Protein AF-A0A7S2SVG3-F1 (afdb_monomer_lite)

Organism: NCBI:txid1034831

Sequence (644 aa):
MAERVRAKRVFVGGGSVAGRWAASLASHGAAEGSLILSHHLQGVYPYDEQQLATTLIDPDARLFSSILTIPWVKDSSSSVEEAAKGSGGVVMDATWYQGHGVEFLWQCEVTAWTKEPQEGDQGELHVLQVLADGRQLQVVCDEFVVGPQMDYSHGVRLHEGADAAASAPSPATDLHADVVIDPENSTVSLTDSNRYGFGSIHTLTSFQDAFKFVVAVTRAEEDGQETCLDPVVVVGDGVEAMQVIAMLVKFLPDLPVVLVLPGGSLLPSLIP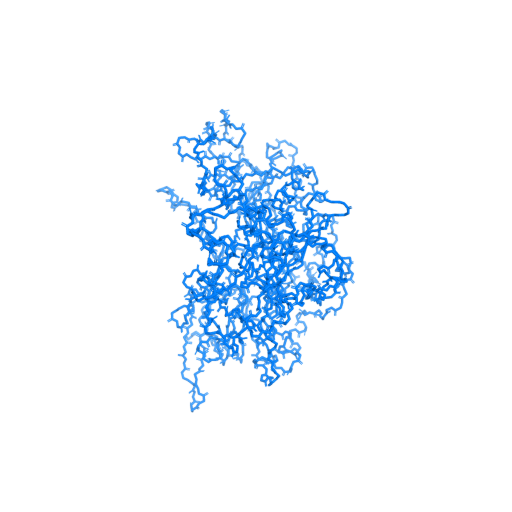RAVPSDIRDFYERQLTKNNVKIARGYEVVRPWATTETGSFSTLEGPASGLQPTRPRNFESCQPQFVQSRGLVLQRVQLDNESEMGTGADQQGLVHLPARMALLLPRPSPSTSIFSSLLPTDPATGALEVDDRFRTPVPGVYAVGGAAAFPLVDGTAATDGLSGATNSHWTPLLPTQWDMAEAVGRDMAGTQAPIAPTPIPHADMSFFDLHCRFRGVTSGEPVMVGDTTGRPKFFACVFVRQGRLVGIFLEGGDQSHDEALEVIARERPQILSVKKLRKLPLPQLMTDPFCLVPPELGVGEFVAEVDDEAIQEAFRRFDITGAGCVKTSDLAALMKELGADWDAEEQAEAQEALDPFEKGSVSYASFVDWWKN

Radius of gyration: 28.88 Å; chains: 1; bounding box: 74×81×70 Å

Secondary structure (DSSP, 8-state):
--EEEEEEEEEE--SHHHHHHHHHHHHTT--TTEEEE--SPTT-----THHHHHTTT-TT-TTTTTGGG------TT--HHHHTTT-S-----HHHHHHTTEEEE-SEEEEEEEEEEPSSSS-EEEEEEEEETTEEEEEEEEEEEE---EE-GGG------TT-TTT---TTSSTTTTEEEETTTTEEEES-GGGSSTT-EE--SSHHHHHHHHHHHHPPPPS--GGGGPPEEEE--SHHHHHHHHHHHHH-TTS-EEEEETTSSSSTTTS-TTS-HHHHHHHHHHHHHTTEEEEESEEEEEEEETT--EEEEETTEEEEEEPPPPP---TT---TT--EEEEEEEE---TT--S--TTS-TTSEEEEE-SEEEE-PPPEE--TTTTTTS-B-TTT-PEE--TTSB-SSTTEEE-GGGEE-B---TTTTTS-----B-TT-PPPHHHHHHHHHHHHHHHTT--SPPPSSPPPEEEEEETTEEEEEEE---SEEEEEEETT-SS-EEEEEEEETTEEEEEEEES--GGGHHHHHHHHHH--B-S-HHHHHHS-HHHHHH-TTTTPPPPPPTT-------HHHHHHHHHHH-TTSSSEEEGGGHHHHHHHTT----HHHHHHHHHHH-TT--SEEEHHHHHHHHT-

Foldseek 3Di:
DFAEAEAAEEEEEFAQLVVLLLVLLLVLLRNARYEYEYLADPQPHHADLVCLLAPLQFLPDPCQLVLSQGADDDDPFDDPVCVVVPPDDDRCGPCNCVVSNYYYQYSKDFPAKDWDADPPPPGIWIWTFMQGPNGTHIYIYPFYEYEFDFDLVVQAQQPPDPVCPPADPDPRDCLPVQWDADPVVSGIGGPALLQAEFQAEAESPDPSRSVSPSSHVNDDDDPDAPLVQAAAEEEEQAQSSLSNLLSCCVNVLVGAYEYEAQQQFHHCQFQPPLHPCLVRVLSVVVCVVSNYHYHGQKGFHDFAALCDAAWFFAPVGIDGGDHRRPPPPSPDYDYNHHSGQGTKIAGHDHPDDDDDDDGHDPVRIHGGGHSYYYYHYDTAGPCVSVVVPFPAQPQRRAGEAEQLQDTPDPSYGYFFNNYWYQPDDPCVPDDPDRDPTPRPHGADPVLRSLSSSSNSCVSSVNPPPSPGRRWRWDWHDRNPKIKIKTFHQDARWAKADHCVDPVRWIKTFHDDPQWTGMMMIIDDDPLQVVLRCCCNPVGAGAPDSVVRNVDHPVVCSVPVNPGHDDDADDVDWDFQLDPVQLVVLQVVQPPVPPQKHFLVCVVVSRVSRGDDDDPVVSVVVSCQQCVPPPRIGGSVSCSVVRND

InterPro domains:
  IPR002048 EF-hand domain [PS50222] (577-612)
  IPR011992 EF-hand domain pair [SSF47473] (578-643)
  IPR016156 FAD/NAD-linked reductase, dimerisation domain superfamily [G3DSA:3.30.390.30] (477-554)
  IPR036188 FAD/NAD(P)-binding domain superfamily [G3DSA:3.50.50.60] (6-160)
  IPR036188 FAD/NAD(P)-binding domain superfamily [G3DSA:3.50.50.60] (200-377)
  IPR036188 FAD/NAD(P)-binding domain superfamily [G3DSA:3.50.50.60] (378-422)
  IPR036188 FAD/NAD(P)-binding domain superfamily [SSF51905] (12-438)
  IPR036188 FAD/NAD(P)-binding domain superfamily [SSF51905] (232-423)
  IPR048618 Monodehydroascorbate reductase 3-like, C-terminal domain [PF21791] (478-550)
  IPR050446 FAD-dependent Oxidoreductases and Apoptosis Regulators [PTHR43557] (230-547)

Structure (mmCIF, N/CA/C/O backbone):
data_AF-A0A7S2SVG3-F1
#
_entry.id   AF-A0A7S2SVG3-F1
#
loop_
_atom_site.group_PDB
_atom_site.id
_atom_site.type_symbol
_atom_site.label_atom_id
_atom_site.label_alt_id
_atom_site.label_comp_id
_atom_site.label_asym_id
_atom_site.label_entity_id
_atom_site.label_seq_id
_atom_site.pdbx_PDB_ins_code
_atom_site.Cartn_x
_atom_site.Cartn_y
_atom_site.Cartn_z
_atom_site.occupancy
_atom_site.B_iso_or_equiv
_atom_site.auth_seq_id
_atom_site.auth_comp_id
_atom_site.auth_asym_id
_atom_site.auth_atom_id
_atom_site.pdbx_PDB_model_num
ATOM 1 N N . MET A 1 1 ? 12.567 9.615 -39.446 1.00 50.97 1 MET A N 1
ATOM 2 C CA . MET A 1 1 ? 12.501 8.288 -38.802 1.00 50.97 1 MET A CA 1
ATOM 3 C C . MET A 1 1 ? 12.563 8.536 -37.313 1.00 50.97 1 MET A C 1
ATOM 5 O O . MET A 1 1 ? 13.409 9.330 -36.922 1.00 50.97 1 MET A O 1
ATOM 9 N N . ALA A 1 2 ? 11.650 7.963 -36.527 1.00 61.38 2 ALA A N 1
ATOM 10 C CA . ALA A 1 2 ? 11.799 7.979 -35.074 1.00 61.38 2 ALA A CA 1
ATOM 11 C C . ALA A 1 2 ? 13.085 7.222 -34.712 1.00 61.38 2 ALA A C 1
ATOM 13 O O . ALA A 1 2 ? 13.418 6.229 -35.364 1.00 61.38 2 ALA A O 1
ATOM 14 N N . GLU A 1 3 ? 13.832 7.731 -33.742 1.00 83.56 3 GLU A N 1
ATOM 15 C CA . GLU A 1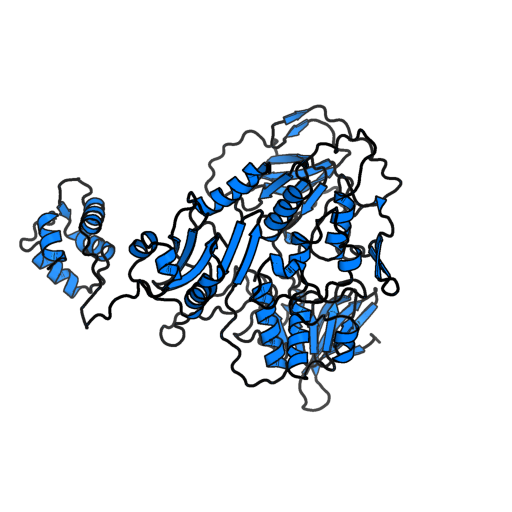 3 ? 15.030 7.068 -33.235 1.00 83.56 3 GLU A CA 1
ATOM 16 C C . GLU A 1 3 ? 14.616 5.765 -32.531 1.00 83.56 3 GLU A C 1
ATOM 18 O O . GLU A 1 3 ? 13.663 5.749 -31.748 1.00 83.56 3 GLU A O 1
ATOM 23 N N . ARG A 1 4 ? 15.276 4.656 -32.890 1.00 90.69 4 ARG A N 1
ATOM 24 C CA . ARG A 1 4 ? 14.992 3.315 -32.363 1.00 90.69 4 ARG A CA 1
ATOM 25 C C . ARG A 1 4 ? 16.071 2.910 -31.369 1.00 90.69 4 ARG A C 1
ATOM 27 O O . ARG A 1 4 ? 17.235 2.797 -31.745 1.00 90.69 4 ARG A O 1
ATOM 34 N N . VAL A 1 5 ? 15.657 2.629 -30.141 1.00 93.50 5 VAL A N 1
ATOM 35 C CA . VAL A 1 5 ? 16.480 2.052 -29.076 1.00 93.50 5 VAL A CA 1
ATOM 36 C C . VAL A 1 5 ? 16.146 0.567 -28.983 1.00 93.50 5 VAL A C 1
ATOM 38 O O . VAL A 1 5 ? 14.973 0.200 -29.004 1.00 93.50 5 VAL A O 1
ATOM 41 N N . ARG A 1 6 ? 17.158 -0.301 -28.904 1.00 94.31 6 ARG A N 1
ATOM 42 C CA . ARG A 1 6 ? 16.962 -1.747 -28.734 1.00 94.31 6 ARG A CA 1
ATOM 43 C C . ARG A 1 6 ? 17.440 -2.165 -27.352 1.00 94.31 6 ARG A C 1
ATOM 45 O O . ARG A 1 6 ? 18.579 -1.882 -27.002 1.00 94.31 6 ARG A O 1
ATOM 52 N N . ALA A 1 7 ? 16.597 -2.877 -26.621 1.00 95.69 7 ALA A N 1
ATOM 53 C CA . ALA A 1 7 ? 16.923 -3.483 -25.337 1.00 95.69 7 ALA A CA 1
ATOM 54 C C . ALA A 1 7 ? 16.490 -4.950 -25.351 1.00 95.69 7 ALA A C 1
ATOM 56 O O . ALA A 1 7 ? 15.591 -5.322 -26.096 1.00 95.69 7 ALA A O 1
ATOM 57 N N . LYS A 1 8 ? 17.112 -5.797 -24.537 1.00 94.94 8 LYS A N 1
ATOM 58 C CA . LYS A 1 8 ? 16.661 -7.183 -24.372 1.00 94.94 8 LYS A CA 1
ATOM 59 C C . LYS A 1 8 ? 15.399 -7.221 -23.517 1.00 94.94 8 LYS A C 1
ATOM 61 O O . LYS A 1 8 ? 14.392 -7.803 -23.904 1.00 94.94 8 LYS A O 1
ATOM 66 N N . ARG A 1 9 ? 15.456 -6.552 -22.364 1.00 96.81 9 ARG A N 1
ATOM 67 C CA . ARG A 1 9 ? 14.370 -6.499 -21.384 1.00 96.81 9 ARG A CA 1
ATOM 68 C C . ARG A 1 9 ? 14.104 -5.068 -20.974 1.00 96.81 9 ARG A C 1
ATOM 70 O O . ARG A 1 9 ? 15.049 -4.311 -20.767 1.00 96.81 9 ARG A O 1
ATOM 77 N N . VAL A 1 10 ? 12.837 -4.708 -20.837 1.00 98.12 10 VAL A N 1
ATOM 78 C CA . VAL A 1 10 ? 12.439 -3.353 -20.449 1.00 98.12 10 VAL A CA 1
ATOM 79 C C . VAL A 1 10 ? 11.600 -3.384 -19.180 1.00 98.12 10 VAL A C 1
ATOM 81 O O . VAL A 1 10 ? 10.702 -4.208 -19.055 1.00 98.12 10 VAL A O 1
ATOM 84 N N . PHE A 1 11 ? 11.844 -2.462 -18.254 1.00 97.06 11 PHE A N 1
ATOM 85 C CA . PHE A 1 11 ? 10.937 -2.208 -17.137 1.00 97.06 11 PHE A CA 1
ATOM 86 C C . PHE A 1 11 ? 10.305 -0.828 -17.292 1.00 97.06 11 PHE A C 1
ATOM 88 O O . PHE A 1 11 ? 11.007 0.174 -17.440 1.00 97.06 11 PHE A O 1
ATOM 95 N N . VAL A 1 12 ? 8.976 -0.772 -17.270 1.00 94.88 12 VAL A N 1
ATOM 96 C CA . VAL A 1 12 ? 8.207 0.471 -17.371 1.00 94.88 12 VAL A CA 1
ATOM 97 C C . VAL A 1 12 ? 7.910 0.986 -15.963 1.00 94.88 12 VAL A C 1
ATOM 99 O O . VAL A 1 12 ? 7.005 0.487 -15.291 1.00 94.88 12 VAL A O 1
ATOM 102 N N . GLY A 1 13 ? 8.669 1.988 -15.515 1.00 88.44 13 GLY A N 1
ATOM 103 C CA . GLY A 1 13 ? 8.608 2.567 -14.169 1.00 88.44 13 GLY A CA 1
ATOM 104 C C . GLY A 1 13 ? 9.996 2.698 -13.538 1.00 88.44 13 GLY A C 1
ATOM 105 O O . GLY A 1 13 ? 10.843 1.833 -13.721 1.00 88.44 13 GLY A O 1
ATOM 106 N N . GLY A 1 14 ? 10.229 3.782 -12.791 1.00 81.50 14 GLY A N 1
ATOM 107 C CA . GLY A 1 14 ? 11.545 4.126 -12.230 1.00 81.50 14 GLY A CA 1
ATOM 108 C C . GLY A 1 14 ? 11.707 3.942 -10.716 1.00 81.50 14 GLY A C 1
ATOM 109 O O . GLY A 1 14 ? 12.767 4.272 -10.193 1.00 81.50 14 GLY A O 1
ATOM 110 N N . GLY A 1 15 ? 10.677 3.449 -10.020 1.00 80.25 15 GLY A N 1
ATOM 111 C CA . GLY A 1 15 ? 10.663 3.303 -8.558 1.00 80.25 15 GLY A CA 1
ATOM 112 C C . GLY A 1 15 ? 11.430 2.081 -8.036 1.00 80.25 15 GLY A C 1
ATOM 113 O O . GLY A 1 15 ? 12.012 1.315 -8.810 1.00 80.25 15 GLY A O 1
ATOM 114 N N . SER A 1 16 ? 11.395 1.847 -6.721 1.00 81.31 16 SER A N 1
ATOM 115 C CA . SER A 1 16 ? 12.075 0.723 -6.055 1.00 81.31 16 SER A CA 1
ATOM 116 C C . SER A 1 16 ? 11.760 -0.619 -6.711 1.00 81.31 16 SER A C 1
ATOM 118 O O . SER A 1 16 ? 12.661 -1.424 -6.917 1.00 81.31 16 SER A O 1
ATOM 120 N N . VAL A 1 17 ? 10.516 -0.862 -7.120 1.00 86.31 17 VAL A N 1
ATOM 121 C CA . VAL A 1 17 ? 10.097 -2.116 -7.765 1.00 86.31 17 VAL A CA 1
ATOM 122 C C . VAL A 1 17 ? 10.952 -2.438 -9.005 1.00 86.31 17 VAL A C 1
ATOM 124 O O . VAL A 1 17 ? 11.350 -3.590 -9.186 1.00 86.31 17 VAL A O 1
ATOM 127 N N . ALA A 1 18 ? 11.335 -1.428 -9.796 1.00 90.19 18 ALA A N 1
ATOM 128 C CA . ALA A 1 18 ? 12.258 -1.587 -10.925 1.00 90.19 18 ALA A CA 1
ATOM 129 C C . ALA A 1 18 ? 13.678 -1.956 -10.464 1.00 90.19 18 ALA A C 1
ATOM 131 O O . ALA A 1 18 ? 14.337 -2.807 -11.063 1.00 90.19 18 ALA A O 1
ATOM 132 N N . GLY A 1 19 ? 14.134 -1.362 -9.359 1.00 88.06 19 GLY A N 1
ATOM 133 C CA . GLY A 1 19 ? 15.394 -1.722 -8.709 1.00 88.06 19 GLY A CA 1
ATOM 134 C C . GLY A 1 19 ? 15.418 -3.179 -8.229 1.00 88.06 19 GLY A C 1
ATOM 135 O O . GLY A 1 19 ? 16.381 -3.888 -8.513 1.00 88.06 19 GLY A O 1
ATOM 136 N N . ARG A 1 20 ? 14.339 -3.681 -7.601 1.00 87.12 20 ARG A N 1
ATOM 137 C CA . ARG A 1 20 ? 14.252 -5.090 -7.148 1.00 87.12 20 ARG A CA 1
ATOM 138 C C . ARG A 1 20 ? 14.322 -6.052 -8.324 1.00 87.12 20 ARG A C 1
ATOM 140 O O . ARG A 1 20 ? 15.003 -7.074 -8.250 1.00 87.12 20 ARG A O 1
ATOM 147 N N . TRP A 1 21 ? 13.633 -5.716 -9.411 1.00 92.25 21 TRP A N 1
ATOM 148 C CA . TRP A 1 21 ? 13.674 -6.478 -10.655 1.00 92.25 21 TRP A CA 1
ATOM 149 C C . TRP A 1 21 ? 15.094 -6.531 -11.239 1.00 92.25 21 TRP A C 1
ATOM 151 O O . TRP A 1 21 ? 15.599 -7.618 -11.532 1.00 92.25 21 TRP A O 1
ATOM 161 N N . ALA A 1 22 ? 15.775 -5.384 -11.329 1.00 91.38 22 ALA A N 1
ATOM 162 C CA . ALA A 1 22 ? 17.151 -5.306 -11.816 1.00 91.38 22 ALA A CA 1
ATOM 163 C C . ALA A 1 22 ? 18.128 -6.088 -10.920 1.00 91.38 22 ALA A C 1
ATOM 165 O O . ALA A 1 22 ? 18.965 -6.835 -11.428 1.00 91.38 22 ALA A O 1
ATOM 166 N N . ALA A 1 23 ? 17.996 -5.977 -9.593 1.00 87.56 23 ALA A N 1
ATOM 167 C CA . ALA A 1 23 ? 18.785 -6.739 -8.623 1.00 87.56 23 ALA A CA 1
ATOM 168 C C . ALA A 1 23 ? 18.577 -8.251 -8.778 1.00 87.56 23 ALA A C 1
ATOM 170 O O . ALA A 1 23 ? 19.540 -9.023 -8.773 1.00 87.56 23 ALA A O 1
ATOM 171 N N . SER A 1 24 ? 17.325 -8.675 -8.974 1.00 89.06 24 SER A N 1
ATOM 172 C CA . SER A 1 24 ? 16.987 -10.074 -9.225 1.00 89.06 24 SER A CA 1
ATOM 173 C C . SER A 1 24 ? 17.666 -10.584 -10.497 1.00 89.06 24 SER A C 1
ATOM 175 O O . SER A 1 24 ? 18.399 -11.572 -10.434 1.00 89.06 24 SER A O 1
ATOM 177 N N . LEU A 1 25 ? 17.558 -9.869 -11.621 1.00 90.75 25 LEU A N 1
ATOM 178 C CA . LEU A 1 25 ? 18.268 -10.225 -12.857 1.00 90.75 25 LEU A CA 1
ATOM 179 C C . LEU A 1 25 ? 19.792 -10.274 -12.666 1.00 90.75 25 LEU A C 1
ATOM 181 O O . LEU A 1 25 ? 20.444 -11.205 -13.143 1.00 90.75 25 LEU A O 1
ATOM 185 N N . ALA A 1 26 ? 20.367 -9.300 -11.959 1.00 89.44 26 ALA A N 1
ATOM 186 C CA . ALA A 1 26 ? 21.804 -9.211 -11.711 1.00 89.44 26 ALA A CA 1
ATOM 187 C C . ALA A 1 26 ? 22.320 -10.405 -10.899 1.00 89.44 26 ALA A C 1
ATOM 189 O O . ALA A 1 26 ? 23.321 -11.014 -11.278 1.00 89.44 26 ALA A O 1
ATOM 190 N N . SER A 1 27 ? 21.598 -10.803 -9.846 1.00 87.94 27 SER A N 1
ATOM 191 C CA . SER A 1 27 ? 21.951 -11.972 -9.023 1.00 87.94 27 SER A CA 1
ATOM 192 C C . SER A 1 27 ? 21.971 -13.296 -9.805 1.00 87.94 27 SER A C 1
ATOM 194 O O . SER A 1 27 ? 22.645 -14.238 -9.394 1.00 87.94 27 SER A O 1
ATOM 196 N N . HIS A 1 28 ? 21.305 -13.344 -10.965 1.00 88.38 28 HIS A N 1
ATOM 197 C CA . HIS A 1 28 ? 21.275 -14.494 -11.875 1.00 88.38 28 HIS A CA 1
ATOM 198 C C . HIS A 1 28 ? 22.127 -14.286 -13.143 1.00 88.38 28 HIS A C 1
ATOM 200 O O . HIS A 1 28 ? 22.041 -15.079 -14.080 1.00 88.38 28 HIS A O 1
ATOM 206 N N . GLY A 1 29 ? 22.945 -13.227 -13.208 1.00 91.38 29 GLY A N 1
ATOM 207 C CA . GLY A 1 29 ? 23.795 -12.929 -14.369 1.00 91.38 29 GLY A CA 1
ATOM 208 C C . GLY A 1 29 ? 23.014 -12.577 -15.640 1.00 91.38 29 GLY A C 1
ATOM 209 O O . GLY A 1 29 ? 23.519 -12.747 -16.746 1.00 91.38 29 GLY A O 1
ATOM 210 N N . ALA A 1 30 ? 21.772 -12.116 -15.491 1.00 94.00 30 ALA A N 1
ATOM 211 C CA . ALA A 1 30 ? 20.842 -11.864 -16.584 1.00 94.00 30 ALA A CA 1
ATOM 212 C C . ALA A 1 30 ? 20.519 -10.374 -16.781 1.00 94.00 30 ALA A C 1
ATOM 214 O O . ALA A 1 30 ? 19.667 -10.070 -17.605 1.00 94.00 30 ALA A O 1
ATOM 215 N N . ALA A 1 31 ? 21.155 -9.449 -16.057 1.00 93.88 31 ALA A N 1
ATOM 216 C CA . ALA A 1 31 ? 20.837 -8.018 -16.126 1.00 93.88 31 ALA A CA 1
ATOM 217 C C . ALA A 1 31 ? 21.311 -7.314 -17.411 1.00 93.88 31 ALA A C 1
ATOM 219 O O . ALA A 1 31 ? 20.696 -6.329 -17.812 1.00 93.88 31 ALA A O 1
ATOM 220 N N . GLU A 1 32 ? 22.347 -7.824 -18.082 1.00 96.88 32 GLU A N 1
ATOM 221 C CA . GLU A 1 32 ? 22.944 -7.167 -19.250 1.00 96.88 32 GLU A CA 1
ATOM 222 C C . GLU A 1 32 ? 21.934 -6.962 -20.397 1.00 96.88 32 GLU A C 1
ATOM 224 O O . GLU A 1 32 ? 21.205 -7.883 -20.788 1.00 96.88 32 GLU A O 1
ATOM 229 N N . GLY A 1 33 ? 21.907 -5.743 -20.944 1.00 96.06 33 GLY A N 1
ATOM 230 C CA . GLY A 1 33 ? 20.999 -5.340 -22.021 1.00 96.06 33 GLY A CA 1
ATOM 231 C C . GLY A 1 33 ? 19.592 -4.979 -21.540 1.00 96.06 33 GLY A C 1
ATOM 232 O O . GLY A 1 33 ? 18.663 -4.948 -22.351 1.00 96.06 33 GLY A O 1
ATOM 233 N N . SER A 1 34 ? 19.417 -4.747 -20.238 1.00 98.06 34 SER A N 1
ATOM 234 C CA . SER A 1 34 ? 18.147 -4.296 -19.662 1.00 98.06 34 SER A CA 1
ATOM 235 C C . SER A 1 34 ? 18.034 -2.774 -19.698 1.00 98.06 34 SER A C 1
ATOM 237 O O . SER A 1 34 ? 19.030 -2.073 -19.536 1.00 98.06 34 SER A O 1
ATOM 239 N N . LEU A 1 35 ? 16.818 -2.261 -19.870 1.00 97.75 35 LEU A N 1
ATOM 240 C CA . LEU A 1 35 ? 16.520 -0.831 -19.917 1.00 97.75 35 LEU A CA 1
ATOM 241 C C . LEU A 1 35 ? 15.373 -0.493 -18.958 1.00 97.75 35 LEU A C 1
ATOM 243 O O . LEU A 1 35 ? 14.308 -1.105 -19.019 1.00 97.75 35 LEU A O 1
ATOM 247 N N . ILE A 1 36 ? 15.564 0.505 -18.100 1.00 95.75 36 ILE A N 1
ATOM 248 C CA . ILE A 1 36 ? 14.512 1.049 -17.235 1.00 95.75 36 ILE A CA 1
ATOM 249 C C . ILE A 1 36 ? 13.987 2.351 -17.845 1.00 95.75 36 ILE A C 1
ATOM 251 O O . ILE A 1 36 ? 14.748 3.287 -18.093 1.00 95.75 36 ILE A O 1
ATOM 255 N N . LEU A 1 37 ? 12.675 2.417 -18.075 1.00 94.06 37 LEU A N 1
ATOM 256 C CA . LEU A 1 37 ? 11.977 3.630 -18.498 1.00 94.06 37 LEU A CA 1
ATOM 257 C C . LEU A 1 37 ? 11.495 4.370 -17.249 1.00 94.06 37 LEU A C 1
ATOM 259 O O . LEU A 1 37 ? 10.546 3.942 -16.587 1.00 94.06 37 LEU A O 1
ATOM 263 N N . SER A 1 38 ? 12.179 5.457 -16.906 1.00 86.81 38 SER A N 1
ATOM 264 C CA . SER A 1 38 ? 11.931 6.233 -15.697 1.00 86.81 38 SER A CA 1
ATOM 265 C C . SER A 1 38 ? 11.279 7.571 -16.031 1.00 86.81 38 SER A C 1
ATOM 267 O O . SER A 1 38 ? 11.738 8.292 -16.916 1.00 86.81 38 SER A O 1
ATOM 269 N N . HIS A 1 39 ? 10.241 7.930 -15.276 1.00 80.69 39 HIS A N 1
ATOM 270 C CA . HIS A 1 39 ? 9.656 9.272 -15.308 1.00 80.69 39 HIS A CA 1
ATOM 271 C C . HIS A 1 39 ? 10.458 10.271 -14.451 1.00 80.69 39 HIS A C 1
ATOM 273 O O . HIS A 1 39 ? 10.253 11.478 -14.556 1.00 80.69 39 HIS A O 1
ATOM 279 N N . HIS A 1 40 ? 11.385 9.792 -13.612 1.00 75.56 40 HIS A N 1
ATOM 280 C CA . HIS A 1 40 ? 12.191 10.642 -12.741 1.00 75.56 40 HIS A CA 1
ATOM 281 C C . HIS A 1 40 ? 13.259 11.431 -13.512 1.00 75.56 40 HIS A C 1
ATOM 283 O O . HIS A 1 40 ? 13.653 11.080 -14.630 1.00 75.56 40 HIS A O 1
ATOM 289 N N . LEU A 1 41 ? 13.761 12.488 -12.861 1.00 72.31 41 LEU A N 1
ATOM 290 C CA . LEU A 1 41 ? 14.928 13.249 -13.305 1.00 72.31 41 LEU A CA 1
ATOM 291 C C . LEU A 1 41 ? 16.153 12.351 -13.492 1.00 72.31 41 LEU A C 1
ATOM 293 O O . LEU A 1 41 ? 16.363 11.386 -12.752 1.00 72.31 41 LEU A O 1
ATOM 297 N N . GLN A 1 42 ? 17.001 12.732 -14.443 1.00 77.56 42 GLN A N 1
ATOM 298 C CA . GLN A 1 42 ? 18.280 12.074 -14.663 1.00 77.56 42 GLN A CA 1
ATOM 299 C C . GLN A 1 42 ? 19.102 12.008 -13.366 1.00 77.56 42 GLN A C 1
ATOM 301 O O . GLN A 1 42 ? 19.286 13.009 -12.675 1.00 77.56 42 GLN A O 1
ATOM 306 N N . GLY A 1 43 ? 19.608 10.812 -13.051 1.00 72.06 43 GLY A N 1
ATOM 307 C CA . GLY A 1 43 ? 20.414 10.561 -11.854 1.00 72.06 43 GLY A CA 1
ATOM 308 C C . GLY A 1 43 ? 19.614 10.172 -10.608 1.00 72.06 43 GLY A C 1
ATOM 309 O O . GLY A 1 43 ? 20.223 9.789 -9.611 1.00 72.06 43 GLY A O 1
ATOM 310 N N . VAL A 1 44 ? 18.277 10.196 -10.657 1.00 75.62 44 VAL A N 1
ATOM 311 C CA . VAL A 1 44 ? 17.420 9.648 -9.592 1.00 75.62 44 VAL A CA 1
ATOM 312 C C . VAL A 1 44 ? 17.198 8.161 -9.843 1.00 75.62 44 VAL A C 1
ATOM 314 O O . VAL A 1 44 ? 16.217 7.753 -10.461 1.00 75.62 44 VAL A O 1
ATOM 317 N N . TYR A 1 45 ? 18.143 7.345 -9.393 1.00 78.62 45 TYR A N 1
ATOM 318 C CA . TYR A 1 45 ? 18.035 5.889 -9.467 1.00 78.62 45 TYR A CA 1
ATOM 319 C C . TYR A 1 45 ? 16.938 5.350 -8.534 1.00 78.62 45 TYR A C 1
ATOM 321 O O . TYR A 1 45 ? 16.593 6.030 -7.567 1.00 78.62 45 TYR A O 1
ATOM 329 N N . PRO A 1 46 ? 16.407 4.135 -8.788 1.00 82.69 46 PRO A N 1
ATOM 330 C CA . PRO A 1 46 ? 15.420 3.495 -7.922 1.00 82.69 46 PRO A CA 1
ATOM 331 C C . PRO A 1 46 ? 15.781 3.583 -6.432 1.00 82.69 46 PRO A C 1
ATOM 333 O O . PRO A 1 46 ? 16.860 3.152 -6.022 1.00 82.69 46 PRO A O 1
ATOM 336 N N . TYR A 1 47 ? 14.856 4.101 -5.627 1.00 73.25 47 TYR A N 1
ATOM 337 C CA . TYR A 1 47 ? 15.005 4.350 -4.189 1.00 73.25 47 TYR A CA 1
ATOM 338 C C . TYR A 1 47 ? 13.800 3.788 -3.425 1.00 73.25 47 TYR A C 1
ATOM 340 O O . TYR A 1 47 ? 12.750 3.577 -4.020 1.00 73.25 47 TYR A O 1
ATOM 348 N N . ASP A 1 48 ? 13.940 3.550 -2.118 1.00 72.75 48 ASP A N 1
ATOM 349 C CA . ASP A 1 48 ? 12.853 3.051 -1.263 1.00 72.75 48 ASP A CA 1
ATOM 350 C C . ASP A 1 48 ? 11.830 4.161 -0.967 1.00 72.75 48 ASP A C 1
ATOM 352 O O . ASP A 1 48 ? 12.094 5.075 -0.179 1.00 72.75 48 ASP A O 1
ATOM 356 N N . GLU A 1 49 ? 10.655 4.093 -1.597 1.00 72.31 49 GLU A N 1
ATOM 357 C CA . GLU A 1 49 ? 9.618 5.115 -1.454 1.00 72.31 49 GLU A CA 1
ATOM 358 C C . GLU A 1 49 ? 9.039 5.185 -0.035 1.00 72.31 49 GLU A C 1
ATOM 360 O O . GLU A 1 49 ? 8.546 6.243 0.357 1.00 72.31 49 GLU A O 1
ATOM 365 N N . GLN A 1 50 ? 9.139 4.127 0.784 1.00 66.69 50 GLN A N 1
ATOM 366 C CA . GLN A 1 50 ? 8.682 4.196 2.181 1.00 66.69 50 GLN A CA 1
ATOM 367 C C . GLN A 1 50 ? 9.469 5.235 2.987 1.00 66.69 50 GLN A C 1
ATOM 369 O O . GLN A 1 50 ? 8.920 5.849 3.905 1.00 66.69 50 GLN A O 1
ATOM 374 N N . GLN A 1 51 ? 10.721 5.502 2.606 1.00 66.94 51 GLN A N 1
ATOM 375 C CA . GLN A 1 51 ? 11.549 6.509 3.269 1.00 66.94 51 GLN A CA 1
ATOM 376 C C . GLN A 1 51 ? 11.100 7.948 2.974 1.00 66.94 51 GLN A C 1
ATOM 378 O O . GLN A 1 51 ? 11.411 8.846 3.768 1.00 66.94 51 GLN A O 1
ATOM 383 N N . LEU A 1 52 ? 10.317 8.180 1.904 1.00 68.38 52 LEU A N 1
ATOM 384 C CA . LEU A 1 52 ? 9.713 9.491 1.617 1.00 68.38 52 LEU A CA 1
ATOM 385 C C . LEU A 1 52 ? 8.827 9.956 2.775 1.00 68.38 52 LEU A C 1
ATOM 387 O O . LEU A 1 52 ? 8.910 11.107 3.201 1.00 68.38 52 LEU A O 1
ATOM 391 N N . ALA A 1 53 ? 8.026 9.045 3.325 1.00 62.62 53 ALA A N 1
ATOM 392 C CA . ALA A 1 53 ? 7.085 9.361 4.389 1.00 62.62 53 ALA A CA 1
ATOM 393 C C . ALA A 1 53 ? 7.700 9.285 5.795 1.00 62.62 53 ALA A C 1
ATOM 395 O O . ALA A 1 53 ? 7.165 9.917 6.700 1.00 62.62 53 ALA A O 1
ATOM 396 N N . THR A 1 54 ? 8.792 8.533 6.008 1.00 61.81 54 THR A N 1
ATOM 397 C CA . THR A 1 54 ? 9.337 8.244 7.356 1.00 61.81 54 THR A CA 1
ATOM 398 C C . THR A 1 54 ? 10.672 8.905 7.687 1.00 61.81 54 THR A C 1
ATOM 400 O O . THR A 1 54 ? 11.049 8.945 8.857 1.00 61.81 54 THR A O 1
ATOM 403 N N . THR A 1 55 ? 11.424 9.380 6.695 1.00 59.50 55 THR A N 1
ATOM 404 C CA . THR A 1 55 ? 12.809 9.846 6.903 1.00 59.50 55 THR A CA 1
ATOM 405 C C . THR A 1 55 ? 13.036 11.235 6.324 1.00 59.50 55 THR A C 1
ATOM 407 O O . THR A 1 55 ? 13.752 12.039 6.913 1.00 59.50 55 THR A O 1
ATOM 410 N N . LEU A 1 56 ? 12.381 11.551 5.211 1.00 57.16 56 LEU A N 1
ATOM 411 C CA . LEU A 1 56 ? 12.568 12.816 4.505 1.00 57.16 56 LEU A CA 1
ATOM 412 C C . LEU A 1 56 ? 11.974 14.040 5.219 1.00 57.16 56 LEU A C 1
ATOM 414 O O . LEU A 1 56 ? 12.449 15.143 4.993 1.00 57.16 56 LEU A O 1
ATOM 418 N N . ILE A 1 57 ? 10.995 13.863 6.110 1.00 57.72 57 ILE A N 1
ATOM 419 C CA . ILE A 1 57 ? 10.301 14.972 6.797 1.00 57.72 57 ILE A CA 1
ATOM 420 C C . ILE A 1 57 ? 11.092 15.519 8.005 1.00 57.72 57 ILE A C 1
ATOM 422 O O . ILE A 1 57 ? 10.690 16.526 8.577 1.00 57.72 57 ILE A O 1
ATOM 426 N N . ASP A 1 58 ? 12.217 14.907 8.398 1.00 60.66 58 ASP A N 1
ATOM 427 C CA . ASP A 1 58 ? 13.062 15.411 9.496 1.00 60.66 58 ASP A CA 1
ATOM 428 C C . ASP A 1 58 ? 13.711 16.771 9.123 1.00 60.66 58 ASP A C 1
ATOM 430 O O . ASP A 1 58 ? 14.593 16.809 8.259 1.00 60.66 58 ASP A O 1
ATOM 434 N N . PRO A 1 59 ? 13.301 17.892 9.755 1.00 51.22 59 PRO A N 1
ATOM 435 C CA . PRO A 1 59 ? 13.746 19.237 9.399 1.00 51.22 59 PRO A CA 1
ATOM 436 C C . PRO A 1 59 ? 15.155 19.570 9.915 1.00 51.22 59 PRO A C 1
ATOM 438 O O . PRO A 1 59 ? 15.797 20.470 9.373 1.00 51.22 59 PRO A O 1
ATOM 441 N N . ASP A 1 60 ? 15.647 18.859 10.938 1.00 53.66 60 ASP A N 1
ATOM 442 C CA . ASP A 1 60 ? 16.971 19.075 11.544 1.00 53.66 60 ASP A CA 1
ATOM 443 C C . ASP A 1 60 ? 18.051 18.182 10.921 1.00 53.66 60 ASP A C 1
ATOM 445 O O . ASP A 1 60 ? 19.254 18.317 11.201 1.00 53.66 60 ASP A O 1
ATOM 449 N N . ALA A 1 61 ? 17.657 17.235 10.076 1.00 46.22 61 ALA A N 1
ATOM 450 C CA . ALA A 1 61 ? 18.592 16.241 9.628 1.00 46.22 61 ALA A CA 1
ATOM 451 C C . ALA A 1 61 ? 19.553 16.763 8.558 1.00 46.22 61 ALA A C 1
ATOM 453 O O . ALA A 1 61 ? 19.210 17.177 7.452 1.00 46.22 61 ALA A O 1
ATOM 454 N N . ARG A 1 62 ? 20.822 16.501 8.864 1.00 41.38 62 ARG A N 1
ATOM 455 C CA . ARG A 1 62 ? 21.986 16.305 7.988 1.00 41.38 62 ARG A CA 1
ATOM 456 C C . ARG A 1 62 ? 21.761 15.282 6.842 1.00 41.38 62 ARG A C 1
ATOM 458 O O . ARG A 1 62 ? 22.734 14.788 6.287 1.00 41.38 62 ARG A O 1
ATOM 465 N N . LEU A 1 63 ? 20.506 14.967 6.508 1.00 45.09 63 LEU A N 1
ATOM 466 C CA . LEU A 1 63 ? 20.027 14.025 5.499 1.00 45.09 63 LEU A CA 1
ATOM 467 C C . LEU A 1 63 ? 19.979 14.632 4.091 1.00 45.09 63 LEU A C 1
ATOM 469 O O . LEU A 1 63 ? 19.894 13.873 3.139 1.00 45.09 63 LEU A O 1
ATOM 473 N N . PHE A 1 64 ? 20.105 15.952 3.912 1.00 44.19 64 PHE A N 1
ATOM 474 C CA . PHE A 1 64 ? 20.143 16.555 2.568 1.00 44.19 64 PHE A CA 1
ATOM 475 C C . PHE A 1 64 ? 21.261 15.992 1.676 1.00 44.19 64 PHE A C 1
ATOM 477 O O . PHE A 1 64 ? 21.043 15.775 0.488 1.00 44.19 64 PHE A O 1
ATOM 484 N N . SER A 1 65 ? 22.431 15.684 2.250 1.00 41.06 65 SER A N 1
ATOM 485 C CA . SER A 1 65 ? 23.505 14.964 1.551 1.00 41.06 65 SER A CA 1
ATOM 486 C C . SER A 1 65 ? 23.283 13.450 1.505 1.00 41.06 65 SER A C 1
ATOM 488 O O . SER A 1 65 ? 23.819 12.787 0.626 1.00 41.06 65 SER A O 1
ATOM 490 N N . SER A 1 66 ? 22.494 12.899 2.431 1.00 42.50 66 SER A N 1
ATOM 491 C CA . SER A 1 66 ? 22.191 11.466 2.512 1.00 42.50 66 SER A CA 1
ATOM 492 C C . SER A 1 66 ? 21.089 11.027 1.548 1.00 42.50 66 SER A C 1
ATOM 494 O O . SER A 1 66 ? 21.086 9.882 1.126 1.00 42.50 66 SER A O 1
ATOM 496 N N . ILE A 1 67 ? 20.194 11.941 1.171 1.00 45.12 67 ILE A N 1
ATOM 497 C CA . ILE A 1 67 ? 19.115 11.780 0.190 1.00 45.12 67 ILE A CA 1
ATOM 498 C C . ILE A 1 67 ? 19.658 11.377 -1.189 1.00 45.12 67 ILE A C 1
ATOM 500 O O . ILE A 1 67 ? 19.089 10.527 -1.865 1.00 45.12 67 ILE A O 1
ATOM 504 N N . LEU A 1 68 ? 20.796 11.954 -1.583 1.00 40.53 68 LEU A N 1
ATOM 505 C CA . LEU A 1 68 ? 21.510 11.600 -2.813 1.00 40.53 68 LEU A CA 1
ATOM 506 C C . LEU A 1 68 ? 22.367 10.336 -2.673 1.00 40.53 68 LEU A C 1
ATOM 508 O O . LEU A 1 68 ? 22.871 9.819 -3.666 1.00 40.53 68 LEU A O 1
ATOM 512 N N . THR A 1 69 ? 22.511 9.826 -1.448 1.00 41.97 69 THR A N 1
ATOM 513 C CA . THR A 1 69 ? 23.177 8.561 -1.131 1.00 41.97 69 THR A CA 1
ATOM 514 C C . THR A 1 69 ? 22.194 7.503 -0.628 1.00 41.97 69 THR A C 1
ATOM 516 O O . THR A 1 69 ? 22.624 6.587 0.072 1.00 41.97 69 THR A O 1
ATOM 519 N N . ILE A 1 70 ? 20.907 7.563 -0.998 1.00 46.34 70 ILE A N 1
ATOM 520 C CA . ILE A 1 70 ? 19.960 6.462 -0.740 1.00 46.34 70 ILE A CA 1
ATOM 521 C C . ILE A 1 70 ? 19.910 5.490 -1.935 1.00 46.34 70 ILE A C 1
ATOM 523 O O . ILE A 1 70 ? 18.959 5.529 -2.715 1.00 46.34 70 ILE A O 1
ATOM 527 N N . PRO A 1 71 ? 20.895 4.583 -2.094 1.00 42.97 71 PRO A N 1
ATOM 528 C CA . PRO A 1 71 ? 20.646 3.346 -2.831 1.00 42.97 71 PRO A CA 1
ATOM 529 C C . PRO A 1 71 ? 20.285 2.148 -1.935 1.00 42.97 71 PRO A C 1
ATOM 531 O O . PRO A 1 71 ? 21.091 1.684 -1.136 1.00 42.97 71 PRO A O 1
ATOM 534 N N . TRP A 1 72 ? 19.071 1.651 -2.189 1.00 48.38 72 TRP A N 1
ATOM 535 C CA . TRP A 1 72 ? 18.455 0.323 -1.990 1.00 48.38 72 TRP A CA 1
ATOM 536 C C . TRP A 1 72 ? 18.294 -0.386 -0.611 1.00 48.38 72 TRP A C 1
ATOM 538 O O . TRP A 1 72 ? 19.242 -0.727 0.085 1.00 48.38 72 TRP A O 1
ATOM 548 N N . VAL A 1 73 ? 16.997 -0.641 -0.338 1.00 41.66 73 VAL A N 1
ATOM 549 C CA . VAL A 1 73 ? 16.183 -1.758 0.217 1.00 41.66 73 VAL A CA 1
ATOM 550 C C . VAL A 1 73 ? 16.669 -2.699 1.321 1.00 41.66 73 VAL A C 1
ATOM 552 O O . VAL A 1 73 ? 17.677 -3.398 1.246 1.00 41.66 73 VAL A O 1
ATOM 555 N N . LYS A 1 74 ? 15.769 -2.775 2.305 1.00 33.41 74 LYS A N 1
ATOM 556 C CA . LYS A 1 74 ? 15.717 -3.639 3.478 1.00 33.41 74 LYS A CA 1
ATOM 557 C C . LYS A 1 74 ? 15.691 -5.126 3.093 1.00 33.41 74 LYS A C 1
ATOM 559 O O . LYS A 1 74 ? 14.854 -5.555 2.302 1.00 33.41 74 LYS A O 1
ATOM 564 N N . ASP A 1 75 ? 16.569 -5.915 3.704 1.00 30.88 75 ASP A N 1
ATOM 565 C CA . ASP A 1 75 ? 16.356 -7.357 3.843 1.00 30.88 75 ASP A CA 1
ATOM 566 C C . ASP A 1 75 ? 15.245 -7.567 4.887 1.00 30.88 75 ASP A C 1
ATOM 568 O O . ASP A 1 75 ? 15.167 -6.816 5.864 1.00 30.88 75 ASP A O 1
ATOM 572 N N . SER A 1 76 ? 14.347 -8.528 4.689 1.00 33.25 76 SER A N 1
ATOM 573 C CA . SER A 1 76 ? 13.069 -8.650 5.418 1.00 33.25 76 SER A CA 1
ATOM 574 C C . SER A 1 76 ? 13.186 -9.043 6.906 1.00 33.25 76 SER A C 1
ATOM 576 O O . SER A 1 76 ? 12.242 -9.588 7.470 1.00 33.25 76 SER A O 1
ATOM 578 N N . SER A 1 77 ? 14.326 -8.804 7.564 1.00 31.23 77 SER A N 1
ATOM 579 C CA . SER A 1 77 ? 14.640 -9.336 8.898 1.00 31.23 77 SER A CA 1
ATOM 580 C C . SER A 1 77 ? 15.190 -8.333 9.925 1.00 31.23 77 SER A C 1
ATOM 582 O O . SER A 1 77 ? 15.590 -8.774 11.003 1.00 31.23 77 SER A O 1
ATOM 584 N N . SER A 1 78 ? 15.249 -7.023 9.647 1.00 28.80 78 SER A N 1
ATOM 585 C CA . SER A 1 78 ? 15.867 -6.040 10.564 1.00 28.80 78 SER A CA 1
ATOM 586 C C . SER A 1 78 ? 14.925 -4.945 11.087 1.00 28.80 78 SER A C 1
ATOM 588 O O . SER A 1 78 ? 13.957 -4.516 10.446 1.00 28.80 78 SER A O 1
ATOM 590 N N . SER A 1 79 ? 15.208 -4.504 12.315 1.00 31.33 79 SER A N 1
ATOM 591 C CA . SER A 1 79 ? 14.379 -3.590 13.112 1.00 31.33 79 SER A CA 1
ATOM 592 C C . SER A 1 79 ? 14.543 -2.109 12.717 1.00 31.33 79 SER A C 1
ATOM 594 O O . SER A 1 79 ? 15.492 -1.717 12.042 1.00 31.33 79 SER A O 1
ATOM 596 N N . VAL A 1 80 ? 13.612 -1.253 13.155 1.00 32.41 80 VAL A N 1
ATOM 597 C CA . VAL A 1 80 ? 13.553 0.191 12.828 1.00 32.41 80 VAL A CA 1
ATOM 598 C C . VAL A 1 80 ? 14.810 0.973 13.270 1.00 32.41 80 VAL A C 1
ATOM 600 O O . VAL A 1 80 ? 15.181 1.950 12.623 1.00 32.41 80 VAL A O 1
ATOM 603 N N . GLU A 1 81 ? 15.523 0.539 14.317 1.00 26.91 81 GLU A N 1
ATOM 604 C CA . GLU A 1 81 ? 16.767 1.188 14.781 1.00 26.91 81 GLU A CA 1
ATOM 605 C C . GLU A 1 81 ? 18.006 0.838 13.932 1.00 26.91 81 GLU A C 1
ATOM 607 O O . GLU A 1 81 ? 18.990 1.583 13.919 1.00 26.91 81 GLU A O 1
ATOM 612 N N . GLU A 1 82 ? 17.966 -0.265 13.185 1.00 28.02 82 GLU A N 1
ATOM 613 C CA . GLU A 1 82 ? 19.039 -0.707 12.286 1.00 28.02 82 GLU A CA 1
ATOM 614 C C . GLU A 1 82 ? 18.987 -0.019 10.911 1.00 28.02 82 GLU A C 1
ATOM 616 O O . GLU A 1 82 ? 20.025 0.127 10.255 1.00 28.02 82 GLU A O 1
ATOM 621 N N . ALA A 1 83 ? 17.813 0.494 10.521 1.00 31.44 83 ALA A N 1
ATOM 622 C CA . ALA A 1 83 ? 17.605 1.313 9.323 1.00 31.44 83 ALA A CA 1
ATOM 623 C C . ALA A 1 83 ? 18.358 2.656 9.393 1.00 31.44 83 ALA A C 1
ATOM 625 O O . ALA A 1 83 ? 18.904 3.120 8.396 1.00 31.44 83 ALA A O 1
ATOM 626 N N . ALA A 1 84 ? 18.497 3.233 10.592 1.00 28.52 84 ALA A N 1
ATOM 627 C CA . ALA A 1 84 ? 19.306 4.434 10.820 1.00 28.52 84 ALA A CA 1
ATOM 628 C C . ALA A 1 84 ? 20.828 4.173 10.754 1.00 28.52 84 ALA A C 1
ATOM 630 O O . ALA A 1 84 ? 21.620 5.113 10.827 1.00 28.52 84 ALA A O 1
ATOM 631 N N . LYS A 1 85 ? 21.254 2.905 10.639 1.00 27.58 85 LYS A N 1
ATOM 632 C CA . LYS A 1 85 ? 22.664 2.480 10.652 1.00 27.58 85 LYS A CA 1
ATOM 633 C C . LYS A 1 85 ? 23.133 1.782 9.368 1.00 27.58 85 LYS A C 1
ATOM 635 O O . LYS A 1 85 ? 24.249 1.272 9.365 1.00 27.58 85 LYS A O 1
ATOM 640 N N . GLY A 1 86 ? 22.349 1.784 8.285 1.00 32.44 86 GLY A N 1
ATOM 641 C CA . GLY A 1 86 ? 22.806 1.283 6.978 1.00 32.44 86 GLY A CA 1
ATOM 642 C C . GLY A 1 86 ? 23.210 -0.197 6.992 1.00 32.44 86 GLY A C 1
ATOM 643 O O . GLY A 1 86 ? 24.284 -0.562 6.518 1.00 32.44 86 GLY A O 1
ATOM 644 N N . SER A 1 87 ? 22.385 -1.055 7.587 1.00 27.62 87 SER A N 1
ATOM 645 C CA . SER A 1 87 ? 22.690 -2.480 7.726 1.00 27.62 87 SER A CA 1
ATOM 646 C C . SER A 1 87 ? 22.152 -3.312 6.547 1.00 27.62 87 SER A C 1
ATOM 648 O O . SER A 1 87 ? 20.970 -3.624 6.472 1.00 27.62 87 SER A O 1
ATOM 650 N N . GLY A 1 88 ? 23.057 -3.714 5.644 1.00 35.22 88 GLY A N 1
ATOM 651 C CA . GLY A 1 88 ? 22.995 -5.022 4.965 1.00 35.22 88 GLY A CA 1
ATOM 652 C C . GLY A 1 88 ? 22.700 -5.080 3.459 1.00 35.22 88 GLY A C 1
ATOM 653 O O . GLY A 1 88 ? 23.067 -6.076 2.840 1.00 35.22 88 GLY A O 1
ATOM 654 N N . GLY A 1 89 ? 22.097 -4.057 2.848 1.00 48.75 89 GLY A N 1
ATOM 655 C CA . GLY A 1 89 ? 21.784 -4.043 1.408 1.00 48.75 89 GLY A CA 1
ATOM 656 C C . GLY A 1 89 ? 22.966 -3.637 0.512 1.00 48.75 89 GLY A C 1
ATOM 657 O O . GLY A 1 89 ? 23.855 -2.895 0.936 1.00 48.75 89 GLY A O 1
ATOM 658 N N . VAL A 1 90 ? 22.986 -4.106 -0.744 1.00 56.88 90 VAL A N 1
ATOM 659 C CA . VAL A 1 90 ? 23.916 -3.589 -1.764 1.00 56.88 90 VAL A CA 1
ATOM 660 C C . VAL A 1 90 ? 23.389 -2.252 -2.271 1.00 56.88 90 VAL A C 1
ATOM 662 O O . VAL A 1 90 ? 22.284 -2.165 -2.799 1.00 56.88 90 VAL A O 1
ATOM 665 N N . VAL A 1 91 ? 24.222 -1.226 -2.149 1.00 65.69 91 VAL A N 1
ATOM 666 C CA . VAL A 1 91 ? 23.976 0.111 -2.685 1.00 65.69 91 VAL A CA 1
ATOM 667 C C . VAL A 1 91 ? 23.930 0.034 -4.219 1.00 65.69 91 VAL A C 1
ATOM 669 O O . VAL A 1 91 ? 24.958 -0.144 -4.871 1.00 65.69 91 VAL A O 1
ATOM 672 N N . MET A 1 92 ? 22.731 0.141 -4.795 1.00 73.44 92 MET A N 1
ATOM 673 C CA . MET A 1 92 ? 22.503 0.170 -6.246 1.00 73.44 92 MET A CA 1
ATOM 674 C C . MET A 1 92 ? 22.618 1.598 -6.796 1.00 73.44 92 MET A C 1
ATOM 676 O O . MET A 1 92 ? 21.618 2.239 -7.110 1.00 73.44 92 MET A O 1
ATOM 680 N N . ASP A 1 93 ? 23.835 2.131 -6.845 1.00 72.81 93 ASP A N 1
ATOM 681 C CA . ASP A 1 93 ? 24.116 3.448 -7.425 1.00 72.81 93 ASP A CA 1
ATOM 682 C C . ASP A 1 93 ? 24.328 3.387 -8.952 1.00 72.81 93 ASP A C 1
ATOM 684 O O . ASP A 1 93 ? 24.223 2.333 -9.585 1.00 72.81 93 ASP A O 1
ATOM 688 N N . ALA A 1 94 ? 24.664 4.528 -9.560 1.00 78.94 94 ALA A N 1
ATOM 689 C CA . ALA A 1 94 ? 24.999 4.616 -10.983 1.00 78.94 94 ALA A CA 1
ATOM 690 C C . ALA A 1 94 ? 26.052 3.581 -11.423 1.00 78.94 94 ALA A C 1
ATOM 692 O O . ALA A 1 94 ? 25.912 2.952 -12.474 1.00 78.94 94 ALA A O 1
ATOM 693 N N . THR A 1 95 ? 27.092 3.391 -10.605 1.00 82.25 95 THR A N 1
ATOM 694 C CA . THR A 1 95 ? 28.194 2.461 -10.880 1.00 82.25 95 THR A CA 1
ATOM 695 C C . THR A 1 95 ? 27.695 1.024 -10.862 1.00 82.25 95 THR A C 1
ATOM 697 O O . THR A 1 95 ? 28.098 0.222 -11.706 1.00 82.25 95 THR A O 1
ATOM 700 N N . TRP A 1 96 ? 26.797 0.696 -9.933 1.00 85.69 96 TRP A N 1
ATOM 701 C CA . TRP A 1 96 ? 26.175 -0.617 -9.851 1.00 85.69 96 TRP A CA 1
ATOM 702 C C . TRP A 1 96 ? 25.365 -0.930 -11.111 1.00 85.69 96 TRP A C 1
ATOM 704 O O . TRP A 1 96 ? 25.595 -1.975 -11.722 1.00 85.69 96 TRP A O 1
ATOM 714 N N . TYR A 1 97 ? 24.468 -0.035 -11.543 1.00 86.94 97 TYR A N 1
ATOM 715 C CA . TYR A 1 97 ? 23.634 -0.279 -12.730 1.00 86.94 97 TYR A CA 1
ATOM 716 C C . TYR A 1 97 ? 24.481 -0.396 -13.999 1.00 86.94 97 TYR A C 1
ATOM 718 O O . TYR A 1 97 ? 24.321 -1.351 -14.764 1.00 86.94 97 TYR A O 1
ATOM 726 N N . GLN A 1 98 ? 25.448 0.510 -14.172 1.00 89.06 98 GLN A N 1
ATOM 727 C CA . GLN A 1 98 ? 26.383 0.461 -15.293 1.00 89.06 98 GLN A CA 1
ATOM 728 C C . GLN A 1 98 ? 27.212 -0.833 -15.284 1.00 89.06 98 GLN A C 1
ATOM 730 O O . GLN A 1 98 ? 27.379 -1.466 -16.325 1.00 89.06 98 GLN A O 1
ATOM 735 N N . GLY A 1 99 ? 27.700 -1.256 -14.114 1.00 91.38 99 GLY A N 1
ATOM 736 C CA . GLY A 1 99 ? 28.490 -2.478 -13.949 1.00 91.38 99 GLY A CA 1
ATOM 737 C C . GLY A 1 99 ? 27.730 -3.768 -14.275 1.00 91.38 99 GLY A C 1
ATOM 738 O O . GLY A 1 99 ? 28.361 -4.764 -14.621 1.00 91.38 99 GLY A O 1
ATOM 739 N N . HIS A 1 100 ? 26.395 -3.743 -14.213 1.00 92.31 100 HIS A N 1
ATOM 740 C CA . HIS A 1 100 ? 25.523 -4.875 -14.551 1.00 92.31 100 HIS A CA 1
ATOM 741 C C . HIS A 1 100 ? 24.862 -4.751 -15.934 1.00 92.31 100 HIS A C 1
ATOM 743 O O . HIS A 1 100 ? 24.059 -5.609 -16.301 1.00 92.31 100 HIS A O 1
ATOM 749 N N . GLY A 1 101 ? 25.191 -3.710 -16.708 1.00 95.50 101 GLY A N 1
ATOM 750 C CA . GLY A 1 101 ? 24.639 -3.497 -18.048 1.00 95.50 101 GLY A CA 1
ATOM 751 C C . GLY A 1 101 ? 23.146 -3.157 -18.051 1.00 95.50 101 GLY A C 1
ATOM 752 O O . GLY A 1 101 ? 22.434 -3.577 -18.965 1.00 95.50 101 GLY A O 1
ATOM 753 N N . VAL A 1 102 ? 22.680 -2.440 -17.022 1.00 95.69 102 VAL A N 1
ATOM 754 C CA . VAL A 1 102 ? 21.319 -1.896 -16.937 1.00 95.69 102 VAL A CA 1
ATOM 755 C C . VAL A 1 102 ? 21.360 -0.415 -17.292 1.00 95.69 102 VAL A C 1
ATOM 757 O O . VAL A 1 102 ? 22.013 0.383 -16.617 1.00 95.69 102 VAL A O 1
ATOM 760 N N . GLU A 1 103 ? 20.653 -0.047 -18.352 1.00 95.75 103 GLU A N 1
ATOM 761 C CA . GLU A 1 103 ? 20.560 1.322 -18.849 1.00 95.75 103 GLU A CA 1
ATOM 762 C C . GLU A 1 103 ? 19.249 1.989 -18.417 1.00 95.75 103 GLU A C 1
ATOM 764 O O . GLU A 1 103 ? 18.298 1.333 -17.989 1.00 95.75 103 GLU A O 1
ATOM 769 N N . PHE A 1 104 ? 19.190 3.314 -18.553 1.00 92.56 104 PHE A N 1
ATOM 770 C CA . PHE A 1 104 ? 18.018 4.114 -18.214 1.00 92.56 104 PHE A CA 1
ATOM 771 C C . PHE A 1 104 ? 17.654 5.058 -19.353 1.00 92.56 104 PHE A C 1
ATOM 773 O O . PHE A 1 104 ? 18.524 5.716 -19.927 1.00 92.56 104 PHE A O 1
ATOM 780 N N . LEU A 1 105 ? 16.354 5.183 -19.606 1.00 92.69 105 LEU A N 1
ATOM 781 C CA . LEU A 1 105 ? 15.775 6.325 -20.299 1.00 92.69 105 LEU A CA 1
ATOM 782 C C . LEU A 1 105 ? 15.042 7.174 -19.255 1.00 92.69 105 LEU A C 1
ATOM 784 O O . LEU A 1 105 ? 14.139 6.685 -18.578 1.00 92.69 105 LEU A O 1
ATOM 788 N N . TRP A 1 106 ? 15.475 8.419 -19.088 1.00 86.88 106 TRP A N 1
ATOM 789 C CA . TRP A 1 106 ? 14.977 9.331 -18.055 1.00 86.88 106 TRP A CA 1
ATOM 790 C C . TRP A 1 106 ? 13.860 10.223 -18.582 1.00 86.88 106 TRP A C 1
ATOM 792 O O . TRP A 1 106 ? 13.750 10.415 -19.793 1.00 86.88 106 TRP A O 1
ATOM 802 N N . GLN A 1 107 ? 13.065 10.780 -17.661 1.00 83.31 107 GLN A N 1
ATOM 803 C CA . GLN A 1 107 ? 11.984 11.728 -17.952 1.00 83.31 107 GLN A CA 1
ATOM 804 C C . GLN A 1 107 ? 11.122 11.299 -19.145 1.00 83.31 107 GLN A C 1
ATOM 806 O O . GLN A 1 107 ? 10.842 12.082 -20.058 1.00 83.31 107 GLN A O 1
ATOM 811 N N . CYS A 1 108 ? 10.749 10.021 -19.148 1.00 87.38 108 CYS A N 1
ATOM 812 C CA . CYS A 1 108 ? 10.057 9.411 -20.263 1.00 87.38 108 CYS A CA 1
ATOM 813 C C . CYS A 1 108 ? 8.714 8.805 -19.863 1.00 87.38 108 CYS A C 1
ATOM 815 O O . CYS A 1 108 ? 8.515 8.358 -18.733 1.00 87.38 108 CYS A O 1
ATOM 817 N N . GLU A 1 109 ? 7.799 8.778 -20.827 1.00 87.56 109 GLU A N 1
ATOM 818 C CA . GLU A 1 109 ? 6.463 8.211 -20.687 1.00 87.56 109 GLU A CA 1
ATOM 819 C C . GLU A 1 109 ? 6.168 7.289 -21.872 1.00 87.56 109 GLU A C 1
ATOM 821 O O . GLU A 1 109 ? 6.386 7.645 -23.036 1.00 87.56 109 GLU A O 1
ATOM 826 N N . VAL A 1 110 ? 5.655 6.091 -21.586 1.00 90.56 110 VAL A N 1
ATOM 827 C CA . VAL A 1 110 ? 5.158 5.186 -22.626 1.00 90.56 110 VAL A CA 1
ATOM 828 C C . VAL A 1 110 ? 3.779 5.671 -23.057 1.00 90.56 110 VAL A C 1
ATOM 830 O O . VAL A 1 110 ? 2.856 5.737 -22.257 1.00 90.56 110 VAL A O 1
ATOM 833 N N . THR A 1 111 ? 3.630 5.983 -24.340 1.00 90.75 111 THR A N 1
ATOM 834 C CA . THR A 1 111 ? 2.397 6.568 -24.895 1.00 90.75 111 THR A CA 1
ATOM 835 C C . THR A 1 111 ? 1.579 5.571 -25.708 1.00 90.75 111 THR A C 1
ATOM 837 O O . THR A 1 111 ? 0.372 5.738 -25.869 1.00 90.75 111 THR A O 1
ATOM 840 N N . ALA A 1 112 ? 2.221 4.524 -26.226 1.00 91.00 112 ALA A N 1
ATOM 841 C CA . ALA A 1 112 ? 1.565 3.427 -26.923 1.00 91.00 112 ALA A CA 1
ATOM 842 C C . ALA A 1 112 ? 2.467 2.191 -26.958 1.00 91.00 112 ALA A C 1
ATOM 844 O O . ALA A 1 112 ? 3.686 2.281 -26.800 1.00 91.00 112 ALA A O 1
ATOM 845 N N . TRP A 1 113 ? 1.873 1.037 -27.239 1.00 92.69 113 TRP A N 1
ATOM 846 C CA . TRP A 1 113 ? 2.587 -0.222 -27.405 1.00 92.69 113 TRP A CA 1
ATOM 847 C C . TRP A 1 113 ? 2.004 -1.029 -28.565 1.00 92.69 113 TRP A C 1
ATOM 849 O O . TRP A 1 113 ? 0.795 -1.046 -28.790 1.00 92.69 113 TRP A O 1
ATOM 859 N N . THR A 1 114 ? 2.884 -1.685 -29.318 1.00 92.88 114 THR A N 1
ATOM 860 C CA . THR A 1 114 ? 2.548 -2.548 -30.456 1.00 92.88 114 THR A CA 1
ATOM 861 C C . THR A 1 114 ? 3.493 -3.748 -30.520 1.00 92.88 114 THR A C 1
ATOM 863 O O . THR A 1 114 ? 4.501 -3.801 -29.812 1.00 92.88 114 THR A O 1
ATOM 866 N N . LYS A 1 115 ? 3.174 -4.714 -31.385 1.00 91.94 115 LYS A N 1
ATOM 867 C CA . LYS A 1 115 ? 4.018 -5.878 -31.671 1.00 91.94 115 LYS A CA 1
ATOM 868 C C . LYS A 1 115 ? 4.453 -5.856 -33.133 1.00 91.94 115 LYS A C 1
ATOM 870 O O . LYS A 1 115 ? 3.650 -5.522 -34.005 1.00 91.94 115 LYS A O 1
ATOM 875 N N . GLU A 1 116 ? 5.705 -6.207 -33.392 1.00 90.19 116 GLU A N 1
ATOM 876 C CA . GLU A 1 116 ? 6.282 -6.311 -34.735 1.00 90.19 116 GLU A CA 1
ATOM 877 C C . GLU A 1 116 ? 6.874 -7.710 -34.945 1.00 90.19 116 GLU A C 1
ATOM 879 O O . GLU A 1 116 ? 7.453 -8.267 -34.016 1.00 90.19 116 GLU A O 1
ATOM 884 N N . PRO A 1 117 ? 6.771 -8.306 -36.143 1.00 84.12 117 PRO A N 1
ATOM 885 C CA . PRO A 1 117 ? 7.442 -9.569 -36.425 1.00 84.12 117 PRO A CA 1
ATOM 886 C C . PRO A 1 117 ? 8.965 -9.382 -36.413 1.00 84.12 117 PRO A C 1
ATOM 888 O O . PRO A 1 117 ? 9.487 -8.411 -36.968 1.00 84.12 117 PRO A O 1
ATOM 891 N N . GLN A 1 118 ? 9.684 -10.329 -35.817 1.00 78.38 118 GLN A N 1
ATOM 892 C CA . GLN A 1 118 ? 11.138 -10.393 -35.914 1.00 78.38 118 GLN A CA 1
ATOM 893 C C . GLN A 1 118 ? 11.556 -10.900 -37.304 1.00 78.38 118 GLN A C 1
ATOM 895 O O . GLN A 1 118 ? 10.843 -11.678 -37.938 1.00 78.38 118 GLN A O 1
ATOM 900 N N . GLU A 1 119 ? 12.715 -10.468 -37.812 1.00 70.81 119 GLU A N 1
ATOM 901 C CA . GLU A 1 119 ? 13.257 -11.030 -39.054 1.00 70.81 119 GLU A CA 1
ATOM 902 C C . GLU A 1 119 ? 13.624 -12.514 -38.863 1.00 70.81 119 GLU A C 1
ATOM 904 O O . GLU A 1 119 ? 14.436 -12.868 -38.006 1.00 70.81 119 GLU A O 1
ATOM 909 N N . GLY A 1 120 ? 13.042 -13.385 -39.695 1.00 61.38 120 GLY A N 1
ATOM 910 C CA . GLY A 1 120 ? 13.157 -14.843 -39.569 1.00 61.38 120 GLY A CA 1
ATOM 911 C C . GLY A 1 120 ? 12.083 -15.449 -38.657 1.00 61.38 120 GLY A C 1
ATOM 912 O O . GLY A 1 120 ? 11.237 -14.748 -38.123 1.00 61.38 120 GLY A O 1
ATOM 913 N N . ASP A 1 121 ? 12.097 -16.770 -38.469 1.00 57.25 121 ASP A N 1
ATOM 914 C CA . ASP A 1 121 ? 11.109 -17.507 -37.651 1.00 57.25 121 ASP A CA 1
ATOM 915 C C . ASP A 1 121 ? 11.370 -17.342 -36.128 1.00 57.25 121 ASP A C 1
ATOM 917 O O . ASP A 1 121 ? 11.260 -18.286 -35.351 1.00 57.25 121 ASP A O 1
ATOM 921 N N . GLN A 1 122 ? 11.830 -16.153 -35.709 1.00 64.25 122 GLN A N 1
ATOM 922 C CA . GLN A 1 122 ? 12.372 -15.862 -34.372 1.00 64.25 122 GLN A CA 1
ATOM 923 C C . GLN A 1 122 ? 11.361 -15.233 -33.394 1.00 64.25 122 GLN A C 1
ATOM 925 O O . GLN A 1 122 ? 11.729 -14.979 -32.253 1.00 64.25 122 GLN A O 1
ATOM 930 N N . GLY A 1 123 ? 10.102 -15.032 -33.799 1.00 76.12 123 GLY A N 1
ATOM 931 C CA . GLY A 1 123 ? 9.020 -14.564 -32.920 1.00 76.12 123 GLY A CA 1
ATOM 932 C C . GLY A 1 123 ? 8.543 -13.128 -33.180 1.00 76.12 123 GLY A C 1
ATOM 933 O O . GLY A 1 123 ? 8.717 -12.590 -34.275 1.00 76.12 123 GLY A O 1
ATOM 934 N N . GLU A 1 124 ? 7.888 -12.531 -32.180 1.00 84.44 124 GLU A N 1
ATOM 935 C CA . GLU A 1 124 ? 7.414 -11.137 -32.182 1.00 84.44 124 GLU A CA 1
ATOM 936 C C . GLU A 1 124 ? 8.287 -10.291 -31.239 1.00 84.44 124 GLU A C 1
ATOM 938 O O . GLU A 1 124 ? 8.616 -10.732 -30.143 1.00 84.44 124 GLU A O 1
ATOM 943 N N . LEU A 1 125 ? 8.625 -9.070 -31.652 1.00 91.31 125 LEU A N 1
ATOM 944 C CA . LEU A 1 125 ? 9.242 -8.039 -30.820 1.00 91.31 125 LEU A CA 1
ATOM 945 C C . LEU A 1 125 ? 8.174 -7.078 -30.296 1.00 91.31 125 LEU A C 1
ATOM 947 O O . LEU A 1 125 ? 7.197 -6.760 -30.984 1.00 91.31 125 LEU A O 1
ATOM 951 N N . HIS A 1 126 ? 8.396 -6.544 -29.102 1.00 94.69 126 HIS A N 1
ATOM 952 C CA . HIS A 1 126 ? 7.557 -5.506 -28.518 1.00 94.69 126 HIS A CA 1
ATOM 953 C C . HIS A 1 126 ? 8.116 -4.125 -28.849 1.00 94.69 126 HIS A C 1
ATOM 955 O O . HIS A 1 126 ? 9.305 -3.869 -28.663 1.00 94.69 126 HIS A O 1
ATOM 961 N N . VAL A 1 127 ? 7.255 -3.219 -29.313 1.00 95.44 127 VAL A N 1
ATOM 962 C CA . VAL A 1 127 ? 7.627 -1.844 -29.669 1.00 95.44 127 VAL A CA 1
ATOM 963 C C . VAL A 1 127 ? 6.817 -0.861 -28.836 1.00 95.44 127 VAL A C 1
ATOM 965 O O . VAL A 1 127 ? 5.616 -0.680 -29.058 1.00 95.44 127 VAL A O 1
ATOM 968 N N . LEU A 1 128 ? 7.489 -0.223 -27.881 1.00 95.25 128 LEU A N 1
ATOM 969 C CA . LEU A 1 128 ? 6.950 0.832 -27.027 1.00 95.25 128 LEU A CA 1
ATOM 970 C C . LEU A 1 128 ? 7.212 2.191 -27.694 1.00 95.25 128 LEU A C 1
ATOM 972 O O . LEU A 1 128 ? 8.355 2.511 -28.027 1.00 95.25 128 LEU A O 1
ATOM 976 N N . GLN A 1 129 ? 6.163 2.989 -27.899 1.00 94.88 129 GLN A N 1
ATOM 977 C CA . GLN A 1 129 ? 6.291 4.397 -28.286 1.00 94.88 129 GLN A CA 1
ATOM 978 C C . GLN A 1 129 ? 6.518 5.216 -27.020 1.00 94.88 129 GLN A C 1
ATOM 980 O O . GLN A 1 129 ? 5.681 5.200 -26.113 1.00 94.88 129 GLN A O 1
ATOM 985 N N . VAL A 1 130 ? 7.638 5.924 -26.956 1.00 93.00 130 VAL A N 1
ATOM 986 C CA . VAL A 1 130 ? 8.076 6.622 -25.748 1.00 93.00 130 VAL A CA 1
ATOM 987 C C . VAL A 1 130 ? 8.281 8.098 -26.048 1.00 93.00 130 VAL A C 1
ATOM 989 O O . VAL A 1 130 ? 9.028 8.454 -26.959 1.00 93.00 130 VAL A O 1
ATOM 992 N N . LEU A 1 131 ? 7.631 8.957 -25.268 1.00 90.12 131 LEU A N 1
ATOM 993 C CA . LEU A 1 131 ? 7.908 10.386 -25.251 1.00 90.12 131 LEU A CA 1
ATOM 994 C C . LEU A 1 131 ? 8.999 10.645 -24.209 1.00 90.12 131 LEU A C 1
ATOM 996 O O . LEU A 1 131 ? 8.779 10.380 -23.034 1.00 90.12 131 LEU A O 1
ATOM 1000 N N . ALA A 1 132 ? 10.155 11.153 -24.625 1.00 86.31 132 ALA A N 1
ATOM 1001 C CA . ALA A 1 132 ? 11.252 11.540 -23.736 1.00 86.31 132 ALA A CA 1
ATOM 1002 C C . ALA A 1 132 ? 11.809 12.894 -24.187 1.00 86.31 132 ALA A C 1
ATOM 1004 O O . ALA A 1 132 ? 12.081 13.078 -25.375 1.00 86.31 132 ALA A O 1
ATOM 1005 N N . ASP A 1 133 ? 11.928 13.862 -23.277 1.00 77.38 133 ASP A N 1
ATOM 1006 C CA . ASP A 1 133 ? 12.423 15.221 -23.568 1.00 77.38 133 ASP A CA 1
ATOM 1007 C C . ASP A 1 133 ? 11.739 15.899 -24.776 1.00 77.38 133 ASP A C 1
ATOM 1009 O O . ASP A 1 133 ? 12.370 16.545 -25.620 1.00 77.38 133 ASP A O 1
ATOM 1013 N N . GLY A 1 134 ? 10.422 15.703 -24.913 1.00 77.19 134 GLY A N 1
ATOM 1014 C CA . GLY A 1 134 ? 9.634 16.231 -26.033 1.00 77.19 134 GLY A CA 1
ATOM 1015 C C . GLY A 1 134 ? 9.900 15.548 -27.383 1.00 77.19 134 GLY A C 1
ATOM 1016 O O . GLY A 1 134 ? 9.409 16.013 -28.416 1.00 77.19 134 GLY A O 1
ATOM 1017 N N . ARG A 1 135 ? 10.661 14.450 -27.404 1.00 85.19 135 ARG A N 1
ATOM 1018 C CA . ARG A 1 135 ? 10.960 13.641 -28.592 1.00 85.19 135 ARG A CA 1
ATOM 1019 C C . ARG A 1 135 ? 10.231 12.308 -28.529 1.00 85.19 135 ARG A C 1
ATOM 1021 O O . ARG A 1 135 ? 10.150 11.678 -27.484 1.00 85.19 135 ARG A O 1
ATOM 1028 N N . GLN A 1 136 ? 9.730 11.873 -29.680 1.00 91.31 136 GLN A N 1
ATOM 1029 C CA . GLN A 1 136 ? 9.134 10.551 -29.846 1.00 91.31 136 GLN A CA 1
ATOM 1030 C C . GLN A 1 136 ? 10.207 9.537 -30.250 1.00 91.31 136 GLN A C 1
ATOM 1032 O O . GLN A 1 136 ? 10.895 9.717 -31.262 1.00 91.31 136 GLN A O 1
ATOM 1037 N N . LEU A 1 137 ? 10.323 8.477 -29.459 1.00 94.44 137 LEU A N 1
ATOM 1038 C CA . LEU A 1 137 ? 11.277 7.382 -29.593 1.00 94.44 137 LEU A CA 1
ATOM 1039 C C . LEU A 1 137 ? 10.531 6.050 -29.709 1.00 94.44 137 LEU A C 1
ATOM 1041 O O . LEU A 1 137 ? 9.393 5.910 -29.258 1.00 94.44 137 LEU A O 1
ATOM 1045 N N . GLN A 1 138 ? 11.194 5.052 -30.288 1.00 95.44 138 GLN A N 1
ATOM 1046 C CA . GLN A 1 138 ? 10.718 3.671 -30.287 1.00 95.44 138 GLN A CA 1
ATOM 1047 C C . GLN A 1 138 ? 11.684 2.793 -29.506 1.00 95.44 138 GLN A C 1
ATOM 1049 O O . GLN A 1 138 ? 12.837 2.645 -29.906 1.00 95.44 138 GLN A O 1
ATOM 1054 N N . VAL A 1 139 ? 11.206 2.179 -28.427 1.00 96.75 139 VAL A N 1
ATOM 1055 C CA . VAL A 1 139 ? 11.959 1.169 -27.680 1.00 96.75 139 VAL A CA 1
ATOM 1056 C C . VAL A 1 139 ? 11.500 -0.207 -28.143 1.00 96.75 139 VAL A C 1
ATOM 1058 O O . VAL A 1 139 ? 10.332 -0.561 -27.992 1.00 96.75 139 VAL A O 1
ATOM 1061 N N . VAL A 1 140 ? 12.418 -0.967 -28.735 1.00 96.25 140 VAL A N 1
ATOM 1062 C CA . VAL A 1 140 ? 12.188 -2.325 -29.238 1.00 96.25 140 VAL A CA 1
ATOM 1063 C C . VAL A 1 140 ? 12.808 -3.325 -28.269 1.00 96.25 140 VAL A C 1
ATOM 1065 O O . VAL A 1 140 ? 13.997 -3.208 -27.962 1.00 96.25 140 VAL A O 1
ATOM 1068 N N . CYS A 1 141 ? 12.029 -4.299 -27.803 1.00 95.88 141 CYS A N 1
ATOM 1069 C CA . CYS A 1 141 ? 12.488 -5.283 -26.826 1.00 95.88 141 CYS A CA 1
ATOM 1070 C C . CYS A 1 141 ? 11.908 -6.684 -27.012 1.00 95.88 141 CYS A C 1
ATOM 1072 O O . CYS A 1 141 ? 10.870 -6.852 -27.655 1.00 95.88 141 CYS A O 1
ATOM 1074 N N . ASP A 1 142 ? 12.609 -7.671 -26.449 1.00 94.25 142 ASP A N 1
ATOM 1075 C CA . ASP A 1 142 ? 12.201 -9.078 -26.474 1.00 94.25 142 ASP A CA 1
ATOM 1076 C C . ASP A 1 142 ? 11.152 -9.350 -25.384 1.00 94.25 142 ASP A C 1
ATOM 1078 O O . ASP A 1 142 ? 10.205 -10.096 -25.601 1.00 94.25 142 ASP A O 1
ATOM 1082 N N . GLU A 1 143 ? 11.300 -8.712 -24.218 1.00 95.38 143 GLU A N 1
ATOM 1083 C CA . GLU A 1 143 ? 10.382 -8.836 -23.083 1.00 95.38 143 GLU A CA 1
ATOM 1084 C C . GLU A 1 143 ? 10.240 -7.495 -22.341 1.00 95.38 143 GLU A C 1
ATOM 1086 O O . GLU A 1 143 ? 11.193 -6.709 -22.278 1.00 95.38 143 GLU A O 1
ATOM 1091 N N . PHE A 1 144 ? 9.089 -7.236 -21.714 1.00 97.00 144 PHE A N 1
ATOM 1092 C CA . PHE A 1 144 ? 8.935 -6.083 -20.823 1.00 97.00 144 PHE A CA 1
ATOM 1093 C C . PHE A 1 144 ? 8.025 -6.329 -19.618 1.00 97.00 144 PHE A C 1
ATOM 1095 O O . PHE A 1 144 ? 7.139 -7.183 -19.630 1.00 97.00 144 PHE A O 1
ATOM 1102 N N . VAL A 1 145 ? 8.247 -5.534 -18.572 1.00 96.56 145 VAL A N 1
ATOM 1103 C CA . VAL A 1 145 ? 7.486 -5.548 -17.323 1.00 96.56 145 VAL A CA 1
ATOM 1104 C C . VAL A 1 145 ? 6.775 -4.211 -17.143 1.00 96.56 145 VAL A C 1
ATOM 1106 O O . VAL A 1 145 ? 7.409 -3.155 -17.185 1.00 96.56 145 VAL A O 1
ATOM 1109 N N . VAL A 1 146 ? 5.466 -4.251 -16.907 1.00 94.31 146 VAL A N 1
ATOM 1110 C CA . VAL A 1 146 ? 4.683 -3.087 -16.481 1.00 94.31 146 VAL A CA 1
ATOM 1111 C C . VAL A 1 146 ? 4.760 -2.982 -14.959 1.00 94.31 146 VAL A C 1
ATOM 1113 O O . VAL A 1 146 ? 4.175 -3.794 -14.240 1.00 94.31 146 VAL A O 1
ATOM 1116 N N . GLY A 1 147 ? 5.527 -2.012 -14.463 1.00 89.62 147 GLY A N 1
ATOM 1117 C CA . GLY A 1 147 ? 5.611 -1.709 -13.037 1.00 89.62 147 GLY A CA 1
ATOM 1118 C C . GLY A 1 147 ? 4.419 -0.891 -12.530 1.00 89.62 147 GLY A C 1
ATOM 1119 O O . GLY A 1 147 ? 3.556 -0.505 -13.319 1.00 89.62 147 GLY A O 1
ATOM 1120 N N . PRO A 1 148 ? 4.371 -0.578 -11.222 1.00 78.25 148 PRO A N 1
ATOM 1121 C CA . PRO A 1 148 ? 3.354 0.304 -10.662 1.00 78.25 148 PRO A CA 1
ATOM 1122 C C . PRO A 1 148 ? 3.434 1.687 -11.322 1.00 78.25 148 PRO A C 1
ATOM 1124 O O . PRO A 1 148 ? 4.370 2.452 -11.099 1.00 78.25 148 PRO A O 1
ATOM 1127 N N . GLN A 1 149 ? 2.440 1.992 -12.150 1.00 69.12 149 GLN A N 1
ATOM 1128 C CA . GLN A 1 149 ? 2.203 3.320 -12.702 1.00 69.12 149 GLN A CA 1
ATOM 1129 C C . GLN A 1 149 ? 1.001 3.884 -11.955 1.00 69.12 149 GLN A C 1
ATOM 1131 O O . GLN A 1 149 ? -0.085 3.306 -12.012 1.00 69.12 149 GLN A O 1
ATOM 1136 N N . MET A 1 150 ? 1.209 4.955 -11.201 1.00 61.00 150 MET A N 1
ATOM 1137 C CA . MET A 1 150 ? 0.190 5.491 -10.308 1.00 61.00 150 MET A CA 1
ATOM 1138 C C . MET A 1 150 ? -0.487 6.685 -10.969 1.00 61.00 150 MET A C 1
ATOM 1140 O O . MET A 1 150 ? 0.165 7.686 -11.261 1.00 61.00 150 MET A O 1
ATOM 1144 N N . ASP A 1 151 ? -1.796 6.591 -11.184 1.00 55.34 151 ASP A N 1
ATOM 1145 C CA . ASP A 1 151 ? -2.606 7.754 -11.523 1.00 55.34 151 ASP A CA 1
ATOM 1146 C C . ASP A 1 151 ? -3.209 8.348 -10.242 1.00 55.34 151 ASP A C 1
ATOM 1148 O O . ASP A 1 151 ? -4.048 7.732 -9.578 1.00 55.34 151 ASP A O 1
ATOM 1152 N N . TYR A 1 152 ? -2.765 9.555 -9.892 1.00 49.88 152 TYR A N 1
ATOM 1153 C CA . TYR A 1 152 ? -3.261 10.314 -8.741 1.00 49.88 152 TYR A CA 1
ATOM 1154 C C . TYR A 1 152 ? -4.375 11.306 -9.123 1.00 49.88 152 TYR A C 1
ATOM 1156 O O . TYR A 1 152 ? -4.977 11.923 -8.241 1.00 49.88 152 TYR A O 1
ATOM 1164 N N . SER A 1 153 ? -4.697 11.447 -10.417 1.00 42.66 153 SER A N 1
ATOM 1165 C CA . SER A 1 153 ? -5.726 12.374 -10.915 1.00 42.66 153 SER A CA 1
ATOM 1166 C C . SER A 1 153 ? -7.139 11.995 -10.460 1.00 42.66 153 SER A C 1
ATOM 1168 O O . SER A 1 153 ? -7.986 12.861 -10.250 1.00 42.66 153 SER A O 1
ATOM 1170 N N . HIS A 1 154 ? -7.390 10.702 -10.236 1.00 36.41 154 HIS A N 1
ATOM 1171 C CA . HIS A 1 154 ? -8.715 10.182 -9.892 1.00 36.41 154 HIS A CA 1
ATOM 1172 C C . HIS A 1 154 ? -9.143 10.490 -8.446 1.00 36.41 154 HIS A C 1
ATOM 1174 O O . HIS A 1 154 ? -10.332 10.419 -8.134 1.00 36.41 154 HIS A O 1
ATOM 1180 N N . GLY A 1 155 ? -8.201 10.850 -7.564 1.00 35.91 155 GLY A N 1
ATOM 1181 C CA . GLY A 1 155 ? -8.473 11.163 -6.157 1.00 35.91 155 GLY A CA 1
ATOM 1182 C C . GLY A 1 155 ? -8.846 12.620 -5.873 1.00 35.91 155 GLY A C 1
ATOM 1183 O O . GLY A 1 155 ? -9.336 12.923 -4.787 1.00 35.91 155 GLY A O 1
ATOM 1184 N N . VAL A 1 156 ? -8.636 13.521 -6.836 1.00 40.94 156 VAL A N 1
ATOM 1185 C CA . VAL A 1 156 ? -8.965 14.946 -6.724 1.00 40.94 156 VAL A CA 1
ATOM 1186 C C . VAL A 1 156 ? -9.858 15.295 -7.907 1.00 40.94 156 VAL A C 1
ATOM 1188 O O . VAL A 1 156 ? -9.388 15.772 -8.937 1.00 40.94 156 VAL A O 1
ATOM 1191 N N . ARG A 1 157 ? -11.167 15.038 -7.789 1.00 37.91 157 ARG A N 1
ATOM 1192 C CA . ARG A 1 157 ? -12.137 15.528 -8.777 1.00 37.91 157 ARG A CA 1
ATOM 1193 C C . ARG A 1 157 ? -12.235 17.045 -8.650 1.00 37.91 157 ARG A C 1
ATOM 1195 O O . ARG A 1 157 ? -13.126 17.564 -7.984 1.00 37.91 157 ARG A O 1
ATOM 1202 N N . LEU A 1 158 ? -11.321 17.755 -9.304 1.00 41.31 158 LEU A N 1
ATOM 1203 C CA . LEU A 1 158 ? -11.482 19.175 -9.574 1.00 41.31 158 LEU A CA 1
ATOM 1204 C C . LEU A 1 158 ? -12.705 19.312 -10.480 1.00 41.31 158 LEU A C 1
ATOM 1206 O O . LEU A 1 158 ? -12.636 19.023 -11.671 1.00 41.31 158 LEU A O 1
ATOM 1210 N N . HIS A 1 159 ? -13.854 19.667 -9.906 1.00 33.31 159 HIS A N 1
ATOM 1211 C CA . HIS A 1 159 ? -15.057 19.910 -10.694 1.00 33.31 159 HIS A CA 1
ATOM 1212 C C . HIS A 1 159 ? -14.756 21.004 -11.728 1.00 33.31 159 HIS A C 1
ATOM 1214 O O . HIS A 1 159 ? -14.513 22.157 -11.363 1.00 33.31 159 HIS A O 1
ATOM 1220 N N . GLU A 1 160 ? -14.794 20.653 -13.016 1.00 34.53 160 GLU A N 1
ATOM 1221 C CA . GLU A 1 160 ? -14.778 21.615 -14.118 1.00 34.53 160 GLU A CA 1
ATOM 1222 C C . GLU A 1 160 ? -16.084 22.426 -14.086 1.00 34.53 160 GLU A C 1
ATOM 1224 O O . GLU A 1 160 ? -17.085 22.101 -14.723 1.00 34.53 160 GLU A O 1
ATOM 1229 N N . GLY A 1 161 ? -16.107 23.479 -13.270 1.00 32.75 161 GLY A N 1
ATOM 1230 C CA . GLY A 1 161 ? -17.128 24.516 -13.341 1.00 32.75 161 GLY A CA 1
ATOM 1231 C C . GLY A 1 161 ? -16.918 25.366 -14.593 1.00 32.75 161 GLY A C 1
ATOM 1232 O O . GLY A 1 161 ? -15.783 25.651 -14.966 1.00 32.75 161 GLY A O 1
ATOM 1233 N N . ALA A 1 162 ? -18.011 25.801 -15.220 1.00 29.80 162 ALA A N 1
ATOM 1234 C CA . ALA A 1 162 ? -18.076 26.450 -16.536 1.00 29.80 162 ALA A CA 1
ATOM 1235 C C . ALA A 1 162 ? -17.287 27.775 -16.728 1.00 29.80 162 ALA A C 1
ATOM 1237 O O . ALA A 1 162 ? -17.379 28.365 -17.797 1.00 29.80 162 ALA A O 1
ATOM 1238 N N . ASP A 1 163 ? -16.477 28.207 -15.756 1.00 32.03 163 ASP A N 1
ATOM 1239 C CA . ASP A 1 163 ? -15.546 29.346 -15.857 1.00 32.03 163 ASP A CA 1
ATOM 1240 C C . ASP A 1 163 ? -14.069 28.959 -15.577 1.00 32.03 163 ASP A C 1
ATOM 1242 O O . ASP A 1 163 ? -13.186 29.815 -15.550 1.00 32.03 163 ASP A O 1
ATOM 1246 N N . ALA A 1 164 ? -13.757 27.666 -15.407 1.00 32.91 164 ALA A N 1
ATOM 1247 C CA . ALA A 1 164 ? -12.412 27.156 -15.094 1.00 32.91 164 ALA A CA 1
ATOM 1248 C C . ALA A 1 164 ? -11.521 26.882 -16.326 1.00 32.91 164 ALA A C 1
ATOM 1250 O O . ALA A 1 164 ? -10.425 26.339 -16.194 1.00 32.91 164 ALA A O 1
ATOM 1251 N N . ALA A 1 165 ? -11.938 27.301 -17.525 1.00 27.97 165 ALA A N 1
ATOM 1252 C CA . ALA A 1 165 ? -11.183 27.107 -18.769 1.00 27.97 165 ALA A CA 1
ATOM 1253 C C . ALA A 1 165 ? -9.884 27.945 -18.871 1.00 27.97 165 ALA A C 1
ATOM 1255 O O . ALA A 1 165 ? -9.246 27.961 -19.921 1.00 27.97 165 ALA A O 1
ATOM 1256 N N . ALA A 1 166 ? -9.475 28.644 -17.805 1.00 31.45 166 ALA A N 1
ATOM 1257 C CA . ALA A 1 166 ? -8.281 29.491 -17.792 1.00 31.45 166 ALA A CA 1
ATOM 1258 C C . ALA A 1 166 ? -7.200 29.091 -16.769 1.00 31.45 166 ALA A C 1
ATOM 1260 O O . ALA A 1 166 ? -6.179 29.773 -16.704 1.00 31.45 166 ALA A O 1
ATOM 1261 N N . SER A 1 167 ? -7.364 28.026 -15.970 1.00 29.97 167 SER A N 1
ATOM 1262 C CA . SER A 1 167 ? -6.342 27.701 -14.955 1.00 29.97 167 SER A CA 1
ATOM 1263 C C . SER A 1 167 ? -6.244 26.238 -14.515 1.00 29.97 167 SER A C 1
ATOM 1265 O O . SER A 1 167 ? -5.721 25.983 -13.431 1.00 29.97 167 SER A O 1
ATOM 1267 N N . ALA A 1 168 ? -6.721 25.276 -15.305 1.00 29.41 168 ALA A N 1
ATOM 1268 C CA . ALA A 1 168 ? -6.316 23.886 -15.111 1.00 29.41 168 ALA A CA 1
ATOM 1269 C C . ALA A 1 168 ? -4.958 23.686 -15.814 1.00 29.41 168 ALA A C 1
ATOM 1271 O O . ALA A 1 168 ? -4.912 23.721 -17.047 1.00 29.41 168 ALA A O 1
ATOM 1272 N N . PRO A 1 169 ? -3.831 23.558 -15.089 1.00 31.28 169 PRO A N 1
ATOM 1273 C CA . PRO A 1 169 ? -2.574 23.182 -15.720 1.00 31.28 169 PRO A CA 1
ATOM 1274 C C . PRO A 1 169 ? -2.697 21.770 -16.305 1.00 31.28 169 PRO A C 1
ATOM 1276 O O . PRO A 1 169 ? -3.256 20.870 -15.679 1.00 31.28 169 PRO A O 1
ATOM 1279 N N . SER A 1 170 ? -2.160 21.587 -17.511 1.00 27.19 170 SER A N 1
ATOM 1280 C CA . SER A 1 170 ? -1.953 20.264 -18.101 1.00 27.19 170 SER A CA 1
ATOM 1281 C C . SER A 1 170 ? -1.145 19.398 -17.114 1.00 27.19 170 SER A C 1
ATOM 1283 O O . SER A 1 170 ? -0.069 19.843 -16.705 1.00 27.19 170 SER A O 1
ATOM 1285 N N . PRO A 1 171 ? -1.609 18.198 -16.718 1.00 33.69 171 PRO A N 1
ATOM 1286 C CA . PRO A 1 171 ? -0.992 17.433 -15.634 1.00 33.69 171 PRO A CA 1
ATOM 1287 C C . PRO A 1 171 ? 0.399 16.841 -15.925 1.00 33.69 171 PRO A C 1
ATOM 1289 O O . PRO A 1 171 ? 0.904 16.117 -15.080 1.00 33.69 171 PRO A O 1
ATOM 1292 N N . ALA A 1 172 ? 1.040 17.107 -17.069 1.00 35.38 172 ALA A N 1
ATOM 1293 C CA . ALA A 1 172 ? 2.186 16.294 -17.503 1.00 35.38 172 ALA A CA 1
ATOM 1294 C C . ALA A 1 172 ? 3.491 17.039 -17.849 1.00 35.38 172 ALA A C 1
ATOM 1296 O O . ALA A 1 172 ? 4.526 16.393 -17.946 1.00 35.38 172 ALA A O 1
ATOM 1297 N N . THR A 1 173 ? 3.515 18.367 -18.028 1.00 36.09 173 THR A N 1
ATOM 1298 C CA . THR A 1 173 ? 4.684 19.013 -18.681 1.00 36.09 173 THR A CA 1
ATOM 1299 C C . THR A 1 173 ? 5.631 19.840 -17.807 1.00 36.09 173 THR A C 1
ATOM 1301 O O . THR A 1 173 ? 6.649 20.270 -18.330 1.00 36.09 173 THR A O 1
ATOM 1304 N N . ASP A 1 174 ? 5.382 20.032 -16.504 1.00 49.28 174 ASP A N 1
ATOM 1305 C CA . ASP A 1 174 ? 6.252 20.893 -15.664 1.00 49.28 174 ASP A CA 1
ATOM 1306 C C . ASP A 1 174 ? 6.560 20.350 -14.250 1.00 49.28 174 ASP A C 1
ATOM 1308 O O . ASP A 1 174 ? 7.211 21.025 -13.451 1.00 49.28 174 ASP A O 1
ATOM 1312 N N . LEU A 1 175 ? 6.131 19.128 -13.897 1.00 50.25 175 LEU A N 1
ATOM 1313 C CA . LEU A 1 175 ? 6.262 18.556 -12.537 1.00 50.25 175 LEU A CA 1
ATOM 1314 C C . LEU A 1 175 ? 7.697 18.533 -11.988 1.00 50.25 175 LEU A C 1
ATOM 1316 O O . LEU A 1 175 ? 7.885 18.606 -10.775 1.00 50.25 175 LEU A O 1
ATOM 1320 N N . HIS A 1 176 ? 8.712 18.501 -12.848 1.00 54.31 176 HIS A N 1
ATOM 1321 C CA . HIS A 1 176 ? 10.111 18.387 -12.427 1.00 54.31 176 HIS A CA 1
ATOM 1322 C C . HIS A 1 176 ? 10.999 19.576 -12.812 1.00 54.31 176 HIS A C 1
ATOM 1324 O O . HIS A 1 176 ? 12.159 19.591 -12.417 1.00 54.31 176 HIS A O 1
ATOM 1330 N N . ALA A 1 177 ? 10.476 20.585 -13.521 1.00 57.81 177 ALA A N 1
ATOM 1331 C CA . ALA A 1 177 ? 11.278 21.698 -14.046 1.00 57.81 177 ALA A CA 1
ATOM 1332 C C . ALA A 1 177 ? 11.963 22.542 -12.954 1.00 57.81 177 ALA A C 1
ATOM 1334 O O . ALA A 1 177 ? 12.968 23.204 -13.211 1.00 57.81 177 ALA A O 1
ATOM 1335 N N . ASP A 1 178 ? 11.432 22.496 -11.730 1.00 67.69 178 ASP A N 1
ATOM 1336 C CA . ASP A 1 178 ? 11.923 23.306 -10.622 1.00 67.69 178 ASP A CA 1
ATOM 1337 C C . ASP A 1 178 ? 12.973 22.622 -9.751 1.00 67.69 178 ASP A C 1
ATOM 1339 O O . ASP A 1 178 ? 13.628 23.317 -8.984 1.00 67.69 178 ASP A O 1
ATOM 1343 N N . VAL A 1 179 ? 13.153 21.301 -9.835 1.00 72.50 179 VAL A N 1
ATOM 1344 C CA . VAL A 1 179 ? 14.162 20.581 -9.041 1.00 72.50 179 VAL A CA 1
ATOM 1345 C C . VAL A 1 179 ? 15.386 20.338 -9.913 1.00 72.50 179 VAL A C 1
ATOM 1347 O O . VAL A 1 179 ? 15.304 19.656 -10.930 1.00 72.50 179 VAL A O 1
ATOM 1350 N N . VAL A 1 180 ? 16.532 20.874 -9.503 1.00 71.25 180 VAL A N 1
ATOM 1351 C CA . VAL A 1 180 ? 17.812 20.681 -10.191 1.00 71.25 180 VAL A CA 1
ATOM 1352 C C . VAL A 1 180 ? 18.674 19.744 -9.370 1.00 71.25 180 VAL A C 1
ATOM 1354 O O . VAL A 1 180 ? 18.945 20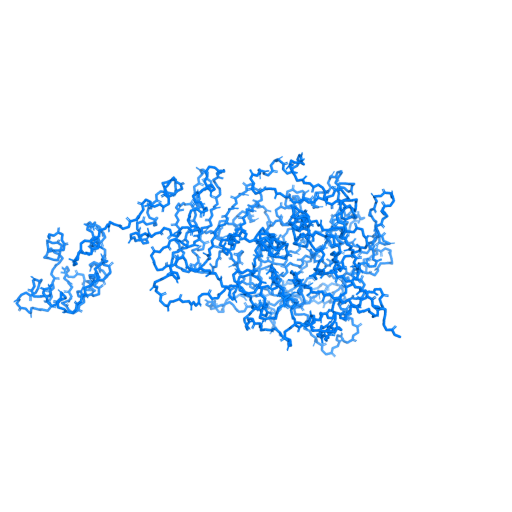.004 -8.196 1.00 71.25 180 VAL A O 1
ATOM 1357 N N . ILE A 1 181 ? 19.122 18.672 -10.013 1.00 68.12 181 ILE A N 1
ATOM 1358 C CA . ILE A 1 181 ? 20.090 17.738 -9.452 1.00 68.12 181 ILE A CA 1
ATOM 1359 C C . ILE A 1 181 ? 21.429 18.035 -10.107 1.00 68.12 181 ILE A C 1
ATOM 1361 O O . ILE A 1 181 ? 21.555 17.974 -11.328 1.00 68.12 181 ILE A O 1
ATOM 1365 N N . ASP A 1 182 ? 22.415 18.362 -9.283 1.00 64.50 182 ASP A N 1
ATOM 1366 C CA . ASP A 1 182 ? 23.811 18.437 -9.683 1.00 64.50 182 ASP A CA 1
ATOM 1367 C C . ASP A 1 182 ? 24.488 17.116 -9.287 1.00 64.50 182 ASP A C 1
ATOM 1369 O O . ASP A 1 182 ? 24.849 16.936 -8.115 1.00 64.50 182 ASP A O 1
ATOM 1373 N N . PRO A 1 183 ? 24.625 16.164 -10.228 1.00 58.19 183 PRO A N 1
ATOM 1374 C CA . PRO A 1 183 ? 25.218 14.866 -9.941 1.00 58.19 183 PRO A CA 1
ATOM 1375 C C . PRO A 1 183 ? 26.719 14.960 -9.641 1.00 58.19 183 PRO A C 1
ATOM 1377 O O . PRO A 1 183 ? 27.236 14.113 -8.917 1.00 58.19 183 PRO A O 1
ATOM 1380 N N . GLU A 1 184 ? 27.426 15.977 -10.149 1.00 57.03 184 GLU A N 1
ATOM 1381 C CA . GLU A 1 184 ? 28.870 16.132 -9.925 1.00 57.03 184 GLU A CA 1
ATOM 1382 C C . GLU A 1 184 ? 29.159 16.559 -8.486 1.00 57.03 184 GLU A C 1
ATOM 1384 O O . GLU A 1 184 ? 30.084 16.049 -7.851 1.00 57.03 184 GLU A O 1
ATOM 1389 N N . ASN A 1 185 ? 28.335 17.462 -7.955 1.00 56.78 185 ASN A N 1
ATOM 1390 C CA . ASN A 1 185 ? 28.482 17.972 -6.594 1.00 56.78 185 ASN A CA 1
ATOM 1391 C C . ASN A 1 185 ? 27.601 17.249 -5.574 1.00 56.78 185 ASN A C 1
ATOM 1393 O O . ASN A 1 185 ? 27.674 17.566 -4.388 1.00 56.78 185 ASN A O 1
ATOM 1397 N N . SER A 1 186 ? 26.781 16.289 -6.018 1.00 57.06 186 SER A N 1
ATOM 1398 C CA . SER A 1 186 ? 25.773 15.634 -5.184 1.00 57.06 186 SER A CA 1
ATOM 1399 C C . SER A 1 186 ? 24.956 16.673 -4.410 1.00 57.06 186 SER A C 1
ATOM 1401 O O . SER A 1 186 ? 24.891 16.649 -3.178 1.00 57.06 186 SER A O 1
ATOM 1403 N N . THR A 1 187 ? 24.329 17.600 -5.138 1.00 61.75 187 THR A N 1
ATOM 1404 C CA . THR A 1 187 ? 23.404 18.573 -4.541 1.00 61.75 187 THR A CA 1
ATOM 1405 C C . THR A 1 187 ? 22.055 18.570 -5.248 1.00 61.75 187 THR A C 1
ATOM 1407 O O . THR A 1 187 ? 21.967 18.339 -6.453 1.00 61.75 187 THR A O 1
ATOM 1410 N N . VAL A 1 188 ? 20.994 18.818 -4.479 1.00 67.38 188 VAL A N 1
ATOM 1411 C CA . VAL A 1 188 ? 19.645 19.070 -4.996 1.00 67.38 188 VAL A CA 1
ATOM 1412 C C . VAL A 1 188 ? 19.265 20.488 -4.616 1.00 67.38 188 VAL A C 1
ATOM 1414 O O . VAL A 1 188 ? 19.453 20.907 -3.472 1.00 67.38 188 VAL A O 1
ATOM 1417 N N . SER A 1 189 ? 18.739 21.237 -5.572 1.00 69.75 189 SER A N 1
ATOM 1418 C CA . SER A 1 189 ? 18.289 22.608 -5.362 1.00 69.75 189 SER A CA 1
ATOM 1419 C C . SER A 1 189 ? 16.977 22.862 -6.089 1.00 69.75 189 SER A C 1
ATOM 1421 O O . SER A 1 189 ? 16.558 22.071 -6.934 1.00 69.75 189 SER A O 1
ATOM 1423 N N . LEU A 1 190 ? 16.316 23.961 -5.736 1.00 72.75 190 LEU A N 1
ATOM 1424 C CA . LEU A 1 190 ? 15.184 24.467 -6.498 1.00 72.75 190 LEU A CA 1
ATOM 1425 C C . LEU A 1 190 ? 15.656 25.603 -7.405 1.00 72.75 190 LEU A C 1
ATOM 1427 O O . LEU A 1 190 ? 16.404 26.467 -6.946 1.00 72.75 190 LEU A O 1
ATOM 1431 N N . THR A 1 191 ? 15.189 25.639 -8.654 1.00 74.12 191 THR A N 1
ATOM 1432 C CA . THR A 1 191 ? 15.392 26.791 -9.556 1.00 74.12 191 THR A CA 1
ATOM 1433 C C . THR A 1 191 ? 14.822 28.073 -8.951 1.00 74.12 191 THR A C 1
ATOM 1435 O O . THR A 1 191 ? 15.349 29.159 -9.185 1.00 74.12 191 THR A O 1
ATOM 1438 N N . ASP A 1 192 ? 13.764 27.933 -8.151 1.00 69.62 192 ASP A N 1
ATOM 1439 C CA . ASP A 1 192 ? 13.083 29.011 -7.456 1.00 69.62 192 ASP A CA 1
ATOM 1440 C C . ASP A 1 192 ? 12.475 28.493 -6.139 1.00 69.62 192 ASP A C 1
ATOM 1442 O O . ASP A 1 192 ? 11.345 28.000 -6.078 1.00 69.62 192 ASP A O 1
ATOM 1446 N N . SER A 1 193 ? 13.253 28.572 -5.056 1.00 63.53 193 SER A N 1
ATOM 1447 C CA . SER A 1 193 ? 12.840 28.101 -3.725 1.00 63.53 193 SER A CA 1
ATOM 1448 C C . SER A 1 193 ? 11.669 28.890 -3.142 1.00 63.53 193 SER A C 1
ATOM 1450 O O . SER A 1 193 ? 10.962 28.397 -2.260 1.00 63.53 193 SER A O 1
ATOM 1452 N N . ASN A 1 194 ? 11.412 30.094 -3.655 1.00 62.81 194 ASN A N 1
ATOM 1453 C CA . ASN A 1 194 ? 10.333 30.936 -3.173 1.00 62.81 194 ASN A CA 1
ATOM 1454 C C . ASN A 1 194 ? 8.944 30.425 -3.627 1.00 62.81 194 ASN A C 1
ATOM 1456 O O . ASN A 1 194 ? 7.941 30.873 -3.061 1.00 62.81 194 ASN A O 1
ATOM 1460 N N . ARG A 1 195 ? 8.873 29.451 -4.553 1.00 62.78 195 ARG A N 1
ATOM 1461 C CA . ARG A 1 195 ? 7.627 28.824 -5.048 1.00 62.78 195 ARG A CA 1
ATOM 1462 C C . ARG A 1 195 ? 6.917 27.912 -4.063 1.00 62.78 195 ARG A C 1
ATOM 1464 O O . ARG A 1 195 ? 5.714 27.710 -4.206 1.00 62.78 195 ARG A O 1
ATOM 1471 N N . TYR A 1 196 ? 7.620 27.394 -3.064 1.00 70.75 196 TYR A N 1
ATOM 1472 C CA . TYR A 1 196 ? 7.089 26.383 -2.151 1.00 70.75 196 TYR A CA 1
ATOM 1473 C C . TYR A 1 196 ? 6.995 26.959 -0.733 1.00 70.75 196 TYR A C 1
ATOM 1475 O O . TYR A 1 196 ? 7.902 27.655 -0.270 1.00 70.75 196 TYR A O 1
ATOM 1483 N N . GLY A 1 197 ? 5.867 26.744 -0.050 1.00 67.69 197 GLY A N 1
ATOM 1484 C CA . GLY A 1 197 ? 5.618 27.352 1.263 1.00 67.69 197 GLY A CA 1
ATOM 1485 C C . GLY A 1 197 ? 4.142 27.429 1.648 1.00 67.69 197 GLY A C 1
ATOM 1486 O O . GLY A 1 197 ? 3.333 26.586 1.272 1.00 67.69 197 GLY A O 1
ATOM 1487 N N . PHE A 1 198 ? 3.756 28.444 2.410 1.00 71.81 198 PHE A N 1
ATOM 1488 C CA . PHE A 1 198 ? 2.391 28.564 2.920 1.00 71.81 198 PHE A CA 1
ATOM 1489 C C . PHE A 1 198 ? 1.365 28.773 1.791 1.00 71.81 198 PHE A C 1
ATOM 1491 O O . PHE A 1 198 ? 1.523 29.643 0.935 1.00 71.81 198 PHE A O 1
ATOM 1498 N N . GLY A 1 199 ? 0.274 28.011 1.817 1.00 71.50 199 GLY A N 1
ATOM 1499 C CA . GLY A 1 199 ? -0.810 28.003 0.835 1.00 71.50 199 GLY A CA 1
ATOM 1500 C C . GLY A 1 199 ? -0.542 27.125 -0.379 1.00 71.50 199 GLY A C 1
ATOM 1501 O O . GLY A 1 199 ? -1.338 27.165 -1.312 1.00 71.50 199 GLY A O 1
ATOM 1502 N N . SER A 1 200 ? 0.565 26.375 -0.377 1.00 74.75 200 SER A N 1
ATOM 1503 C CA . SER A 1 200 ? 0.864 25.394 -1.418 1.00 74.75 200 SER A CA 1
ATOM 1504 C C . SER A 1 200 ? 0.156 24.063 -1.160 1.00 74.75 200 SER A C 1
ATOM 1506 O O . SER A 1 200 ? -0.180 23.709 -0.024 1.00 74.75 200 SER A O 1
ATOM 1508 N N . ILE A 1 201 ? -0.084 23.343 -2.251 1.00 77.19 201 ILE A N 1
ATOM 1509 C CA . ILE A 1 201 ? -0.692 22.017 -2.272 1.00 77.19 201 ILE A CA 1
ATOM 1510 C C . ILE A 1 201 ? 0.345 21.059 -2.850 1.00 77.19 201 ILE A C 1
ATOM 1512 O O . ILE A 1 201 ? 0.893 21.322 -3.919 1.00 77.19 201 ILE A O 1
ATOM 1516 N N . HIS A 1 202 ? 0.602 19.971 -2.136 1.00 78.75 202 HIS A N 1
ATOM 1517 C CA . HIS A 1 202 ? 1.620 18.976 -2.456 1.00 78.75 202 HIS A CA 1
ATOM 1518 C C . HIS A 1 202 ? 0.990 17.604 -2.651 1.00 78.75 202 HIS A C 1
ATOM 1520 O O . HIS A 1 202 ? -0.076 17.305 -2.112 1.00 78.75 202 HIS A O 1
ATOM 1526 N N . THR A 1 203 ? 1.704 16.755 -3.370 1.00 79.00 203 THR A N 1
ATOM 1527 C CA . THR A 1 203 ? 1.552 15.298 -3.377 1.00 79.00 203 THR A CA 1
ATOM 1528 C C . THR A 1 203 ? 2.825 14.681 -2.787 1.00 79.00 203 THR A C 1
ATOM 1530 O O . THR A 1 203 ? 3.738 15.421 -2.424 1.00 79.00 203 THR A O 1
ATOM 1533 N N . LEU A 1 204 ? 2.908 13.356 -2.653 1.00 76.00 204 LEU A N 1
ATOM 1534 C CA . LEU A 1 204 ? 4.134 12.676 -2.205 1.00 76.00 204 LEU A CA 1
ATOM 1535 C C . LEU A 1 204 ? 4.426 11.435 -3.058 1.00 76.00 204 LEU A C 1
ATOM 1537 O O . LEU A 1 204 ? 4.566 10.322 -2.578 1.00 76.00 204 LEU A O 1
ATOM 1541 N N . THR A 1 205 ? 4.488 11.625 -4.372 1.00 73.19 205 THR A N 1
ATOM 1542 C CA . THR A 1 205 ? 4.568 10.507 -5.333 1.00 73.19 205 THR A CA 1
ATOM 1543 C C . THR A 1 205 ? 5.993 10.204 -5.772 1.00 73.19 205 THR A C 1
ATOM 1545 O O . THR A 1 205 ? 6.288 9.144 -6.318 1.00 73.19 205 THR A O 1
ATOM 1548 N N . SER A 1 206 ? 6.889 11.161 -5.545 1.00 73.56 206 SER A N 1
ATOM 1549 C CA . SER A 1 206 ? 8.246 11.145 -6.055 1.00 73.56 206 SER A CA 1
ATOM 1550 C C . SER A 1 206 ? 9.211 11.796 -5.074 1.00 73.56 206 SER A C 1
ATOM 1552 O O . SER A 1 206 ? 8.829 12.549 -4.173 1.00 73.56 206 SER A O 1
ATOM 1554 N N . PHE A 1 207 ? 10.497 11.551 -5.296 1.00 73.69 207 PHE A N 1
ATOM 1555 C CA . PHE A 1 207 ? 11.565 12.242 -4.594 1.00 73.69 207 PHE A CA 1
ATOM 1556 C C . PHE A 1 207 ? 11.440 13.774 -4.713 1.00 73.69 207 PHE A C 1
ATOM 1558 O O . PHE A 1 207 ? 11.630 14.504 -3.740 1.00 73.69 207 PHE A O 1
ATOM 1565 N N . GLN A 1 208 ? 11.078 14.267 -5.898 1.00 74.75 208 GLN A N 1
ATOM 1566 C CA . GLN A 1 208 ? 10.927 15.693 -6.174 1.00 74.75 208 GLN A CA 1
ATOM 1567 C C . GLN A 1 208 ? 9.790 16.304 -5.349 1.00 74.75 208 GLN A C 1
ATOM 1569 O O . GLN A 1 208 ? 9.949 17.398 -4.807 1.00 74.75 208 GLN A O 1
ATOM 1574 N N . ASP A 1 209 ? 8.670 15.595 -5.225 1.00 77.00 209 ASP A N 1
ATOM 1575 C CA . ASP A 1 209 ? 7.535 16.008 -4.398 1.00 77.00 209 ASP A CA 1
ATOM 1576 C C . ASP A 1 209 ? 7.933 16.107 -2.922 1.00 77.00 209 ASP A C 1
ATOM 1578 O O . ASP A 1 209 ? 7.694 17.130 -2.278 1.00 77.00 209 ASP A O 1
ATOM 1582 N N . ALA A 1 210 ? 8.620 15.081 -2.409 1.00 75.88 210 ALA A N 1
ATOM 1583 C CA . ALA A 1 210 ? 9.121 15.075 -1.038 1.00 75.88 210 ALA A CA 1
ATOM 1584 C C . ALA A 1 210 ? 10.075 16.248 -0.784 1.00 75.88 210 ALA A C 1
ATOM 1586 O O . ALA A 1 210 ? 9.950 16.945 0.222 1.00 75.88 210 ALA A O 1
ATOM 1587 N N . PHE A 1 211 ? 10.987 16.524 -1.719 1.00 75.38 211 PHE A N 1
ATOM 1588 C CA . PHE A 1 211 ? 11.920 17.643 -1.605 1.00 75.38 211 PHE A CA 1
ATOM 1589 C C . PHE A 1 211 ? 11.195 18.996 -1.549 1.00 75.38 211 PHE A C 1
ATOM 1591 O O . PHE A 1 211 ? 11.477 19.815 -0.671 1.00 75.38 211 PHE A O 1
ATOM 1598 N N . LYS A 1 212 ? 10.209 19.221 -2.426 1.00 77.50 212 LYS A N 1
ATOM 1599 C CA . LYS A 1 212 ? 9.371 20.433 -2.414 1.00 77.50 212 LYS A CA 1
ATOM 1600 C C . LYS A 1 212 ? 8.593 20.579 -1.107 1.00 77.50 212 LYS A C 1
ATOM 1602 O O . LYS A 1 212 ? 8.512 21.684 -0.568 1.00 77.50 212 LYS A O 1
ATOM 1607 N N . PHE A 1 213 ? 8.049 19.480 -0.588 1.00 78.75 213 PHE A N 1
ATOM 1608 C CA . PHE A 1 213 ? 7.321 19.461 0.677 1.00 78.75 213 PHE A CA 1
ATOM 1609 C C . PHE A 1 213 ? 8.223 19.829 1.860 1.00 78.75 213 PHE A C 1
ATOM 1611 O O . PHE A 1 213 ? 7.856 20.678 2.673 1.00 78.75 213 PHE A O 1
ATOM 1618 N N . VAL A 1 214 ? 9.434 19.272 1.924 1.00 75.56 214 VAL A N 1
ATOM 1619 C CA . VAL A 1 214 ? 10.417 19.585 2.974 1.00 75.56 214 VAL A CA 1
ATOM 1620 C C . VAL A 1 214 ? 10.822 21.058 2.933 1.00 75.56 214 VAL A C 1
ATOM 1622 O O . VAL A 1 214 ? 10.828 21.731 3.965 1.00 75.56 214 VAL A O 1
ATOM 1625 N N . VAL A 1 215 ? 11.101 21.603 1.746 1.00 75.31 215 VAL A N 1
ATOM 1626 C CA . VAL A 1 215 ? 11.382 23.041 1.584 1.00 75.31 215 VAL A CA 1
ATOM 1627 C C . VAL A 1 215 ? 10.179 23.877 2.039 1.00 75.31 215 VAL A C 1
ATOM 1629 O O . VAL A 1 215 ? 10.351 24.868 2.749 1.00 75.31 215 VAL A O 1
ATOM 1632 N N . ALA A 1 216 ? 8.952 23.469 1.703 1.00 77.12 216 ALA A N 1
ATOM 1633 C CA . ALA A 1 216 ? 7.748 24.185 2.116 1.00 77.12 216 ALA A CA 1
ATOM 1634 C C . ALA A 1 216 ? 7.531 24.166 3.638 1.00 77.12 216 ALA A C 1
ATOM 1636 O O . ALA A 1 216 ? 7.146 25.188 4.210 1.00 77.12 216 ALA A O 1
ATOM 1637 N N . VAL A 1 217 ? 7.760 23.024 4.294 1.00 75.19 217 VAL A N 1
ATOM 1638 C CA . VAL A 1 217 ? 7.490 22.848 5.729 1.00 75.19 217 VAL A CA 1
ATOM 1639 C C . VAL A 1 217 ? 8.555 23.500 6.615 1.00 75.19 217 VAL A C 1
ATOM 1641 O O . VAL A 1 217 ? 8.219 24.028 7.674 1.00 75.19 217 VAL A O 1
ATOM 1644 N N . THR A 1 218 ? 9.811 23.540 6.160 1.00 72.19 218 THR A N 1
ATOM 1645 C CA . THR A 1 218 ? 10.948 24.146 6.885 1.00 72.19 218 THR A CA 1
ATOM 1646 C C . THR A 1 218 ? 11.042 25.665 6.728 1.00 72.19 218 THR A C 1
ATOM 1648 O O . THR A 1 218 ? 11.826 26.319 7.417 1.00 72.19 218 THR A O 1
ATOM 1651 N N . ARG A 1 219 ? 10.243 26.258 5.836 1.00 72.56 219 ARG A N 1
ATOM 1652 C CA . ARG A 1 219 ? 10.275 27.695 5.566 1.00 72.56 219 ARG A CA 1
ATOM 1653 C C . ARG A 1 219 ? 9.784 28.510 6.770 1.00 72.56 219 ARG A C 1
ATOM 1655 O O . ARG A 1 219 ? 8.651 28.344 7.221 1.00 72.56 219 ARG A O 1
ATOM 1662 N N . ALA A 1 220 ? 10.624 29.434 7.238 1.00 64.44 220 ALA A N 1
ATOM 1663 C CA . ALA A 1 220 ? 10.263 30.433 8.244 1.00 64.44 220 ALA A CA 1
ATOM 1664 C C . ALA A 1 220 ? 9.515 31.617 7.601 1.00 64.44 220 ALA A C 1
ATOM 1666 O O . ALA A 1 220 ? 9.825 32.007 6.473 1.00 64.44 220 ALA A O 1
ATOM 1667 N N . GLU A 1 221 ? 8.538 32.190 8.307 1.00 60.56 221 GLU A N 1
ATOM 1668 C CA . GLU A 1 221 ? 7.852 33.415 7.872 1.00 60.56 221 GLU A CA 1
ATOM 1669 C C . GLU A 1 221 ? 8.581 34.691 8.318 1.00 60.56 221 GLU A C 1
ATOM 1671 O O . GLU A 1 221 ? 9.353 34.691 9.276 1.00 60.56 221 GLU A O 1
ATOM 1676 N N . GLU A 1 222 ? 8.268 35.802 7.646 1.00 56.03 222 GLU A N 1
ATOM 1677 C CA . GLU A 1 222 ? 8.353 37.133 8.248 1.00 56.03 222 GLU A CA 1
ATOM 1678 C C . GLU A 1 222 ? 7.107 37.337 9.126 1.00 56.03 222 GLU A C 1
ATOM 1680 O O . GLU A 1 222 ? 5.986 37.200 8.633 1.00 56.03 222 GLU A O 1
ATOM 1685 N N . ASP A 1 223 ? 7.296 37.632 10.416 1.00 49.22 223 ASP A N 1
ATOM 1686 C CA . ASP A 1 223 ? 6.228 37.725 11.421 1.00 49.22 223 ASP A CA 1
ATOM 1687 C C . ASP A 1 223 ? 4.970 38.475 10.920 1.00 49.22 223 ASP A C 1
ATOM 1689 O O . ASP A 1 223 ? 5.023 39.668 10.602 1.00 49.22 223 ASP A O 1
ATOM 1693 N N . GLY A 1 224 ? 3.809 37.797 10.918 1.00 53.22 224 GLY A N 1
ATOM 1694 C CA . GLY A 1 224 ? 2.492 38.440 10.794 1.00 53.22 224 GLY A CA 1
ATOM 1695 C C . GLY A 1 224 ? 1.567 37.994 9.652 1.00 53.22 224 GLY A C 1
ATOM 1696 O O . GLY A 1 224 ? 0.588 38.704 9.399 1.00 53.22 224 GLY A O 1
ATOM 1697 N N . GLN A 1 225 ? 1.810 36.872 8.959 1.00 57.94 225 GLN A N 1
ATOM 1698 C CA . GLN A 1 225 ? 0.817 36.333 8.014 1.00 57.94 225 GLN A CA 1
ATOM 1699 C C . GLN A 1 225 ? -0.260 35.509 8.741 1.00 57.94 225 GLN A C 1
ATOM 1701 O O . GLN A 1 225 ? 0.023 34.759 9.671 1.00 57.94 225 GLN A O 1
ATOM 1706 N N . GLU A 1 226 ? -1.519 35.632 8.304 1.00 57.03 226 GLU A N 1
ATOM 1707 C CA . GLU A 1 226 ? -2.664 34.926 8.911 1.00 57.03 226 GLU A CA 1
ATOM 1708 C C . GLU A 1 226 ? -2.541 33.390 8.802 1.00 57.03 226 GLU A C 1
ATOM 1710 O O . GLU A 1 226 ? -2.989 32.679 9.698 1.00 57.03 226 GLU A O 1
ATOM 1715 N N . THR A 1 227 ? -1.868 32.874 7.762 1.00 59.34 227 THR A N 1
ATOM 1716 C CA . THR A 1 227 ? -1.721 31.427 7.513 1.00 59.34 227 THR A CA 1
ATOM 1717 C C . THR A 1 227 ? -0.664 30.735 8.380 1.00 59.34 227 THR A C 1
ATOM 1719 O O . THR A 1 227 ? -0.758 29.525 8.568 1.00 59.34 227 THR A O 1
ATOM 1722 N N . CYS A 1 228 ? 0.282 31.492 8.953 1.00 58.78 228 CYS A N 1
ATOM 1723 C CA . CYS A 1 228 ? 0.637 31.463 10.377 1.00 58.78 228 CYS A CA 1
ATOM 1724 C C . CYS A 1 228 ? 0.172 30.262 11.213 1.00 58.78 228 CYS A C 1
ATOM 1726 O O . CYS A 1 228 ? 0.908 29.372 11.645 1.00 58.78 228 CYS A O 1
ATOM 1728 N N . LEU A 1 229 ? -1.119 30.363 11.512 1.00 68.62 229 LEU A N 1
ATOM 1729 C CA . LEU A 1 229 ? -1.812 29.641 12.566 1.00 68.62 229 LEU A CA 1
ATOM 1730 C C . LEU A 1 229 ? -2.740 28.560 11.999 1.00 68.62 229 LEU A C 1
ATOM 1732 O O . LEU A 1 229 ? -3.346 27.812 12.766 1.00 68.62 229 LEU A O 1
ATOM 1736 N N . ASP A 1 230 ? -2.864 28.493 10.671 1.00 81.75 230 ASP A N 1
ATOM 1737 C CA . ASP A 1 230 ? -3.710 27.523 9.991 1.00 81.75 230 ASP A CA 1
ATOM 1738 C C . ASP A 1 230 ? -3.074 26.124 10.034 1.00 81.75 230 ASP A C 1
ATOM 1740 O O . ASP A 1 230 ? -1.847 25.979 10.082 1.00 81.75 230 ASP A O 1
ATOM 1744 N N . PRO A 1 231 ? -3.887 25.058 9.991 1.00 87.88 231 PRO A N 1
ATOM 1745 C CA . PRO A 1 231 ? -3.372 23.702 10.053 1.00 87.88 231 PRO A CA 1
ATOM 1746 C C . PRO A 1 231 ? -2.707 23.265 8.746 1.00 87.88 231 PRO A C 1
ATOM 1748 O O . PRO A 1 231 ? -3.065 23.719 7.656 1.00 87.88 231 PRO A O 1
ATOM 1751 N N . VAL A 1 232 ? -1.799 22.294 8.837 1.00 89.19 232 VAL A N 1
ATOM 1752 C CA . VAL A 1 232 ? -1.470 21.434 7.696 1.00 89.19 232 VAL A CA 1
ATOM 1753 C C . VAL A 1 232 ? -2.614 20.456 7.486 1.00 89.19 232 VAL A C 1
ATOM 1755 O O . VAL A 1 232 ? -3.014 19.744 8.409 1.00 89.19 232 VAL A O 1
ATOM 1758 N N . VAL A 1 233 ? -3.145 20.423 6.269 1.00 91.62 233 VAL A N 1
ATOM 1759 C CA . VAL A 1 233 ? -4.237 19.523 5.904 1.00 91.62 233 VAL A CA 1
ATOM 1760 C C . VAL A 1 233 ? -3.670 18.322 5.162 1.00 91.62 233 VAL A C 1
ATOM 1762 O O . VAL A 1 233 ? -3.119 18.472 4.078 1.00 91.62 233 VAL A O 1
ATOM 1765 N N . VAL A 1 234 ? -3.821 17.127 5.723 1.00 92.44 234 VAL A N 1
ATOM 1766 C CA . VAL A 1 234 ? -3.458 15.866 5.063 1.00 92.44 234 VAL A CA 1
ATOM 1767 C C . VAL A 1 234 ? -4.737 15.196 4.585 1.00 92.44 234 VAL A C 1
ATOM 1769 O O . VAL A 1 234 ? -5.636 14.932 5.380 1.00 92.44 234 VAL A O 1
ATOM 1772 N N . VAL A 1 235 ? -4.839 14.933 3.287 1.00 90.12 235 VAL A N 1
ATOM 1773 C CA . VAL A 1 235 ? -5.996 14.282 2.667 1.00 90.12 235 VAL A CA 1
ATOM 1774 C C . VAL A 1 235 ? -5.591 12.876 2.256 1.00 90.12 235 VAL A C 1
ATOM 1776 O O . VAL A 1 235 ? -4.780 12.718 1.350 1.00 90.12 235 VAL A O 1
ATOM 1779 N N . GLY A 1 236 ? -6.156 11.861 2.901 1.00 87.62 236 GLY A N 1
ATOM 1780 C CA . GLY A 1 236 ? -5.840 10.464 2.611 1.00 87.62 236 GLY A CA 1
ATOM 1781 C C . GLY A 1 236 ? -6.152 9.552 3.789 1.00 87.62 236 GLY A C 1
ATOM 1782 O O . GLY A 1 236 ? -6.136 9.979 4.938 1.00 87.62 236 GLY A O 1
ATOM 1783 N N . ASP A 1 237 ? -6.450 8.288 3.507 1.00 86.19 237 ASP A N 1
ATOM 1784 C CA . ASP A 1 237 ? -6.856 7.293 4.506 1.00 86.19 237 ASP A CA 1
ATOM 1785 C C . ASP A 1 237 ? -5.894 6.095 4.613 1.00 86.19 237 ASP A C 1
ATOM 1787 O O . ASP A 1 237 ? -6.120 5.190 5.415 1.00 86.19 237 ASP A O 1
ATOM 1791 N N . GLY A 1 238 ? -4.815 6.084 3.827 1.00 84.94 238 GLY A N 1
ATOM 1792 C CA . GLY A 1 238 ? -3.850 4.987 3.748 1.00 84.94 238 GLY A CA 1
ATOM 1793 C C . GLY A 1 238 ? -2.685 5.055 4.744 1.00 84.94 238 GLY A C 1
ATOM 1794 O O . GLY A 1 238 ? -2.598 5.931 5.604 1.00 84.94 238 GLY A O 1
ATOM 1795 N N . VAL A 1 239 ? -1.759 4.102 4.590 1.00 85.06 239 VAL A N 1
ATOM 1796 C CA . VAL A 1 239 ? -0.531 3.970 5.400 1.00 85.06 239 VAL A CA 1
ATOM 1797 C C . VAL A 1 239 ? 0.341 5.221 5.296 1.00 85.06 239 VAL A C 1
ATOM 1799 O O . VAL A 1 239 ? 0.813 5.731 6.308 1.00 85.06 239 VAL A O 1
ATOM 1802 N N . GLU A 1 240 ? 0.494 5.750 4.085 1.00 83.12 240 GLU A N 1
ATOM 1803 C CA . GLU A 1 240 ? 1.318 6.924 3.805 1.00 83.12 240 GLU A CA 1
ATOM 1804 C C . GLU A 1 240 ? 0.831 8.168 4.563 1.00 83.12 240 GLU A C 1
ATOM 1806 O O . GLU A 1 240 ? 1.620 8.847 5.216 1.00 83.12 240 GLU A O 1
ATOM 1811 N N . ALA A 1 241 ? -0.486 8.414 4.583 1.00 88.38 241 ALA A N 1
ATOM 1812 C CA . ALA A 1 241 ? -1.074 9.523 5.334 1.00 88.38 241 ALA A CA 1
ATOM 1813 C C . ALA A 1 241 ? -0.790 9.413 6.837 1.00 88.38 241 ALA A C 1
ATOM 1815 O O . ALA A 1 241 ? -0.413 10.395 7.478 1.00 88.38 241 ALA A O 1
ATOM 1816 N N . MET A 1 242 ? -0.905 8.206 7.395 1.00 89.88 242 MET A N 1
ATOM 1817 C CA . MET A 1 242 ? -0.585 7.945 8.798 1.00 89.88 242 MET A CA 1
ATOM 1818 C C . MET A 1 242 ? 0.908 8.152 9.108 1.00 89.88 242 MET A C 1
ATOM 1820 O O . MET A 1 242 ? 1.235 8.726 10.148 1.00 89.88 242 MET A O 1
ATOM 1824 N N . GLN A 1 243 ? 1.812 7.725 8.220 1.00 87.00 243 GLN A N 1
ATOM 1825 C CA . GLN A 1 243 ? 3.262 7.909 8.380 1.00 87.00 243 GLN A CA 1
ATOM 1826 C C . GLN A 1 243 ? 3.659 9.385 8.321 1.00 87.00 243 GLN A C 1
ATOM 1828 O O . GLN A 1 243 ? 4.361 9.862 9.214 1.00 87.00 243 GLN A O 1
ATOM 1833 N N . VAL A 1 244 ? 3.147 10.127 7.336 1.00 86.75 244 VAL A N 1
ATOM 1834 C CA . VAL A 1 244 ? 3.408 11.566 7.210 1.00 86.75 244 VAL A CA 1
ATOM 1835 C C . VAL A 1 244 ? 2.932 12.318 8.449 1.00 86.75 244 VAL A C 1
ATOM 1837 O O . VAL A 1 244 ? 3.674 13.130 9.000 1.00 86.75 244 VAL A O 1
ATOM 1840 N N . ILE A 1 245 ? 1.721 12.034 8.937 1.00 91.38 245 ILE A N 1
ATOM 1841 C CA . ILE A 1 245 ? 1.199 12.683 10.147 1.00 91.38 245 ILE A CA 1
ATOM 1842 C C . ILE A 1 245 ? 2.064 12.353 11.363 1.00 91.38 245 ILE A C 1
ATOM 1844 O O . ILE A 1 245 ? 2.374 13.251 12.146 1.00 91.38 245 ILE A O 1
ATOM 1848 N N . ALA A 1 246 ? 2.478 11.094 11.523 1.00 89.50 246 ALA A N 1
ATOM 1849 C CA . ALA A 1 246 ? 3.357 10.706 12.620 1.00 89.50 246 ALA A CA 1
ATOM 1850 C C . ALA A 1 246 ? 4.682 11.484 12.597 1.00 89.50 246 ALA A C 1
ATOM 1852 O O . ALA A 1 246 ? 5.161 11.907 13.650 1.00 89.50 246 ALA A O 1
ATOM 1853 N N . MET A 1 247 ? 5.239 11.725 11.411 1.00 84.50 247 MET A N 1
ATOM 1854 C CA . MET A 1 247 ? 6.445 12.534 11.241 1.00 84.50 247 MET A CA 1
ATOM 1855 C C . MET A 1 247 ? 6.213 14.013 11.537 1.00 84.50 247 MET A C 1
ATOM 1857 O O . MET A 1 247 ? 6.995 14.604 12.281 1.00 84.50 247 MET A O 1
ATOM 1861 N N . LEU A 1 248 ? 5.130 14.600 11.022 1.00 86.00 248 LEU A N 1
ATOM 1862 C CA . LEU A 1 248 ? 4.772 15.990 11.311 1.00 86.00 248 LEU A CA 1
ATOM 1863 C C . LEU A 1 248 ? 4.618 16.216 12.815 1.00 86.00 248 LEU A C 1
ATOM 1865 O O . LEU A 1 248 ? 5.225 17.128 13.356 1.00 86.00 248 LEU A O 1
ATOM 1869 N N . VAL A 1 249 ? 3.896 15.341 13.513 1.00 88.44 249 VAL A N 1
ATOM 1870 C CA . VAL A 1 249 ? 3.748 15.416 14.975 1.00 88.44 249 VAL A CA 1
ATOM 1871 C C . VAL A 1 249 ? 5.093 15.268 15.689 1.00 88.44 249 VAL A C 1
ATOM 1873 O O . VAL A 1 249 ? 5.352 15.965 16.668 1.00 88.44 249 VAL A O 1
ATOM 1876 N N . LYS A 1 250 ? 5.949 14.346 15.235 1.00 85.25 250 LYS A N 1
ATOM 1877 C CA . LYS A 1 250 ? 7.236 14.061 15.883 1.00 85.25 250 LYS A CA 1
ATOM 1878 C C . LYS A 1 250 ? 8.213 15.231 15.774 1.00 85.25 250 LYS A C 1
ATOM 1880 O O . LYS A 1 250 ? 8.882 15.547 16.754 1.00 85.25 250 LYS A O 1
ATOM 1885 N N . PHE A 1 251 ? 8.324 15.824 14.590 1.00 80.94 251 PHE A N 1
ATOM 1886 C CA . PHE A 1 251 ? 9.346 16.827 14.287 1.00 80.94 251 PHE A CA 1
ATOM 1887 C C . PHE A 1 251 ? 8.833 18.265 14.347 1.00 80.94 251 PHE A C 1
ATOM 1889 O O . PHE A 1 251 ? 9.616 19.186 14.560 1.00 80.94 251 PHE A O 1
ATOM 1896 N N . LEU A 1 252 ? 7.525 18.463 14.193 1.00 81.31 252 LEU A N 1
ATOM 1897 C CA . LEU A 1 252 ? 6.853 19.759 14.224 1.00 81.31 252 LEU A CA 1
ATOM 1898 C C . LEU A 1 252 ? 5.648 19.698 15.188 1.00 81.31 252 LEU A C 1
ATOM 1900 O O . LEU A 1 252 ? 4.510 19.899 14.767 1.00 81.31 252 LEU A O 1
ATOM 1904 N N . PRO A 1 253 ? 5.864 19.421 16.490 1.00 83.88 253 PRO A N 1
ATOM 1905 C CA . PRO A 1 253 ? 4.789 19.136 17.451 1.00 83.88 253 PRO A CA 1
ATOM 1906 C C . PRO A 1 253 ? 3.819 20.303 17.689 1.00 83.88 253 PRO A C 1
ATOM 1908 O O . PRO A 1 253 ? 2.683 20.082 18.106 1.00 83.88 253 PRO A O 1
ATOM 1911 N N . ASP A 1 254 ? 4.254 21.536 17.420 1.00 82.81 254 ASP A N 1
ATOM 1912 C CA . ASP A 1 254 ? 3.430 22.741 17.552 1.00 82.81 254 ASP A CA 1
ATOM 1913 C C . ASP A 1 254 ? 2.578 23.024 16.303 1.00 82.81 254 ASP A C 1
ATOM 1915 O O . ASP A 1 254 ? 1.745 23.931 16.309 1.00 82.81 254 ASP A O 1
ATOM 1919 N N . LEU A 1 255 ? 2.778 22.265 15.220 1.00 81.75 255 LEU A N 1
ATOM 1920 C CA . LEU A 1 255 ? 2.065 22.440 13.962 1.00 81.75 255 LEU A CA 1
ATOM 1921 C C . LEU A 1 255 ? 0.668 21.809 14.054 1.00 81.75 255 LEU A C 1
ATOM 1923 O O . LEU A 1 255 ? 0.560 20.590 14.206 1.00 81.75 255 LEU A O 1
ATOM 1927 N N . PRO A 1 256 ? -0.425 22.582 13.923 1.00 87.75 256 PRO A N 1
ATOM 1928 C CA . PRO A 1 256 ? -1.761 22.004 13.917 1.00 87.75 256 PRO A CA 1
ATOM 1929 C C . PRO A 1 256 ? -1.951 21.136 12.668 1.00 87.75 256 PRO A C 1
ATOM 1931 O O . PRO A 1 256 ? -1.627 21.563 11.560 1.00 87.75 256 PRO A O 1
ATOM 1934 N N . VAL A 1 257 ? -2.512 19.937 12.825 1.00 92.75 257 VAL A N 1
ATOM 1935 C CA . VAL A 1 257 ? -2.768 19.017 11.706 1.00 92.75 257 VAL A CA 1
ATOM 1936 C C . VAL A 1 257 ? -4.253 18.676 11.631 1.00 92.75 257 VAL A C 1
ATOM 1938 O O . VAL A 1 257 ? -4.883 18.346 12.641 1.00 92.75 257 VAL A O 1
ATOM 1941 N N . VAL A 1 258 ? -4.814 18.730 10.423 1.00 94.75 258 VAL A N 1
ATOM 1942 C CA . VAL A 1 258 ? -6.159 18.235 10.109 1.00 94.75 258 VAL A CA 1
ATOM 1943 C C . VAL A 1 258 ? -6.040 17.095 9.103 1.00 94.75 258 VAL A C 1
ATOM 1945 O O . VAL A 1 258 ? -5.532 17.283 8.003 1.00 94.75 258 VAL A O 1
ATOM 1948 N N . LEU A 1 259 ? -6.545 15.922 9.465 1.00 95.00 259 LEU A N 1
ATOM 1949 C CA . LEU A 1 259 ? -6.672 14.768 8.586 1.00 95.00 259 LEU A CA 1
ATOM 1950 C C . LEU A 1 259 ? -8.067 14.734 7.960 1.00 95.00 259 LEU A C 1
ATOM 1952 O O . LEU A 1 259 ? -9.064 14.650 8.675 1.00 95.00 259 LEU A O 1
ATOM 1956 N N . VAL A 1 260 ? -8.142 14.758 6.634 1.00 92.06 260 VAL A N 1
ATOM 1957 C CA . VAL A 1 260 ? -9.376 14.577 5.864 1.00 92.06 260 VAL A CA 1
ATOM 1958 C C . VAL A 1 260 ? -9.445 13.133 5.371 1.00 92.06 260 VAL A C 1
ATOM 1960 O O . VAL A 1 260 ? -8.530 12.662 4.697 1.00 92.06 260 VAL A O 1
ATOM 1963 N N . LEU A 1 261 ? -10.538 12.439 5.700 1.00 88.94 261 LEU A N 1
ATOM 1964 C CA . LEU A 1 261 ? -10.781 11.031 5.373 1.00 88.94 261 LEU A CA 1
ATOM 1965 C C . LEU A 1 261 ? -11.954 10.898 4.386 1.00 88.94 261 LEU A C 1
ATOM 1967 O O . LEU A 1 261 ? -13.101 10.812 4.844 1.00 88.94 261 LEU A O 1
ATOM 1971 N N . PRO A 1 262 ? -11.702 10.826 3.063 1.00 80.12 262 PRO A N 1
ATOM 1972 C CA . PRO A 1 262 ? -12.750 10.684 2.047 1.00 80.12 262 PRO A CA 1
ATOM 1973 C C . PRO A 1 262 ? -13.684 9.495 2.292 1.00 80.12 262 PRO A C 1
ATOM 1975 O O . PRO A 1 262 ? -14.899 9.660 2.359 1.00 80.12 262 PRO A O 1
ATOM 1978 N N . GLY A 1 263 ? -13.123 8.307 2.548 1.00 75.50 263 GLY A N 1
ATOM 1979 C CA . GLY A 1 263 ? -13.892 7.081 2.803 1.00 75.50 263 GLY A CA 1
ATOM 1980 C C . GLY A 1 263 ? -14.449 6.936 4.225 1.00 75.50 263 GLY A C 1
ATOM 1981 O O . GLY A 1 263 ? -15.089 5.923 4.527 1.00 75.50 263 GLY A O 1
ATOM 1982 N N . GLY A 1 264 ? -14.177 7.907 5.106 1.00 80.88 264 GLY A N 1
ATOM 1983 C CA . GLY A 1 264 ? -14.616 7.926 6.506 1.00 80.88 264 GLY A CA 1
ATOM 1984 C C . GLY A 1 264 ? -13.917 6.927 7.440 1.00 80.88 264 GLY A C 1
ATOM 1985 O O . GLY A 1 264 ? -14.294 6.840 8.604 1.00 80.88 264 GLY A O 1
ATOM 1986 N N . SER A 1 265 ? -12.914 6.181 6.966 1.00 84.88 265 SER A N 1
ATOM 1987 C CA . SER A 1 265 ? -12.222 5.131 7.727 1.00 84.88 265 SER A CA 1
ATOM 1988 C C . SER A 1 265 ? -10.724 5.158 7.462 1.00 84.88 265 SER A C 1
ATOM 1990 O O . SER A 1 265 ? -10.329 5.212 6.307 1.00 84.88 265 SER A O 1
ATOM 1992 N N . LEU A 1 266 ? -9.910 5.010 8.510 1.00 89.44 266 LEU A N 1
ATOM 1993 C CA . LEU A 1 266 ? -8.468 4.778 8.388 1.00 89.44 266 LEU A CA 1
ATOM 1994 C C . LEU A 1 266 ? -8.143 3.372 7.875 1.00 89.44 266 LEU A C 1
ATOM 1996 O O . LEU A 1 266 ? -8.849 2.412 8.192 1.00 89.44 266 LEU A O 1
ATOM 2000 N N . LEU A 1 267 ? -7.037 3.277 7.137 1.00 86.06 267 LEU A N 1
ATOM 2001 C CA . LEU A 1 267 ? -6.391 2.059 6.648 1.00 86.06 267 LEU A CA 1
ATOM 2002 C C . LEU A 1 267 ? -7.367 1.054 6.011 1.00 86.06 267 LEU A C 1
ATOM 2004 O O . LEU A 1 267 ? -7.313 -0.131 6.340 1.00 86.06 267 LEU A O 1
ATOM 2008 N N . PRO A 1 268 ? -8.256 1.473 5.089 1.00 82.31 268 PRO A N 1
ATOM 2009 C CA . PRO A 1 268 ? -9.361 0.635 4.618 1.00 82.31 268 PRO A CA 1
ATOM 2010 C C . PRO A 1 268 ? -8.918 -0.673 3.942 1.00 82.31 268 PRO A C 1
ATOM 2012 O O . PRO A 1 268 ? -9.675 -1.640 3.953 1.00 82.31 268 PRO A O 1
ATOM 2015 N N . SER A 1 269 ? -7.701 -0.730 3.387 1.00 78.44 269 SER A N 1
ATOM 2016 C CA . SER A 1 269 ? -7.138 -1.941 2.766 1.00 78.44 269 SER A CA 1
ATOM 2017 C C . SER A 1 269 ? -6.662 -2.993 3.777 1.00 78.44 269 SER A C 1
ATOM 2019 O O . SER A 1 269 ? -6.537 -4.162 3.422 1.00 78.44 269 SER A O 1
ATOM 2021 N N . LEU A 1 270 ? -6.384 -2.586 5.020 1.00 83.12 270 LEU A N 1
ATOM 2022 C CA . LEU A 1 270 ? -5.873 -3.441 6.102 1.00 83.12 270 LEU A CA 1
ATOM 2023 C C . LEU A 1 270 ? -6.922 -3.684 7.190 1.00 83.12 270 LEU A C 1
ATOM 2025 O O . LEU A 1 270 ? -6.976 -4.754 7.788 1.00 83.12 270 LEU A O 1
ATOM 2029 N N . ILE A 1 271 ? -7.768 -2.683 7.425 1.00 86.44 271 ILE A N 1
ATOM 2030 C CA . ILE A 1 271 ? -8.837 -2.664 8.418 1.00 86.44 271 ILE A CA 1
ATOM 2031 C C . ILE A 1 271 ? -10.145 -2.355 7.668 1.00 86.44 271 ILE A C 1
ATOM 2033 O O . ILE A 1 271 ? -10.681 -1.241 7.768 1.00 86.44 271 ILE A O 1
ATOM 2037 N N . PRO A 1 272 ? -10.651 -3.300 6.848 1.00 83.75 272 PRO A N 1
ATOM 2038 C CA . PRO A 1 272 ? -11.871 -3.078 6.083 1.00 83.75 272 PRO A CA 1
ATOM 2039 C C . PRO A 1 272 ? -13.057 -2.815 7.014 1.00 83.75 272 PRO A C 1
ATOM 2041 O O . PRO A 1 272 ? -13.033 -3.143 8.198 1.00 83.75 272 PRO A O 1
ATOM 2044 N N . ARG A 1 273 ? -14.139 -2.241 6.476 1.00 81.00 273 ARG A N 1
ATOM 2045 C CA . ARG A 1 273 ? -15.327 -1.856 7.266 1.00 81.00 273 ARG A CA 1
ATOM 2046 C C . ARG A 1 273 ? -15.931 -2.999 8.095 1.00 81.00 273 ARG A C 1
ATOM 2048 O O . ARG A 1 273 ? -16.535 -2.716 9.120 1.00 81.00 273 ARG A O 1
ATOM 2055 N N . ALA A 1 274 ? -15.762 -4.251 7.664 1.00 82.81 274 ALA A N 1
ATOM 2056 C CA . ALA A 1 274 ? -16.218 -5.430 8.398 1.00 82.81 274 ALA A CA 1
ATOM 2057 C C . ALA A 1 274 ? -15.466 -5.655 9.724 1.00 82.81 274 ALA A C 1
ATOM 2059 O O . ALA A 1 274 ? -16.003 -6.303 10.619 1.00 82.81 274 ALA A O 1
ATOM 2060 N N . VAL A 1 275 ? -14.235 -5.147 9.858 1.00 86.50 275 VAL A N 1
ATOM 2061 C CA . VAL A 1 275 ? -13.458 -5.234 11.100 1.00 86.50 275 VAL A CA 1
ATOM 2062 C C . VAL A 1 275 ? -14.138 -4.387 12.183 1.00 86.50 275 VAL A C 1
ATOM 2064 O O . VAL A 1 275 ? -14.533 -3.251 11.890 1.00 86.50 275 VAL A O 1
ATOM 2067 N N . PRO A 1 276 ? -14.253 -4.893 13.429 1.00 84.00 276 PRO A N 1
ATOM 2068 C CA . PRO A 1 276 ? -14.773 -4.118 14.553 1.00 84.00 276 PRO A CA 1
ATOM 2069 C C . PRO A 1 276 ? -14.105 -2.746 14.686 1.00 84.00 276 PRO A C 1
ATOM 2071 O O . PRO A 1 276 ? -12.897 -2.604 14.467 1.00 84.00 276 PRO A O 1
ATOM 2074 N N . SER A 1 277 ? -14.890 -1.722 15.041 1.00 86.81 277 SER A N 1
ATOM 2075 C CA . SER A 1 277 ? -14.392 -0.341 15.084 1.00 86.81 277 SER A CA 1
ATOM 2076 C C . SER A 1 277 ? -13.269 -0.153 16.099 1.00 86.81 277 SER A C 1
ATOM 2078 O O . SER A 1 277 ? -12.463 0.749 15.915 1.00 86.81 277 SER A O 1
ATOM 2080 N N . ASP A 1 278 ? -13.141 -1.032 17.096 1.00 88.56 278 ASP A N 1
ATOM 2081 C CA . ASP A 1 278 ? -12.152 -0.983 18.173 1.00 88.56 278 ASP A CA 1
ATOM 2082 C C . ASP A 1 278 ? -10.723 -0.685 17.697 1.00 88.56 278 ASP A C 1
ATOM 2084 O O . ASP A 1 278 ? -10.039 0.145 18.303 1.00 88.56 278 ASP A O 1
ATOM 2088 N N . ILE A 1 279 ? -10.272 -1.317 16.602 1.00 90.00 279 ILE A N 1
ATOM 2089 C CA . ILE A 1 279 ? -8.932 -1.074 16.039 1.00 90.00 279 ILE A CA 1
ATOM 2090 C C . ILE A 1 279 ? -8.854 0.315 15.403 1.00 90.00 279 ILE A C 1
ATOM 2092 O O . ILE A 1 279 ? -7.891 1.051 15.621 1.00 90.00 279 ILE A O 1
ATOM 2096 N N . ARG A 1 280 ? -9.865 0.699 14.619 1.00 89.00 280 ARG A N 1
ATOM 2097 C CA . ARG A 1 280 ? -9.915 2.025 13.991 1.00 89.00 280 ARG A CA 1
ATOM 2098 C C . ARG A 1 280 ? -9.928 3.113 15.058 1.00 89.00 280 ARG A C 1
ATOM 2100 O O . ARG A 1 280 ? -9.083 4.005 15.042 1.00 89.00 280 ARG A O 1
ATOM 2107 N N . ASP A 1 281 ? -10.814 2.971 16.034 1.00 90.31 281 ASP A N 1
ATOM 2108 C CA . ASP A 1 281 ? -10.960 3.873 17.166 1.00 90.31 281 ASP A CA 1
ATOM 2109 C C . ASP A 1 281 ? -9.655 3.941 17.973 1.00 90.31 281 ASP A C 1
ATOM 2111 O O . ASP A 1 281 ? -9.296 4.996 18.497 1.00 90.31 281 ASP A O 1
ATOM 2115 N N . PHE A 1 282 ? -8.902 2.840 18.066 1.00 92.44 282 PHE A N 1
ATOM 2116 C CA . PHE A 1 282 ? -7.583 2.828 18.691 1.00 92.44 282 PHE A CA 1
ATOM 2117 C C . PHE A 1 282 ? -6.589 3.761 17.986 1.00 92.44 282 PHE A C 1
ATOM 2119 O O . PHE A 1 282 ? -5.987 4.589 18.680 1.00 92.44 282 PHE A O 1
ATOM 2126 N N . TYR A 1 283 ? -6.438 3.683 16.659 1.00 92.56 283 TYR A N 1
ATOM 2127 C CA . TYR A 1 283 ? -5.534 4.569 15.907 1.00 92.56 283 TYR A CA 1
ATOM 2128 C C . TYR A 1 283 ? -6.031 6.015 15.874 1.00 92.56 283 TYR A C 1
ATOM 2130 O O . TYR A 1 283 ? -5.244 6.938 16.091 1.00 92.56 283 TYR A O 1
ATOM 2138 N N . GLU A 1 284 ? -7.337 6.237 15.710 1.00 92.56 284 GLU A N 1
ATOM 2139 C CA . GLU A 1 284 ? -7.929 7.579 15.765 1.00 92.56 284 GLU A CA 1
ATOM 2140 C C . GLU A 1 284 ? -7.719 8.246 17.135 1.00 92.56 284 GLU A C 1
ATOM 2142 O O . GLU A 1 284 ? -7.444 9.449 17.218 1.00 92.56 284 GLU A O 1
ATOM 2147 N N . ARG A 1 285 ? -7.762 7.469 18.227 1.00 92.12 285 ARG A N 1
ATOM 2148 C CA . ARG A 1 285 ? -7.383 7.957 19.562 1.00 92.12 285 ARG A CA 1
ATOM 2149 C C . ARG A 1 285 ? -5.906 8.336 19.638 1.00 92.12 285 ARG A C 1
ATOM 2151 O O . ARG A 1 285 ? -5.599 9.295 20.341 1.00 92.12 285 ARG A O 1
ATOM 2158 N N . GLN A 1 286 ? -4.993 7.624 18.970 1.00 91.44 286 GLN A N 1
ATOM 2159 C CA . GLN A 1 286 ? -3.576 8.025 18.950 1.00 91.44 286 GLN A CA 1
ATOM 2160 C C . GLN A 1 286 ? -3.378 9.333 18.178 1.00 91.44 286 GLN A C 1
ATOM 2162 O O . GLN A 1 286 ? -2.675 10.211 18.668 1.00 91.44 286 GLN A O 1
ATOM 2167 N N . LEU A 1 287 ? -4.053 9.508 17.039 1.00 93.56 287 LEU A N 1
ATOM 2168 C CA . LEU A 1 287 ? -4.049 10.769 16.287 1.00 93.56 287 LEU A CA 1
ATOM 2169 C C . LEU A 1 287 ? -4.565 11.932 17.148 1.00 93.56 287 LEU A C 1
ATOM 2171 O O . LEU A 1 287 ? -3.886 12.942 17.316 1.00 93.56 287 LEU A O 1
ATOM 2175 N N . THR A 1 288 ? -5.730 11.755 17.775 1.00 93.19 288 THR A N 1
ATOM 2176 C CA . THR A 1 288 ? -6.364 12.802 18.595 1.00 93.19 288 THR A CA 1
ATOM 2177 C C . THR A 1 288 ? -5.517 13.164 19.821 1.00 93.19 288 THR A C 1
ATOM 2179 O O . THR A 1 288 ? -5.413 14.335 20.175 1.00 93.19 288 THR A O 1
ATOM 2182 N N . LYS A 1 289 ? -4.865 12.180 20.464 1.00 92.69 289 LYS A N 1
ATOM 2183 C CA . LYS A 1 289 ? -3.921 12.423 21.575 1.00 92.69 289 LYS A CA 1
ATOM 2184 C C . LYS A 1 289 ? -2.717 13.268 21.164 1.00 92.69 289 LYS A C 1
ATOM 2186 O O . LYS A 1 289 ? -2.142 13.935 22.016 1.00 92.69 289 LYS A O 1
ATOM 2191 N N . ASN A 1 290 ? -2.360 13.231 19.886 1.00 91.75 290 ASN A N 1
ATOM 2192 C CA . ASN A 1 290 ? -1.297 14.025 19.287 1.00 91.75 290 ASN A CA 1
ATOM 2193 C C . ASN A 1 290 ? -1.841 15.291 18.594 1.00 91.75 290 ASN A C 1
ATOM 2195 O O . ASN A 1 290 ? -1.240 15.788 17.650 1.00 91.75 290 ASN A O 1
ATOM 2199 N N . ASN A 1 291 ? -2.989 15.810 19.050 1.00 90.75 291 ASN A N 1
ATOM 2200 C CA . ASN A 1 291 ? -3.617 17.047 18.568 1.00 90.75 291 ASN A CA 1
ATOM 2201 C C . ASN A 1 291 ? -3.989 17.063 17.073 1.00 90.75 291 ASN A C 1
ATOM 2203 O O . ASN A 1 291 ? -4.200 18.133 16.499 1.00 90.75 291 ASN A O 1
ATOM 2207 N N . VAL A 1 292 ? -4.140 15.896 16.444 1.00 94.62 292 VAL A N 1
ATOM 2208 C CA . VAL A 1 292 ? -4.623 15.796 15.062 1.00 94.62 292 VAL A CA 1
ATOM 2209 C C . VAL A 1 292 ? -6.151 15.856 15.054 1.00 94.62 292 VAL A C 1
ATOM 2211 O O . VAL A 1 292 ? -6.822 15.016 15.660 1.00 94.62 292 VAL A O 1
ATOM 2214 N N . LYS A 1 293 ? -6.722 16.835 14.347 1.00 94.00 293 LYS A N 1
ATOM 2215 C CA . LYS A 1 293 ? -8.172 16.922 14.097 1.00 94.00 293 LYS A CA 1
ATOM 2216 C C . LYS A 1 293 ? -8.545 16.021 12.917 1.00 94.00 293 LYS A C 1
ATOM 2218 O O . LYS A 1 293 ? -7.815 15.975 11.937 1.00 94.00 293 LYS A O 1
ATOM 2223 N N . ILE A 1 294 ? -9.688 15.336 12.976 1.00 92.75 294 ILE A N 1
ATOM 2224 C CA . ILE A 1 294 ? -10.119 14.395 11.925 1.00 92.75 294 ILE A CA 1
ATOM 2225 C C . ILE A 1 294 ? -11.450 14.853 11.312 1.00 92.75 294 ILE A C 1
ATOM 2227 O O . ILE A 1 294 ? -12.455 14.961 12.016 1.00 92.75 294 ILE A O 1
ATOM 2231 N N . ALA A 1 295 ? -11.469 15.057 9.995 1.00 90.25 295 ALA A N 1
ATOM 2232 C CA . ALA A 1 295 ? -12.641 15.372 9.182 1.00 90.25 295 ALA A CA 1
ATOM 2233 C C . ALA A 1 295 ? -13.043 14.146 8.340 1.00 90.25 295 ALA A C 1
ATOM 2235 O O . ALA A 1 295 ? -12.407 13.832 7.336 1.00 90.25 295 ALA A O 1
ATOM 2236 N N . ARG A 1 296 ? -14.097 13.429 8.754 1.00 87.56 296 ARG A N 1
ATOM 2237 C CA . ARG A 1 296 ? -14.557 12.181 8.110 1.00 87.56 296 ARG A CA 1
ATOM 2238 C C . ARG A 1 296 ? -15.616 12.431 7.044 1.00 87.56 296 ARG A C 1
ATOM 2240 O O . ARG A 1 296 ? -16.487 13.271 7.249 1.00 87.56 296 ARG A O 1
ATOM 2247 N N . GLY A 1 297 ? -15.571 11.645 5.970 1.00 83.94 297 GLY A N 1
ATOM 2248 C CA . GLY A 1 297 ? -16.583 11.659 4.914 1.00 83.94 297 GLY A CA 1
ATOM 2249 C C . GLY A 1 297 ? -16.558 12.952 4.110 1.00 83.94 297 GLY A C 1
ATOM 2250 O O . GLY A 1 297 ? -17.612 13.497 3.802 1.00 83.94 297 GLY A O 1
ATOM 2251 N N . TYR A 1 298 ? -15.366 13.477 3.827 1.00 84.62 298 TYR A N 1
ATOM 2252 C CA . TYR A 1 298 ? -15.190 14.679 3.019 1.00 84.62 298 TYR A CA 1
ATOM 2253 C C . TYR A 1 298 ? -14.237 14.412 1.862 1.00 84.62 298 TYR A C 1
ATOM 2255 O O . TYR A 1 298 ? -13.131 13.915 2.068 1.00 84.62 298 TYR A O 1
ATOM 2263 N N . GLU A 1 299 ? -14.647 14.805 0.664 1.00 83.44 299 GLU A N 1
ATOM 2264 C CA . GLU A 1 299 ? -13.812 14.806 -0.535 1.00 83.44 299 GLU A CA 1
ATOM 2265 C C . GLU A 1 299 ? -13.382 16.227 -0.891 1.00 83.44 299 GLU A C 1
ATOM 2267 O O . GLU A 1 299 ? -14.093 17.198 -0.620 1.00 83.44 299 GLU A O 1
ATOM 2272 N N . VAL A 1 300 ? -12.200 16.349 -1.497 1.00 82.56 300 VAL A N 1
ATOM 2273 C CA . VAL A 1 300 ? -11.683 17.631 -1.982 1.00 82.56 300 VAL A CA 1
ATOM 2274 C C . VAL A 1 300 ? -12.323 17.945 -3.325 1.00 82.56 300 VAL A C 1
ATOM 2276 O O . VAL A 1 300 ? -12.147 17.203 -4.286 1.00 82.56 300 VAL A O 1
ATOM 2279 N N . VAL A 1 301 ? -13.019 19.079 -3.395 1.00 80.88 301 VAL A N 1
ATOM 2280 C CA . VAL A 1 301 ? -13.635 19.577 -4.631 1.00 80.88 301 VAL A CA 1
ATOM 2281 C C . VAL A 1 301 ? -12.670 20.465 -5.399 1.00 80.88 301 VAL A C 1
ATOM 2283 O O . VAL A 1 301 ? -12.560 20.366 -6.615 1.00 80.88 301 VAL A O 1
ATOM 2286 N N . ARG A 1 302 ? -12.015 21.397 -4.701 1.00 79.94 302 ARG A N 1
ATOM 2287 C CA . ARG A 1 302 ? -11.098 22.373 -5.303 1.00 79.94 302 ARG A CA 1
ATOM 2288 C C . ARG A 1 302 ? -10.245 23.076 -4.247 1.00 79.94 302 ARG A C 1
ATOM 2290 O O . ARG A 1 302 ? -10.641 23.126 -3.080 1.00 79.94 302 ARG A O 1
ATOM 2297 N N . PRO A 1 303 ? -9.133 23.709 -4.647 1.00 79.81 303 PRO A N 1
ATOM 2298 C CA . PRO A 1 303 ? -8.469 24.712 -3.825 1.00 79.81 303 PRO A CA 1
ATOM 2299 C C . PRO A 1 303 ? -9.417 25.875 -3.492 1.00 79.81 303 PRO A C 1
ATOM 2301 O O . PRO A 1 303 ? -10.219 26.308 -4.328 1.00 79.81 303 PRO A O 1
ATOM 2304 N N . TRP A 1 304 ? -9.309 26.412 -2.279 1.00 81.00 304 TRP A N 1
ATOM 2305 C CA . TRP A 1 304 ? -10.015 27.626 -1.867 1.00 81.00 304 TRP A CA 1
ATOM 2306 C C . TRP A 1 304 ? -9.226 28.854 -2.330 1.00 81.00 304 TRP A C 1
ATOM 2308 O O . TRP A 1 304 ? -8.085 29.056 -1.900 1.00 81.00 304 TRP A O 1
ATOM 2318 N N . ALA A 1 305 ? -9.777 29.671 -3.228 1.00 77.44 305 ALA A N 1
ATOM 2319 C CA . ALA A 1 305 ? -9.031 30.784 -3.803 1.00 77.44 305 ALA A CA 1
ATOM 2320 C C . ALA A 1 305 ? -8.838 31.929 -2.793 1.00 77.44 305 ALA A C 1
ATOM 2322 O O . ALA A 1 305 ? -9.716 32.244 -1.991 1.00 77.44 305 ALA A O 1
ATOM 2323 N N . THR A 1 306 ? -7.687 32.600 -2.856 1.00 73.88 306 THR A N 1
ATOM 2324 C CA . THR A 1 306 ? -7.353 33.752 -1.992 1.00 73.88 306 THR A CA 1
ATOM 2325 C C . THR A 1 306 ? -8.215 34.990 -2.254 1.00 73.88 306 THR A C 1
ATOM 2327 O O . THR A 1 306 ? -8.329 35.863 -1.392 1.00 73.88 306 THR A O 1
ATOM 2330 N N . THR A 1 307 ? -8.836 35.065 -3.433 1.00 74.31 307 THR A N 1
ATOM 2331 C CA . THR A 1 307 ? -9.715 36.160 -3.864 1.00 74.31 307 THR A CA 1
ATOM 2332 C C . THR A 1 307 ? -11.161 36.003 -3.395 1.00 74.31 307 THR A C 1
ATOM 2334 O O . THR A 1 307 ? -11.924 36.966 -3.471 1.00 74.31 307 THR A O 1
ATOM 2337 N N . GLU A 1 308 ? -11.557 34.824 -2.907 1.00 74.19 308 GLU A N 1
ATOM 2338 C CA . GLU A 1 308 ? -12.915 34.577 -2.422 1.00 74.19 308 GLU A CA 1
ATOM 2339 C C . GLU A 1 308 ? -13.186 35.358 -1.123 1.00 74.19 308 GLU A C 1
ATOM 2341 O O . GLU A 1 308 ? -12.413 35.321 -0.159 1.00 74.19 308 GLU A O 1
ATOM 2346 N N . THR A 1 309 ? -14.316 36.071 -1.092 1.00 75.88 309 THR A N 1
ATOM 2347 C CA . THR A 1 309 ? -14.756 36.905 0.039 1.00 75.88 309 THR A CA 1
ATOM 2348 C C . THR A 1 309 ? -16.191 36.591 0.424 1.00 75.88 309 THR A C 1
ATOM 2350 O O . THR A 1 309 ? -16.965 36.106 -0.400 1.00 75.88 309 THR A O 1
ATOM 2353 N N . GLY A 1 310 ? -16.563 36.894 1.669 1.00 77.19 310 GLY A N 1
ATOM 2354 C CA . GLY A 1 310 ? -17.938 36.737 2.140 1.00 77.19 310 GLY A CA 1
ATOM 2355 C C . GLY A 1 310 ? -18.055 35.856 3.375 1.00 77.19 310 GLY A C 1
ATOM 2356 O O . GLY A 1 310 ? -17.254 35.972 4.306 1.00 77.19 310 GLY A O 1
ATOM 2357 N N . SER A 1 311 ? -19.113 35.043 3.409 1.00 78.00 311 SER A N 1
ATOM 2358 C CA . SER A 1 311 ? -19.369 34.098 4.497 1.00 78.00 311 SER A CA 1
ATOM 2359 C C . SER A 1 311 ? -19.296 32.672 3.977 1.00 78.00 311 SER A C 1
ATOM 2361 O O . SER A 1 311 ? -19.904 32.364 2.956 1.00 78.00 311 SER A O 1
ATOM 2363 N N . PHE A 1 312 ? -18.569 31.824 4.691 1.00 81.81 312 PHE A N 1
ATOM 2364 C CA . PHE A 1 312 ? -18.264 30.460 4.288 1.00 81.81 312 PHE A CA 1
ATOM 2365 C C . PHE A 1 312 ? -18.590 29.498 5.424 1.00 81.81 312 PHE A C 1
ATOM 2367 O O . PHE A 1 312 ? -18.304 29.770 6.590 1.00 81.81 312 PHE A O 1
ATOM 2374 N N . SER A 1 313 ? -19.171 28.356 5.080 1.00 83.00 313 SER A N 1
ATOM 2375 C CA . SER A 1 313 ? -19.320 27.233 6.001 1.00 83.00 313 SER A CA 1
ATOM 2376 C C . SER A 1 313 ? -17.956 26.598 6.257 1.00 83.00 313 SER A C 1
ATOM 2378 O O . SER A 1 313 ? -17.251 26.310 5.296 1.00 83.00 313 SER A O 1
ATOM 2380 N N . THR A 1 314 ? -17.574 26.374 7.516 1.00 83.38 314 THR A N 1
ATOM 2381 C CA . THR A 1 314 ? -16.315 25.700 7.894 1.00 83.38 314 THR A CA 1
ATOM 2382 C C . THR A 1 314 ? -16.598 24.509 8.811 1.00 83.38 314 THR A C 1
ATOM 2384 O O . THR A 1 314 ? -17.709 24.373 9.327 1.00 83.38 314 THR A O 1
ATOM 2387 N N . LEU A 1 315 ? -15.591 23.662 9.060 1.00 77.56 315 LEU A N 1
ATOM 2388 C CA . LEU A 1 315 ? -15.720 22.529 9.989 1.00 77.56 315 LEU A CA 1
ATOM 2389 C C . LEU A 1 315 ? -16.077 22.952 11.426 1.00 77.56 315 LEU A C 1
ATOM 2391 O O . LEU A 1 315 ? -16.638 22.151 12.169 1.00 77.56 315 LEU A O 1
ATOM 2395 N N . GLU A 1 316 ? -15.772 24.192 11.818 1.00 74.50 316 GLU A N 1
ATOM 2396 C CA . GLU A 1 316 ? -16.013 24.720 13.170 1.00 74.50 316 GLU A CA 1
ATOM 2397 C C . GLU A 1 316 ? -17.261 25.622 13.252 1.00 74.50 316 GLU A C 1
ATOM 2399 O O . GLU A 1 316 ? -17.588 26.139 14.320 1.00 74.50 316 GLU A O 1
ATOM 2404 N N . GLY A 1 317 ? -17.988 25.794 12.141 1.00 68.25 317 GLY A N 1
ATOM 2405 C CA . GLY A 1 317 ? -19.150 26.680 12.025 1.00 68.25 317 GLY A CA 1
ATOM 2406 C C . GLY A 1 317 ? -18.986 27.759 10.943 1.00 68.25 317 GLY A C 1
ATOM 2407 O O . GLY A 1 317 ? -17.970 27.802 10.248 1.00 68.25 317 GLY A O 1
ATOM 2408 N N . PRO A 1 318 ? -19.989 28.626 10.730 1.00 68.31 318 PRO A N 1
ATOM 2409 C CA . PRO A 1 318 ? -19.918 29.652 9.695 1.00 68.31 318 PRO A CA 1
ATOM 2410 C C . PRO A 1 318 ? -18.878 30.730 10.042 1.00 68.31 318 PRO A C 1
ATOM 2412 O O . PRO A 1 318 ? -18.929 31.330 11.115 1.00 68.31 318 PRO A O 1
ATOM 2415 N N . ALA A 1 319 ? -17.976 31.021 9.105 1.00 63.47 319 ALA A N 1
ATOM 2416 C CA . ALA A 1 319 ? -17.053 32.150 9.162 1.00 63.47 319 ALA A CA 1
ATOM 2417 C C . ALA A 1 319 ? -17.598 33.296 8.299 1.00 63.47 319 ALA A C 1
ATOM 2419 O O . ALA A 1 319 ? -17.884 33.096 7.121 1.00 63.47 319 ALA A O 1
ATOM 2420 N N . SER A 1 320 ? -17.749 34.499 8.859 1.00 65.31 320 SER A N 1
ATOM 2421 C CA . SER A 1 320 ? -18.336 35.660 8.168 1.00 65.31 320 SER A CA 1
ATOM 2422 C C . SER A 1 320 ? -17.390 36.855 8.109 1.00 65.31 320 SER A C 1
ATOM 2424 O O . SER A 1 320 ? -16.626 37.083 9.043 1.00 65.31 320 SER A O 1
ATOM 2426 N N . GLY A 1 321 ? -17.509 37.676 7.062 1.00 54.97 321 GLY A N 1
ATOM 2427 C CA . GLY A 1 321 ? -16.767 38.938 6.947 1.00 54.97 321 GLY A CA 1
ATOM 2428 C C . GLY A 1 321 ? -15.311 38.775 6.505 1.00 54.97 321 GLY A C 1
ATOM 2429 O O . GLY A 1 321 ? -14.529 39.717 6.644 1.00 54.97 321 GLY A O 1
ATOM 2430 N N . LEU A 1 322 ? -14.956 37.609 5.952 1.00 59.97 322 LEU A N 1
ATOM 2431 C CA . LEU A 1 322 ? -13.619 37.327 5.434 1.00 59.97 322 LEU A CA 1
ATOM 2432 C C . LEU A 1 322 ? -13.323 38.225 4.223 1.00 59.97 322 LEU A C 1
ATOM 2434 O O . LEU A 1 322 ? -14.014 38.173 3.202 1.00 59.97 322 LEU A O 1
ATOM 2438 N N . GLN A 1 323 ? -12.295 39.062 4.366 1.00 57.53 323 GLN A N 1
ATOM 2439 C CA . GLN A 1 323 ? -11.736 39.903 3.301 1.00 57.53 323 GLN A CA 1
ATOM 2440 C C . GLN A 1 323 ? -10.839 39.065 2.378 1.00 57.53 323 GLN A C 1
ATOM 2442 O O . GLN A 1 323 ? -10.490 37.946 2.759 1.00 57.53 323 GLN A O 1
ATOM 2447 N N . PRO A 1 324 ? -10.436 39.550 1.187 1.00 52.25 324 PRO A N 1
ATOM 2448 C CA . PRO A 1 324 ? -9.416 38.861 0.402 1.00 52.25 324 PRO A CA 1
ATOM 2449 C C . PRO A 1 324 ? -8.160 38.700 1.258 1.00 52.25 324 PRO A C 1
ATOM 2451 O O . PRO A 1 324 ? -7.734 39.660 1.909 1.00 52.25 324 PRO A O 1
ATOM 2454 N N . THR A 1 325 ? -7.564 37.509 1.285 1.00 54.91 325 THR A N 1
ATOM 2455 C CA . THR A 1 325 ? -6.252 37.354 1.924 1.00 54.91 325 THR A CA 1
ATOM 2456 C C . THR A 1 325 ? -5.273 38.197 1.114 1.00 54.91 325 THR A C 1
ATOM 2458 O O . THR A 1 325 ? -5.310 38.159 -0.118 1.00 54.91 325 THR A O 1
ATOM 2461 N N . ARG A 1 326 ? -4.431 39.006 1.779 1.00 48.47 326 ARG A N 1
ATOM 2462 C CA . ARG A 1 326 ? -3.428 39.825 1.075 1.00 48.47 326 ARG A CA 1
ATOM 2463 C C . ARG A 1 326 ? -2.667 38.928 0.084 1.00 48.47 326 ARG A C 1
ATOM 2465 O O . ARG A 1 326 ? -2.335 37.803 0.471 1.00 48.47 326 ARG A O 1
ATOM 2472 N N . PRO A 1 327 ? -2.388 39.388 -1.156 1.00 44.94 327 PRO A N 1
ATOM 2473 C CA . PRO A 1 327 ? -1.486 38.672 -2.047 1.00 44.94 327 PRO A CA 1
ATOM 2474 C C . PRO A 1 327 ? -0.215 38.408 -1.257 1.00 44.94 327 PRO A C 1
ATOM 2476 O O . PRO A 1 327 ? 0.384 39.338 -0.711 1.00 44.94 327 PRO A O 1
ATOM 2479 N N . ARG A 1 328 ? 0.115 37.132 -1.082 1.00 50.50 328 ARG A N 1
ATOM 2480 C CA . ARG A 1 328 ? 1.256 36.753 -0.261 1.00 50.50 328 ARG A CA 1
ATOM 2481 C C . ARG A 1 328 ? 2.475 37.208 -1.041 1.00 50.50 328 ARG A C 1
ATOM 2483 O O . ARG A 1 328 ? 2.725 36.685 -2.125 1.00 50.50 328 ARG A O 1
ATOM 2490 N N . ASN A 1 329 ? 3.168 38.226 -0.541 1.00 38.75 329 ASN A N 1
ATOM 2491 C CA . ASN A 1 329 ? 4.426 38.694 -1.111 1.00 38.75 329 ASN A CA 1
ATOM 2492 C C . ASN A 1 329 ? 5.513 37.652 -0.808 1.00 38.75 329 ASN A C 1
ATOM 2494 O O . ASN A 1 329 ? 6.430 37.897 -0.037 1.00 38.75 329 ASN A O 1
ATOM 2498 N N . PHE A 1 330 ? 5.393 36.466 -1.394 1.00 41.09 330 PHE A N 1
ATOM 2499 C CA . PHE A 1 330 ? 6.565 35.698 -1.770 1.00 41.09 330 PHE A CA 1
ATOM 2500 C C . PHE A 1 330 ? 7.046 36.380 -3.049 1.00 41.09 330 PHE A C 1
ATOM 2502 O O . PHE A 1 330 ? 6.263 36.487 -3.994 1.00 41.09 330 PHE A O 1
ATOM 2509 N N . GLU A 1 331 ? 8.247 36.958 -3.062 1.00 33.50 331 GLU A N 1
ATOM 2510 C CA . GLU A 1 331 ? 8.776 37.631 -4.254 1.00 33.50 331 GLU A CA 1
ATOM 2511 C C . GLU A 1 331 ? 8.558 36.750 -5.500 1.00 33.50 331 GLU A C 1
ATOM 2513 O O . GLU A 1 331 ? 8.998 35.606 -5.533 1.00 33.50 331 GLU A O 1
ATOM 2518 N N . SER A 1 332 ? 7.771 37.263 -6.457 1.00 38.09 332 SER A N 1
ATOM 2519 C CA . SER A 1 332 ? 7.429 36.693 -7.774 1.00 38.09 332 SER A CA 1
ATOM 2520 C C . SER A 1 332 ? 7.653 35.186 -7.946 1.00 38.09 332 SER A C 1
ATOM 2522 O O . SER A 1 332 ? 8.568 34.771 -8.651 1.00 38.09 332 SER A O 1
ATOM 2524 N N . CYS A 1 333 ? 6.785 34.373 -7.354 1.00 34.44 333 CYS A N 1
ATOM 2525 C CA . CYS A 1 333 ? 6.833 32.926 -7.506 1.00 34.44 333 CYS A CA 1
ATOM 2526 C C . CYS A 1 333 ? 5.543 32.377 -8.088 1.00 34.44 333 CYS A C 1
ATOM 2528 O O . CYS A 1 333 ? 4.462 32.651 -7.570 1.00 34.44 333 CYS A O 1
ATOM 2530 N N . GLN A 1 334 ? 5.664 31.607 -9.168 1.00 39.16 334 GLN A N 1
ATOM 2531 C CA . GLN A 1 334 ? 4.576 30.839 -9.775 1.00 39.16 334 GLN A CA 1
ATOM 2532 C C . GLN A 1 334 ? 4.598 29.429 -9.161 1.00 39.16 334 GLN A C 1
ATOM 2534 O O . GLN A 1 334 ? 5.494 28.658 -9.493 1.00 39.16 334 GLN A O 1
ATOM 2539 N N . PRO A 1 335 ? 3.688 29.082 -8.233 1.00 40.38 335 PRO A N 1
ATOM 2540 C CA . PRO A 1 335 ? 3.692 27.772 -7.595 1.00 40.38 335 PRO A CA 1
ATOM 2541 C C . PRO A 1 335 ? 3.014 26.712 -8.477 1.00 40.38 335 PRO A C 1
ATOM 2543 O O . PRO A 1 335 ? 1.966 26.961 -9.074 1.00 40.38 335 PRO A O 1
ATOM 2546 N N . GLN A 1 336 ? 3.526 25.485 -8.439 1.00 45.72 336 GLN A N 1
ATOM 2547 C CA . GLN A 1 336 ? 2.659 24.303 -8.424 1.00 45.72 336 GLN A CA 1
ATOM 2548 C C . GLN A 1 336 ? 2.026 24.232 -7.025 1.00 45.72 336 GLN A C 1
ATOM 2550 O O . GLN A 1 336 ? 2.754 24.123 -6.049 1.00 45.72 336 GLN A O 1
ATOM 2555 N N . PHE A 1 337 ? 0.724 24.336 -6.774 1.00 51.72 337 PHE A N 1
ATOM 2556 C CA . PHE A 1 337 ? -0.455 24.650 -7.570 1.00 51.72 337 PHE A CA 1
ATOM 2557 C C . PHE A 1 337 ? -1.279 25.646 -6.726 1.00 51.72 337 PHE A C 1
ATOM 2559 O O . PHE A 1 337 ? -1.566 25.350 -5.572 1.00 51.72 337 PHE A O 1
ATOM 2566 N N . VAL A 1 338 ? -1.668 26.792 -7.305 1.00 54.19 338 VAL A N 1
ATOM 2567 C CA . VAL A 1 338 ? -2.596 27.817 -6.762 1.00 54.19 338 VAL A CA 1
ATOM 2568 C C . VAL A 1 338 ? -2.162 28.464 -5.432 1.00 54.19 338 VAL A C 1
ATOM 2570 O O . VAL A 1 338 ? -2.102 27.818 -4.396 1.00 54.19 338 VAL A O 1
ATOM 2573 N N . GLN A 1 339 ? -1.973 29.793 -5.398 1.00 58.03 339 GLN A N 1
ATOM 2574 C CA . GLN A 1 339 ? -2.026 30.516 -4.117 1.00 58.03 339 GLN A CA 1
ATOM 2575 C C . GLN A 1 339 ? -3.411 30.284 -3.498 1.00 58.03 339 GLN A C 1
ATOM 2577 O O . GLN A 1 339 ? -4.394 30.884 -3.938 1.00 58.03 339 GLN A O 1
ATOM 2582 N N . SER A 1 340 ? -3.500 29.403 -2.503 1.00 68.06 340 SER A N 1
ATOM 2583 C CA . SER A 1 340 ? -4.779 28.951 -1.964 1.00 68.06 340 SER A CA 1
ATOM 2584 C C . SER A 1 340 ? -4.890 29.207 -0.469 1.00 68.06 340 SER A C 1
ATOM 2586 O O . SER A 1 340 ? -3.954 28.966 0.288 1.00 68.06 340 SER A O 1
ATOM 2588 N N . ARG A 1 341 ? -6.047 29.713 -0.024 1.00 76.88 341 ARG A N 1
ATOM 2589 C CA . ARG A 1 341 ? -6.391 29.868 1.400 1.00 76.88 341 ARG A CA 1
ATOM 2590 C C . ARG A 1 341 ? -6.576 28.509 2.100 1.00 76.88 341 ARG A C 1
ATOM 2592 O O . ARG A 1 341 ? -6.524 28.455 3.322 1.00 76.88 341 ARG A O 1
ATOM 2599 N N . GLY A 1 342 ? -6.787 27.432 1.347 1.00 82.69 342 GLY A N 1
ATOM 2600 C CA . GLY A 1 342 ? -7.016 26.095 1.881 1.00 82.69 342 GLY A CA 1
ATOM 2601 C C . GLY A 1 342 ? -7.775 25.206 0.902 1.00 82.69 342 GLY A C 1
ATOM 2602 O O . GLY A 1 342 ? -7.604 25.319 -0.305 1.00 82.69 342 GLY A O 1
ATOM 2603 N N . LEU A 1 343 ? -8.642 24.329 1.389 1.00 85.50 343 LEU A N 1
ATOM 2604 C CA . LEU A 1 343 ? -9.409 23.411 0.546 1.00 85.50 343 LEU A CA 1
ATOM 2605 C C . LEU A 1 343 ? -10.908 23.666 0.668 1.00 85.50 343 LEU A C 1
ATOM 2607 O O . LEU A 1 343 ? -11.412 23.987 1.743 1.00 85.50 343 LEU A O 1
ATOM 2611 N N . VAL A 1 344 ? -11.625 23.482 -0.436 1.00 84.38 344 VAL A N 1
ATOM 2612 C CA . VAL A 1 344 ? -13.082 23.361 -0.436 1.00 84.38 344 VAL A CA 1
ATOM 2613 C C . VAL A 1 344 ? -13.429 21.885 -0.495 1.00 84.38 344 VAL A C 1
ATOM 2615 O O . VAL A 1 344 ? -13.002 21.163 -1.399 1.00 84.38 344 VAL A O 1
ATOM 2618 N N . LEU A 1 345 ? -14.190 21.455 0.498 1.00 87.12 345 LEU A N 1
ATOM 2619 C CA . LEU A 1 345 ? -14.592 20.085 0.733 1.00 87.12 345 LEU A CA 1
ATOM 2620 C C . LEU A 1 345 ? -16.087 19.922 0.485 1.00 87.12 345 LEU A C 1
ATOM 2622 O O . LEU A 1 345 ? -16.872 20.841 0.727 1.00 87.12 345 LEU A O 1
ATOM 2626 N N . GLN A 1 346 ? -16.481 18.726 0.078 1.00 85.75 346 GLN A N 1
ATOM 2627 C CA . GLN A 1 346 ? -17.876 18.315 0.002 1.00 85.75 346 GLN A CA 1
ATOM 2628 C C . GLN A 1 346 ? -18.084 17.077 0.859 1.00 85.75 346 GLN A C 1
ATOM 2630 O O . GLN A 1 346 ? -17.243 16.177 0.879 1.00 85.75 346 GLN A O 1
ATOM 2635 N N . ARG A 1 347 ? -19.204 17.036 1.585 1.00 82.00 347 ARG A N 1
ATOM 2636 C CA . ARG A 1 347 ? -19.558 15.857 2.373 1.00 82.00 347 ARG A CA 1
ATOM 2637 C C . ARG A 1 347 ? -19.968 14.720 1.436 1.00 82.00 347 ARG A C 1
ATOM 2639 O O . ARG A 1 347 ? -20.856 14.893 0.605 1.00 82.00 347 ARG A O 1
ATOM 2646 N N . VAL A 1 348 ? -19.346 13.563 1.607 1.00 75.81 348 VAL A N 1
ATOM 2647 C CA . VAL A 1 348 ? -19.706 12.321 0.925 1.00 75.81 348 VAL A CA 1
ATOM 2648 C C . VAL A 1 348 ? -20.737 11.596 1.776 1.00 75.81 348 VAL A C 1
ATOM 2650 O O . VAL A 1 348 ? -20.580 11.469 2.992 1.00 75.81 348 VAL A O 1
ATOM 2653 N N . GLN A 1 349 ? -21.809 11.128 1.144 1.00 67.56 349 GLN A N 1
ATOM 2654 C CA . GLN A 1 349 ? -22.808 10.325 1.832 1.00 67.56 349 GLN A CA 1
ATOM 2655 C C . GLN A 1 349 ? -22.205 8.956 2.159 1.00 67.56 349 GLN A C 1
ATOM 2657 O O . GLN A 1 349 ? -21.859 8.188 1.265 1.00 67.56 349 GLN A O 1
ATOM 2662 N N . LEU A 1 350 ? -22.045 8.674 3.450 1.00 66.94 350 LEU A N 1
ATOM 2663 C CA . LEU A 1 350 ? -21.614 7.369 3.934 1.00 66.94 350 LEU A CA 1
ATOM 2664 C C . LEU A 1 350 ? -22.844 6.473 4.110 1.00 66.94 350 LEU A C 1
ATOM 2666 O O . LEU A 1 350 ? -23.900 6.934 4.551 1.00 66.94 350 LEU A O 1
ATOM 2670 N N . ASP A 1 351 ? -22.709 5.190 3.782 1.00 54.00 351 ASP A N 1
ATOM 2671 C CA . ASP A 1 351 ? -23.778 4.212 3.980 1.00 54.00 351 ASP A CA 1
ATOM 2672 C C . ASP A 1 351 ? -24.183 4.179 5.470 1.00 54.00 351 ASP A C 1
ATOM 2674 O O . ASP A 1 351 ? -23.347 3.915 6.334 1.00 54.00 351 ASP A O 1
ATOM 2678 N N . ASN A 1 352 ? -25.468 4.426 5.759 1.00 50.69 352 ASN A N 1
ATOM 2679 C CA . ASN A 1 352 ? -26.126 4.385 7.081 1.00 50.69 352 ASN A CA 1
ATOM 2680 C C . ASN A 1 352 ? -26.023 5.604 8.027 1.00 50.69 352 ASN A C 1
ATOM 2682 O O . ASN A 1 352 ? -26.446 5.482 9.178 1.00 50.69 352 ASN A O 1
ATOM 2686 N N . GLU A 1 353 ? -25.593 6.793 7.594 1.00 50.72 353 GLU A N 1
ATOM 2687 C CA . GLU A 1 353 ? -25.860 8.013 8.385 1.00 50.72 353 GLU A CA 1
ATOM 2688 C C . GLU A 1 353 ? -27.242 8.602 8.042 1.00 50.72 353 GLU A C 1
ATOM 2690 O O . GLU A 1 353 ? -27.487 9.046 6.921 1.00 50.72 353 GLU A O 1
ATOM 2695 N N . SER A 1 354 ? -28.162 8.634 9.017 1.00 43.88 354 SER A N 1
ATOM 2696 C CA . SER A 1 354 ? -29.358 9.480 8.938 1.00 43.88 354 SER A CA 1
ATOM 2697 C C . SER A 1 354 ? -28.935 10.946 9.022 1.00 43.88 354 SER A C 1
ATOM 2699 O O . SER A 1 354 ? -28.240 11.310 9.970 1.00 43.88 354 SER A O 1
ATOM 2701 N N . GLU A 1 355 ? -29.367 11.763 8.059 1.00 44.34 355 GLU A N 1
ATOM 2702 C CA . GLU A 1 355 ? -29.115 13.207 7.953 1.00 44.34 355 GLU A CA 1
ATOM 2703 C C . GLU A 1 355 ? -29.132 13.932 9.313 1.00 44.34 355 GLU A C 1
ATOM 2705 O O . GLU A 1 355 ? -30.189 14.323 9.799 1.00 44.34 355 GLU A O 1
ATOM 2710 N N . MET A 1 356 ? -27.969 14.168 9.928 1.00 40.53 356 MET A N 1
ATOM 2711 C CA . MET A 1 356 ? -27.822 15.181 10.978 1.00 40.53 356 MET A CA 1
ATOM 2712 C C . MET A 1 356 ? -26.401 15.754 10.996 1.00 40.53 356 MET A C 1
ATOM 2714 O O . MET A 1 356 ? -25.449 15.107 11.423 1.00 40.53 356 MET A O 1
ATOM 2718 N N . GLY A 1 357 ? -26.270 17.014 10.568 1.00 45.06 357 GLY A N 1
ATOM 2719 C CA . GLY A 1 357 ? -25.050 17.811 10.707 1.00 45.06 357 GLY A CA 1
ATOM 2720 C C . GLY A 1 357 ? -25.201 19.216 10.115 1.00 45.06 357 GLY A C 1
ATOM 2721 O O . GLY A 1 357 ? -25.278 19.387 8.905 1.00 45.06 357 GLY A O 1
ATOM 2722 N N . THR A 1 358 ? -25.232 20.231 10.977 1.00 46.09 358 THR A N 1
ATOM 2723 C CA . THR A 1 358 ? -25.665 21.624 10.738 1.00 46.09 358 THR A CA 1
ATOM 2724 C C . THR A 1 358 ? -24.585 22.564 10.168 1.00 46.09 358 THR A C 1
ATOM 2726 O O . THR A 1 358 ? -24.593 23.754 10.479 1.00 46.09 358 THR A O 1
ATOM 2729 N N . GLY A 1 359 ? -23.614 22.047 9.404 1.00 48.16 359 GLY A N 1
ATOM 2730 C CA . GLY A 1 359 ? -22.361 22.766 9.104 1.00 48.16 359 GLY A CA 1
ATOM 2731 C C . GLY A 1 359 ? -22.022 23.002 7.632 1.00 48.16 359 GLY A C 1
ATOM 2732 O O . GLY A 1 359 ? -21.019 23.651 7.364 1.00 48.16 359 GLY A O 1
ATOM 2733 N N . ALA A 1 360 ? -22.809 22.489 6.686 1.00 57.28 360 ALA A N 1
ATOM 2734 C CA . ALA A 1 360 ? -22.582 22.717 5.260 1.00 57.28 360 ALA A CA 1
ATOM 2735 C C . ALA A 1 360 ? -23.385 23.926 4.761 1.00 57.28 360 ALA A C 1
ATOM 2737 O O . ALA A 1 360 ? -24.414 24.280 5.342 1.00 57.28 360 ALA A O 1
ATOM 2738 N N . ASP A 1 361 ? -22.914 24.591 3.704 1.00 58.41 361 ASP A N 1
ATOM 2739 C CA . ASP A 1 361 ? -23.734 25.600 3.024 1.00 58.41 361 ASP A CA 1
ATOM 2740 C C . ASP A 1 361 ? -24.934 24.960 2.291 1.00 58.41 361 ASP A C 1
ATOM 2742 O O . ASP A 1 361 ? -25.117 23.741 2.291 1.00 58.41 361 ASP A O 1
ATOM 2746 N N . GLN A 1 362 ? -25.776 25.778 1.651 1.00 55.84 362 GLN A N 1
ATOM 2747 C CA . GLN A 1 362 ? -26.948 25.287 0.906 1.00 55.84 362 GLN A CA 1
ATOM 2748 C C . GLN A 1 362 ? -26.588 24.335 -0.254 1.00 55.84 362 GLN A C 1
ATOM 2750 O O . GLN A 1 362 ? -27.482 23.692 -0.800 1.00 55.84 362 GLN A O 1
ATOM 2755 N N . GLN A 1 363 ? -25.308 24.251 -0.633 1.00 63.44 363 GLN A N 1
ATOM 2756 C CA . GLN A 1 363 ? -24.769 23.386 -1.683 1.00 63.44 363 GLN A CA 1
ATOM 2757 C C . GLN A 1 363 ? -23.996 22.177 -1.121 1.00 63.44 363 GLN A C 1
ATOM 2759 O O . GLN A 1 363 ? -23.502 21.360 -1.896 1.00 63.44 363 GLN A O 1
ATOM 2764 N N . GLY A 1 364 ? -23.906 22.022 0.205 1.00 73.88 364 GLY A N 1
ATOM 2765 C CA . GLY A 1 364 ? -23.192 20.911 0.837 1.00 73.88 364 GLY A CA 1
ATOM 2766 C C . GLY A 1 364 ? -21.676 21.118 0.973 1.00 73.88 364 GLY A C 1
ATOM 2767 O O . GLY A 1 364 ? -20.967 20.150 1.262 1.00 73.88 364 GLY A O 1
ATOM 2768 N N . LEU A 1 365 ? -21.170 22.340 0.766 1.00 84.00 365 LEU A N 1
ATOM 2769 C CA . LEU A 1 365 ? -19.739 22.649 0.766 1.00 84.00 365 LEU A CA 1
ATOM 2770 C C . LEU A 1 365 ? -19.240 23.157 2.124 1.00 84.00 365 LEU A C 1
ATOM 2772 O O . LEU A 1 365 ? -19.952 23.831 2.877 1.00 84.00 365 LEU A O 1
ATOM 2776 N N . VAL A 1 366 ? -17.974 22.851 2.408 1.00 86.69 366 VAL A N 1
ATOM 2777 C CA . VAL A 1 366 ? -17.237 23.256 3.607 1.00 86.69 366 VAL A CA 1
ATOM 2778 C C . VAL A 1 366 ? -15.861 23.778 3.202 1.00 86.69 366 VAL A C 1
ATOM 2780 O O . VAL A 1 366 ? -15.125 23.128 2.473 1.00 86.69 366 VAL A O 1
ATOM 2783 N N . HIS A 1 367 ? -15.491 24.948 3.699 1.00 87.88 367 HIS A N 1
ATOM 2784 C CA . HIS A 1 367 ? -14.209 25.591 3.457 1.00 87.88 367 HIS A CA 1
ATOM 2785 C C . HIS A 1 367 ? -13.286 25.313 4.643 1.00 87.88 367 HIS A C 1
ATOM 2787 O O . HIS A 1 367 ? -13.623 25.600 5.795 1.00 87.88 367 HIS A O 1
ATOM 2793 N N . LEU A 1 368 ? -12.129 24.727 4.359 1.00 87.62 368 LEU A N 1
ATOM 2794 C CA . LEU A 1 368 ? -11.115 24.363 5.335 1.00 87.62 368 LEU A CA 1
ATOM 2795 C C . LEU A 1 368 ? -9.867 25.217 5.085 1.00 87.62 368 LEU A C 1
ATOM 2797 O O . LEU A 1 368 ? -9.195 24.991 4.076 1.00 87.62 368 LEU A O 1
ATOM 2801 N N . PRO A 1 369 ? -9.549 26.200 5.946 1.00 86.44 369 PRO A N 1
ATOM 2802 C CA . PRO A 1 369 ? -8.298 26.938 5.821 1.00 86.44 369 PRO A CA 1
ATOM 2803 C C . PRO A 1 369 ? -7.109 25.995 6.018 1.00 86.44 369 PRO A C 1
ATOM 2805 O O . PRO A 1 369 ? -7.185 25.039 6.796 1.00 86.44 369 PRO A O 1
ATOM 2808 N N . ALA A 1 370 ? -6.023 26.248 5.292 1.00 83.81 370 ALA A N 1
ATOM 2809 C CA . ALA A 1 370 ? -4.825 25.430 5.380 1.00 83.81 370 ALA A CA 1
ATOM 2810 C C . ALA A 1 370 ? -3.564 26.279 5.240 1.00 83.81 370 ALA A C 1
ATOM 2812 O O . ALA A 1 370 ? -3.402 27.037 4.276 1.00 83.81 370 ALA A O 1
ATOM 2813 N N . ARG A 1 371 ? -2.615 26.050 6.149 1.00 80.69 371 ARG A N 1
ATOM 2814 C CA . ARG A 1 371 ? -1.230 26.494 5.993 1.00 80.69 371 ARG A CA 1
ATOM 2815 C C . ARG A 1 371 ? -0.613 25.861 4.757 1.00 80.69 371 ARG A C 1
ATOM 2817 O O . ARG A 1 371 ? 0.123 26.526 4.048 1.00 80.69 371 ARG A O 1
ATOM 2824 N N . MET A 1 372 ? -0.889 24.592 4.504 1.00 81.56 372 MET A N 1
ATOM 2825 C CA . MET A 1 372 ? -0.573 23.866 3.273 1.00 81.56 372 MET A CA 1
ATOM 2826 C C . MET A 1 372 ? -1.435 22.608 3.238 1.00 81.56 372 MET A C 1
ATOM 2828 O O . MET A 1 372 ? -1.933 22.176 4.283 1.00 81.56 372 MET A O 1
ATOM 2832 N N . ALA A 1 373 ? -1.597 22.020 2.060 1.00 84.81 373 ALA A N 1
ATOM 2833 C CA . ALA A 1 373 ? -2.293 20.751 1.917 1.00 84.81 373 ALA A CA 1
ATOM 2834 C C . ALA A 1 373 ? -1.381 19.688 1.308 1.00 84.81 373 ALA A C 1
ATOM 2836 O O . ALA A 1 373 ? -0.610 19.982 0.398 1.00 84.81 373 ALA A O 1
ATOM 2837 N N . LEU A 1 374 ? -1.507 18.456 1.786 1.00 85.81 374 LEU A N 1
ATOM 2838 C CA . LEU A 1 374 ? -0.894 17.276 1.199 1.00 85.81 374 LEU A CA 1
ATOM 2839 C C . LEU A 1 374 ? -2.001 16.330 0.744 1.00 85.81 374 LEU A C 1
ATOM 2841 O O . LEU A 1 374 ? -2.831 15.900 1.548 1.00 85.81 374 LEU A O 1
ATOM 2845 N N . LEU A 1 375 ? -2.026 16.035 -0.548 1.00 85.06 375 LEU A N 1
ATOM 2846 C CA . LEU A 1 375 ? -2.990 15.142 -1.168 1.00 85.06 375 LEU A CA 1
ATOM 2847 C C . LEU A 1 375 ? -2.320 13.783 -1.367 1.00 85.06 375 LEU A C 1
ATOM 2849 O O . LEU A 1 375 ? -1.427 13.640 -2.199 1.00 85.06 375 LEU A O 1
ATOM 2853 N N . LEU A 1 376 ? -2.767 12.793 -0.598 1.00 81.19 376 LEU A N 1
ATOM 2854 C CA . LEU A 1 376 ? -2.292 11.410 -0.616 1.00 81.19 376 LEU A CA 1
ATOM 2855 C C . LEU A 1 376 ? -3.449 10.476 -1.001 1.00 81.19 376 LEU A C 1
ATOM 2857 O O . LEU A 1 376 ? -3.913 9.678 -0.174 1.00 81.19 376 LEU A O 1
ATOM 2861 N N . PRO A 1 377 ? -4.010 10.615 -2.219 1.00 68.75 377 PRO A N 1
ATOM 2862 C CA . PRO A 1 377 ? -5.113 9.769 -2.626 1.00 68.75 377 PRO A CA 1
ATOM 2863 C C . PRO A 1 377 ? -4.632 8.333 -2.820 1.00 68.75 377 PRO A C 1
ATOM 2865 O O . PRO A 1 377 ? -3.455 8.067 -3.066 1.00 68.75 377 PRO A O 1
ATOM 2868 N N . ARG A 1 378 ? -5.574 7.390 -2.736 1.00 67.62 378 ARG A N 1
ATOM 2869 C CA . ARG A 1 378 ? -5.266 5.996 -3.043 1.00 67.62 378 ARG A CA 1
ATOM 2870 C C . ARG A 1 378 ? -4.816 5.885 -4.503 1.00 67.62 378 ARG A C 1
ATOM 2872 O O . ARG A 1 378 ? -5.514 6.401 -5.376 1.00 67.62 378 ARG A O 1
ATOM 2879 N N . PRO A 1 379 ? -3.689 5.213 -4.766 1.00 63.56 379 PRO A N 1
ATOM 2880 C CA . PRO A 1 379 ? -3.201 5.065 -6.120 1.00 63.56 379 PRO A CA 1
ATOM 2881 C C . PRO A 1 379 ? -4.144 4.196 -6.955 1.00 63.56 379 PRO A C 1
ATOM 2883 O O . PRO A 1 379 ? -4.580 3.137 -6.494 1.00 63.56 379 PRO A O 1
ATOM 2886 N N . SER A 1 380 ? -4.415 4.627 -8.187 1.00 65.25 380 SER A N 1
ATOM 2887 C CA . SER A 1 380 ? -5.100 3.823 -9.202 1.00 65.25 380 SER A CA 1
ATOM 2888 C C . SER A 1 380 ? -4.086 3.291 -10.222 1.00 65.25 380 SER A C 1
ATOM 2890 O O . SER A 1 380 ? -3.171 4.037 -10.589 1.00 65.25 380 SER A O 1
ATOM 2892 N N . PRO A 1 381 ? -4.233 2.047 -10.714 1.00 70.81 381 PRO A N 1
ATOM 2893 C CA . PRO A 1 381 ? -3.380 1.522 -11.774 1.00 70.81 381 PRO A CA 1
ATOM 2894 C C . PRO A 1 381 ? -3.516 2.357 -13.053 1.00 70.81 381 PRO A C 1
ATOM 2896 O O . PRO A 1 381 ? -4.617 2.526 -13.576 1.00 70.81 381 PRO A O 1
ATOM 2899 N N . SER A 1 382 ? -2.398 2.844 -13.589 1.00 75.62 382 SER A N 1
ATOM 2900 C CA . SER A 1 382 ? -2.336 3.477 -14.911 1.00 75.62 382 SER A CA 1
ATOM 2901 C C . SER A 1 382 ? -1.892 2.455 -15.959 1.00 75.62 382 SER A C 1
ATOM 2903 O O . SER A 1 382 ? -0.721 2.335 -16.316 1.00 75.62 382 SER A O 1
ATOM 2905 N N . THR A 1 383 ? -2.845 1.647 -16.416 1.00 83.19 383 THR A N 1
ATOM 2906 C CA . THR A 1 383 ? -2.627 0.516 -17.344 1.00 83.19 383 THR A CA 1
ATOM 2907 C C . THR A 1 383 ? -3.340 0.707 -18.685 1.00 83.19 383 THR A C 1
ATOM 2909 O O . THR A 1 383 ? -3.258 -0.151 -19.568 1.00 83.19 383 THR A O 1
ATOM 2912 N N . SER A 1 384 ? -4.038 1.832 -18.866 1.00 83.69 384 SER A N 1
ATOM 2913 C CA . SER A 1 384 ? -4.925 2.098 -20.005 1.00 83.69 384 SER A CA 1
ATOM 2914 C C . SER A 1 384 ? -4.226 1.931 -21.358 1.00 83.69 384 SER A C 1
ATOM 2916 O O . SER A 1 384 ? -4.798 1.333 -22.271 1.00 83.69 384 SER A O 1
ATOM 2918 N N . ILE A 1 385 ? -2.961 2.345 -21.468 1.00 86.81 385 ILE A N 1
ATOM 2919 C CA . ILE A 1 385 ? -2.153 2.207 -22.691 1.00 86.81 385 ILE A CA 1
ATOM 2920 C C . ILE A 1 385 ? -1.920 0.741 -23.100 1.00 86.81 385 ILE A C 1
ATOM 2922 O O . ILE A 1 385 ? -1.745 0.450 -24.284 1.00 86.81 385 ILE A O 1
ATOM 2926 N N . PHE A 1 386 ? -1.952 -0.186 -22.140 1.00 87.19 386 PHE A N 1
ATOM 2927 C CA . PHE A 1 386 ? -1.727 -1.618 -22.350 1.00 87.19 386 PHE A CA 1
ATOM 2928 C C . PHE A 1 386 ? -3.035 -2.412 -22.494 1.00 87.19 386 PHE A C 1
ATOM 2930 O O . PHE A 1 386 ? -3.051 -3.468 -23.128 1.00 87.19 386 PHE A O 1
ATOM 2937 N N . SER A 1 387 ? -4.143 -1.876 -21.970 1.00 78.88 387 SER A N 1
ATOM 2938 C CA . SER A 1 387 ? -5.464 -2.530 -21.926 1.00 78.88 387 SER A CA 1
ATOM 2939 C C . SER A 1 387 ? -6.061 -2.890 -23.295 1.00 78.88 387 SER A C 1
ATOM 2941 O O . SER A 1 387 ? -6.948 -3.731 -23.395 1.00 78.88 387 SER A O 1
ATOM 2943 N N . SER A 1 388 ? -5.567 -2.287 -24.383 1.00 80.38 388 SER A N 1
ATOM 2944 C CA . SER A 1 388 ? -6.025 -2.601 -25.745 1.00 80.38 388 SER A CA 1
ATOM 2945 C C . SER A 1 388 ? -5.605 -3.994 -26.232 1.00 80.38 388 SER A C 1
ATOM 2947 O O . SER A 1 388 ? -6.246 -4.555 -27.121 1.00 80.38 388 SER A O 1
ATOM 2949 N N . LEU A 1 389 ? -4.531 -4.547 -25.665 1.00 84.31 389 LEU A N 1
ATOM 2950 C CA . LEU A 1 389 ? -3.938 -5.826 -26.064 1.00 84.31 389 LEU A CA 1
ATOM 2951 C C . LEU A 1 389 ? -3.833 -6.825 -24.904 1.00 84.31 389 LEU A C 1
ATOM 2953 O O . LEU A 1 389 ? -3.506 -7.988 -25.143 1.00 84.31 389 LEU A O 1
ATOM 2957 N N . LEU A 1 390 ? -4.103 -6.391 -23.671 1.00 90.31 390 LEU A N 1
ATOM 2958 C CA . LEU A 1 390 ? -4.037 -7.206 -22.462 1.00 90.31 390 LEU A CA 1
ATOM 2959 C C . LEU A 1 390 ? -5.369 -7.149 -21.709 1.00 90.31 390 LEU A C 1
ATOM 2961 O O . LEU A 1 390 ? -5.957 -6.071 -21.616 1.00 90.31 390 LEU A O 1
ATOM 2965 N N . PRO A 1 391 ? -5.836 -8.274 -21.145 1.00 89.50 391 PRO A N 1
ATOM 2966 C CA . PRO A 1 391 ? -7.001 -8.266 -20.274 1.00 89.50 391 PRO A CA 1
ATOM 2967 C C . PRO A 1 391 ? -6.725 -7.483 -18.986 1.00 89.50 391 PRO A C 1
ATOM 2969 O O . PRO A 1 391 ? -5.612 -7.489 -18.454 1.00 89.50 391 PRO A O 1
ATOM 2972 N N . THR A 1 392 ? -7.765 -6.824 -18.486 1.00 87.88 392 THR A N 1
ATOM 2973 C CA . THR A 1 392 ? -7.733 -6.037 -17.252 1.00 87.88 392 THR A CA 1
ATOM 2974 C C . THR A 1 392 ? -8.864 -6.454 -16.333 1.00 87.88 392 THR A C 1
ATOM 2976 O O . THR A 1 392 ? -9.994 -6.630 -16.794 1.00 87.88 392 THR A O 1
ATOM 2979 N N . ASP A 1 393 ? -8.587 -6.474 -15.035 1.00 83.12 393 ASP A N 1
ATOM 2980 C CA . ASP A 1 393 ? -9.603 -6.619 -14.003 1.00 83.12 393 ASP A CA 1
ATOM 2981 C C . ASP A 1 393 ? -10.590 -5.431 -14.068 1.00 83.12 393 ASP A C 1
ATOM 2983 O O . ASP A 1 393 ? -10.168 -4.275 -13.969 1.00 83.12 393 ASP A O 1
ATOM 2987 N N . PRO A 1 394 ? -11.907 -5.665 -14.229 1.00 77.88 394 PRO A N 1
ATOM 2988 C CA . PRO A 1 394 ? -12.877 -4.584 -14.411 1.00 77.88 394 PRO A CA 1
ATOM 2989 C C . PRO A 1 394 ? -13.040 -3.646 -13.208 1.00 77.88 394 PRO A C 1
ATOM 2991 O O . PRO A 1 394 ? -13.561 -2.543 -13.372 1.00 77.88 394 PRO A O 1
ATOM 2994 N N . ALA A 1 395 ? -12.665 -4.083 -12.001 1.00 73.75 395 ALA A N 1
ATOM 2995 C CA . ALA A 1 395 ? -12.854 -3.309 -10.777 1.00 73.75 395 ALA A CA 1
ATOM 2996 C C . ALA A 1 395 ? -11.676 -2.366 -10.496 1.00 73.75 395 ALA A C 1
ATOM 2998 O O . ALA A 1 395 ? -11.881 -1.261 -9.994 1.00 73.75 395 ALA A O 1
ATOM 2999 N N . THR A 1 396 ? -10.457 -2.796 -10.819 1.00 74.88 396 THR A N 1
ATOM 3000 C CA . THR A 1 396 ? -9.214 -2.054 -10.553 1.00 74.88 396 THR A CA 1
ATOM 3001 C C . THR A 1 396 ? -8.593 -1.438 -11.798 1.00 74.88 396 THR A C 1
ATOM 3003 O O . THR A 1 396 ? -7.829 -0.486 -11.681 1.00 74.88 396 THR A O 1
ATOM 3006 N N . GLY A 1 397 ? -8.867 -1.986 -12.983 1.00 81.06 397 GLY A N 1
ATOM 3007 C CA . GLY A 1 397 ? -8.130 -1.687 -14.209 1.00 81.06 397 GLY A CA 1
ATOM 3008 C C . GLY A 1 397 ? -6.744 -2.342 -14.278 1.00 81.06 397 GLY A C 1
ATOM 3009 O O . GLY A 1 397 ? -6.069 -2.202 -15.294 1.00 81.06 397 GLY A O 1
ATOM 3010 N N . ALA A 1 398 ? -6.291 -3.069 -13.252 1.00 85.19 398 ALA A N 1
ATOM 3011 C CA . ALA A 1 398 ? -4.990 -3.736 -13.269 1.00 85.19 398 ALA A CA 1
ATOM 3012 C C . ALA A 1 398 ? -4.939 -4.875 -14.307 1.00 85.19 398 ALA A C 1
ATOM 3014 O O . ALA A 1 398 ? -5.957 -5.491 -14.620 1.00 85.19 398 ALA A O 1
ATOM 3015 N N . LEU A 1 399 ? -3.753 -5.154 -14.849 1.00 88.44 399 LEU A N 1
ATOM 3016 C CA . LEU A 1 399 ? -3.532 -6.176 -15.876 1.00 88.44 399 LEU A CA 1
ATOM 3017 C C . LEU A 1 399 ? -3.655 -7.574 -15.273 1.00 88.44 399 LEU A C 1
ATOM 3019 O O . LEU A 1 399 ? -2.990 -7.871 -14.282 1.00 88.44 399 LEU A O 1
ATOM 3023 N N . GLU A 1 400 ? -4.468 -8.439 -15.874 1.00 88.12 400 GLU A N 1
ATOM 3024 C CA . GLU A 1 400 ? -4.598 -9.821 -15.404 1.00 88.12 400 GLU A CA 1
ATOM 3025 C C . GLU A 1 400 ? -3.316 -10.612 -15.692 1.00 88.12 400 GLU A C 1
ATOM 3027 O O . GLU A 1 400 ? -2.805 -10.622 -16.820 1.00 88.12 400 GLU A O 1
ATOM 3032 N N . VAL A 1 401 ? -2.809 -11.296 -14.667 1.00 86.25 401 VAL A N 1
ATOM 3033 C CA . VAL A 1 401 ? -1.592 -12.107 -14.742 1.00 86.25 401 VAL A CA 1
ATOM 3034 C C . VAL A 1 401 ? -1.750 -13.462 -14.053 1.00 86.25 401 VAL A C 1
ATOM 3036 O O . VAL A 1 401 ? -2.606 -13.642 -13.187 1.00 86.25 401 VAL A O 1
ATOM 3039 N N . ASP A 1 402 ? -0.911 -14.424 -14.437 1.00 84.19 402 ASP A N 1
ATOM 3040 C CA . ASP A 1 402 ? -0.827 -15.734 -13.786 1.00 84.19 402 ASP A CA 1
ATOM 3041 C C . ASP A 1 402 ? -0.076 -15.691 -12.435 1.00 84.19 402 ASP A C 1
ATOM 3043 O O . ASP A 1 402 ? 0.333 -14.637 -11.942 1.00 84.19 402 ASP A O 1
ATOM 3047 N N . ASP A 1 403 ? 0.123 -16.861 -11.825 1.00 77.50 403 ASP A N 1
ATOM 3048 C CA . ASP A 1 403 ? 0.853 -17.046 -10.562 1.00 77.50 403 ASP A CA 1
ATOM 3049 C C . ASP A 1 403 ? 2.364 -16.745 -10.653 1.00 77.50 403 ASP A C 1
ATOM 3051 O O . ASP A 1 403 ? 3.067 -16.762 -9.640 1.00 77.50 403 ASP A O 1
ATOM 3055 N N . ARG A 1 404 ? 2.862 -16.433 -11.854 1.00 81.81 404 ARG A N 1
ATOM 3056 C CA . ARG A 1 404 ? 4.224 -15.959 -12.132 1.00 81.81 404 ARG A CA 1
ATOM 3057 C C . ARG A 1 404 ? 4.251 -14.543 -12.700 1.00 81.81 404 ARG A C 1
ATOM 3059 O O . ARG A 1 404 ? 5.288 -14.116 -13.205 1.00 81.81 404 ARG A O 1
ATOM 3066 N N . PHE A 1 405 ? 3.138 -13.815 -12.611 1.00 88.19 405 PHE A N 1
ATOM 3067 C CA . PHE A 1 405 ? 2.997 -12.438 -13.091 1.00 88.19 405 PHE A CA 1
ATOM 3068 C C . PHE A 1 405 ? 3.111 -12.261 -14.604 1.00 88.19 405 PHE A C 1
ATOM 3070 O O . PHE A 1 405 ? 3.376 -11.156 -15.087 1.00 88.19 405 PHE A O 1
ATOM 3077 N N . ARG A 1 406 ? 2.896 -13.335 -15.364 1.00 90.00 406 ARG A N 1
ATOM 3078 C CA . ARG A 1 406 ? 2.862 -13.293 -16.824 1.00 90.00 406 ARG A CA 1
ATOM 3079 C C . ARG A 1 406 ? 1.474 -12.916 -17.288 1.00 90.00 406 ARG A C 1
ATOM 3081 O O . ARG A 1 406 ? 0.476 -13.452 -16.809 1.00 90.00 406 ARG A O 1
ATOM 3088 N N . THR A 1 407 ? 1.418 -12.028 -18.264 1.00 92.25 407 THR A N 1
ATOM 3089 C CA . THR A 1 407 ? 0.182 -11.761 -18.995 1.00 92.25 407 THR A CA 1
ATOM 3090 C C . THR A 1 407 ? -0.052 -12.866 -20.039 1.00 92.25 407 THR A C 1
ATOM 3092 O O . THR A 1 407 ? 0.858 -13.648 -20.334 1.00 92.25 407 THR A O 1
ATOM 3095 N N . PRO A 1 408 ? -1.232 -12.929 -20.680 1.00 90.50 408 PRO A N 1
ATOM 3096 C CA . PRO A 1 408 ? -1.466 -13.867 -21.782 1.00 90.50 408 PRO A CA 1
ATOM 3097 C C . PRO A 1 408 ? -0.599 -13.624 -23.026 1.00 90.50 408 PRO A C 1
ATOM 3099 O O . PRO A 1 408 ? -0.547 -14.482 -23.909 1.00 90.50 408 PRO A O 1
ATOM 3102 N N . VAL A 1 409 ? 0.053 -12.461 -23.135 1.00 92.62 409 VAL A N 1
ATOM 3103 C CA . VAL A 1 409 ? 0.981 -12.161 -24.228 1.00 92.62 409 VAL A CA 1
ATOM 3104 C C . VAL A 1 409 ? 2.390 -12.605 -23.810 1.00 92.62 409 VAL A C 1
ATOM 3106 O O . VAL A 1 409 ? 2.906 -12.101 -22.812 1.00 92.62 409 VAL A O 1
ATOM 3109 N N . PRO A 1 410 ? 3.036 -13.524 -24.557 1.00 91.75 410 PRO A N 1
ATOM 3110 C CA . PRO A 1 410 ? 4.391 -13.977 -24.247 1.00 91.75 410 PRO A CA 1
ATOM 3111 C C . PRO A 1 410 ? 5.379 -12.813 -24.143 1.00 91.75 410 PRO A C 1
ATOM 3113 O O . PRO A 1 410 ? 5.299 -11.881 -24.937 1.00 91.75 410 PRO A O 1
ATOM 3116 N N . GLY A 1 411 ? 6.295 -12.886 -23.175 1.00 91.38 411 GLY A N 1
ATOM 3117 C CA . GLY A 1 411 ? 7.309 -11.853 -22.937 1.00 91.38 411 GLY A CA 1
ATOM 3118 C C . GLY A 1 411 ? 6.799 -10.607 -22.206 1.00 91.38 411 GLY A C 1
ATOM 3119 O O . GLY A 1 411 ? 7.579 -9.686 -21.968 1.00 91.38 411 GLY A O 1
ATOM 3120 N N . VAL A 1 412 ? 5.521 -10.564 -21.814 1.00 95.38 412 VAL A N 1
ATOM 3121 C CA . VAL A 1 412 ? 4.926 -9.413 -21.124 1.00 95.38 412 VAL A CA 1
ATOM 3122 C C . VAL A 1 412 ? 4.480 -9.787 -19.716 1.00 95.38 412 VAL A C 1
ATOM 3124 O O . VAL A 1 412 ? 3.689 -10.716 -19.527 1.00 95.38 412 VAL A O 1
ATOM 3127 N N . TYR A 1 413 ? 4.953 -9.015 -18.741 1.00 95.06 413 TYR A N 1
ATOM 3128 C CA . TYR A 1 413 ? 4.700 -9.200 -17.312 1.00 95.06 413 TYR A CA 1
ATOM 3129 C C . TYR A 1 413 ? 4.098 -7.929 -16.704 1.00 95.06 413 TYR A C 1
ATOM 3131 O O . TYR A 1 413 ? 4.276 -6.831 -17.239 1.00 95.06 413 TYR A O 1
ATOM 3139 N N . ALA A 1 414 ? 3.443 -8.050 -15.552 1.00 92.50 414 ALA A N 1
ATOM 3140 C CA . ALA A 1 414 ? 3.007 -6.898 -14.762 1.00 92.50 414 ALA A CA 1
ATOM 3141 C C . ALA A 1 414 ? 3.237 -7.145 -13.270 1.00 92.50 414 ALA A C 1
ATOM 3143 O O . ALA A 1 414 ? 3.005 -8.248 -12.785 1.00 92.50 414 ALA A O 1
ATOM 3144 N N . VAL A 1 415 ? 3.664 -6.124 -12.525 1.00 90.00 415 VAL A N 1
ATOM 3145 C CA . VAL A 1 415 ? 3.936 -6.233 -11.080 1.00 90.00 415 VAL A CA 1
ATOM 3146 C C . VAL A 1 415 ? 3.384 -5.047 -10.293 1.00 90.00 415 VAL A C 1
ATOM 3148 O O . VAL A 1 415 ? 3.078 -3.987 -10.839 1.00 90.00 415 VAL A O 1
ATOM 3151 N N . GLY A 1 416 ? 3.287 -5.217 -8.974 1.00 84.06 416 GLY A N 1
ATOM 3152 C CA . GLY A 1 416 ? 2.807 -4.181 -8.068 1.00 84.06 416 GLY A CA 1
ATOM 3153 C C . GLY A 1 416 ? 1.367 -3.766 -8.366 1.00 84.06 416 GLY A C 1
ATOM 3154 O O . GLY A 1 416 ? 0.536 -4.601 -8.713 1.00 84.06 416 GLY A O 1
ATOM 3155 N N . GLY A 1 417 ? 1.068 -2.471 -8.236 1.00 80.12 417 GLY A N 1
ATOM 3156 C CA . GLY A 1 417 ? -0.271 -1.932 -8.507 1.00 80.12 417 GLY A CA 1
ATOM 3157 C C . GLY A 1 417 ? -0.773 -2.146 -9.942 1.00 80.12 417 GLY A C 1
ATOM 3158 O O . GLY A 1 417 ? -1.970 -2.045 -10.173 1.00 80.12 417 GLY A O 1
ATOM 3159 N N . ALA A 1 418 ? 0.101 -2.472 -10.900 1.00 86.88 418 ALA A N 1
ATOM 3160 C CA . ALA A 1 418 ? -0.296 -2.724 -12.283 1.00 86.88 418 ALA A CA 1
ATOM 3161 C C . ALA A 1 418 ? -0.845 -4.137 -12.532 1.00 86.88 418 ALA A C 1
ATOM 3163 O O . ALA A 1 418 ? -1.332 -4.389 -13.632 1.00 86.88 418 ALA A O 1
ATOM 3164 N N . ALA A 1 419 ? -0.777 -5.050 -11.556 1.00 86.38 419 ALA A N 1
ATOM 3165 C CA . ALA A 1 419 ? -1.101 -6.461 -11.746 1.00 86.38 419 ALA A CA 1
ATOM 3166 C C . ALA A 1 419 ? -2.279 -6.936 -10.886 1.00 86.38 419 ALA A C 1
ATOM 3168 O O . ALA A 1 419 ? -2.292 -6.762 -9.667 1.00 86.38 419 ALA A O 1
ATOM 3169 N N . ALA A 1 420 ? -3.225 -7.619 -11.523 1.00 83.94 420 ALA A N 1
ATOM 3170 C CA . ALA A 1 420 ? -4.276 -8.406 -10.897 1.00 83.94 420 ALA A CA 1
ATOM 3171 C C . ALA A 1 420 ? -3.911 -9.891 -11.007 1.00 83.94 420 ALA A C 1
ATOM 3173 O O . ALA A 1 420 ? -3.913 -10.460 -12.096 1.00 83.94 420 ALA A O 1
ATOM 3174 N N . PHE A 1 421 ? -3.589 -10.521 -9.878 1.00 75.06 421 PHE A N 1
ATOM 3175 C CA . PHE A 1 421 ? -3.141 -11.914 -9.823 1.00 75.06 421 PHE A CA 1
ATOM 3176 C C . PHE A 1 421 ? -4.081 -12.772 -8.961 1.00 75.06 421 PHE A C 1
ATOM 3178 O O . PHE A 1 421 ? -4.689 -12.264 -8.008 1.00 75.06 421 PHE A O 1
ATOM 3185 N N . PRO A 1 422 ? -4.218 -14.076 -9.262 1.00 65.38 422 PRO A N 1
ATOM 3186 C CA . PRO A 1 422 ? -5.005 -14.987 -8.448 1.00 65.38 422 PRO A CA 1
ATOM 3187 C C . PRO A 1 422 ? -4.280 -15.237 -7.125 1.00 65.38 422 PRO A C 1
ATOM 3189 O O . PRO A 1 422 ? -3.172 -15.767 -7.100 1.00 65.38 422 PRO A O 1
ATOM 3192 N N . LEU A 1 423 ? -4.907 -14.895 -6.000 1.00 63.03 423 LEU A N 1
ATOM 3193 C CA . LEU A 1 423 ? -4.424 -15.365 -4.707 1.00 63.03 423 LEU A CA 1
ATOM 3194 C C . LEU A 1 423 ? -4.755 -16.851 -4.617 1.00 63.03 423 LEU A C 1
ATOM 3196 O O . LEU A 1 423 ? -5.920 -17.221 -4.479 1.00 63.03 423 LEU A O 1
ATOM 3200 N N . VAL A 1 424 ? -3.739 -17.708 -4.740 1.00 54.41 424 VAL A N 1
ATOM 3201 C CA . VAL A 1 424 ? -3.939 -19.156 -4.647 1.00 54.41 424 VAL A CA 1
ATOM 3202 C C . VAL A 1 424 ? -4.535 -19.472 -3.287 1.00 54.41 424 VAL A C 1
ATOM 3204 O O . VAL A 1 424 ? -3.950 -19.182 -2.241 1.00 54.41 424 VAL A O 1
ATOM 3207 N N . ASP A 1 425 ? -5.713 -20.079 -3.305 1.00 51.75 425 ASP A N 1
ATOM 3208 C CA . ASP A 1 425 ? -6.269 -20.692 -2.123 1.00 51.75 425 ASP A CA 1
ATOM 3209 C C . ASP A 1 425 ? -5.549 -22.005 -1.887 1.00 51.75 425 ASP A C 1
ATOM 3211 O O . ASP A 1 425 ? -5.521 -22.859 -2.767 1.00 51.75 425 ASP A O 1
ATOM 3215 N N . GLY A 1 426 ? -4.929 -22.162 -0.712 1.00 41.09 426 GLY A N 1
ATOM 3216 C CA . GLY A 1 426 ? -4.145 -23.349 -0.334 1.00 41.09 426 GLY A CA 1
ATOM 3217 C C . GLY A 1 426 ? -4.910 -24.686 -0.374 1.00 41.09 426 GLY A C 1
ATOM 3218 O O . GLY A 1 426 ? -4.384 -25.701 0.059 1.00 41.09 426 GLY A O 1
ATOM 3219 N N . THR A 1 427 ? -6.139 -24.703 -0.892 1.00 38.97 427 THR A N 1
ATOM 3220 C CA . THR A 1 427 ? -7.001 -25.864 -1.136 1.00 38.97 427 THR A CA 1
ATOM 3221 C C . THR A 1 427 ? -7.191 -26.190 -2.624 1.00 38.97 427 THR A C 1
ATOM 3223 O O . THR A 1 427 ? -7.902 -27.144 -2.944 1.00 38.97 427 THR A O 1
ATOM 3226 N N . ALA A 1 428 ? -6.538 -25.467 -3.547 1.00 39.06 428 ALA A N 1
ATOM 3227 C CA . ALA A 1 428 ? -6.728 -25.591 -5.000 1.00 39.06 428 ALA A CA 1
ATOM 3228 C C . ALA A 1 428 ? -6.394 -26.975 -5.606 1.00 39.06 428 ALA A C 1
ATOM 3230 O O . ALA A 1 428 ? -6.535 -27.166 -6.811 1.00 39.06 428 ALA A O 1
ATOM 3231 N N . ALA A 1 429 ? -5.990 -27.960 -4.799 1.00 37.00 429 ALA A N 1
ATOM 3232 C CA . ALA A 1 429 ? -5.844 -29.337 -5.252 1.00 37.00 429 ALA A CA 1
ATOM 3233 C C . ALA A 1 429 ? -7.124 -30.192 -5.149 1.00 37.00 429 ALA A C 1
ATOM 3235 O O . ALA A 1 429 ? -7.133 -31.261 -5.752 1.00 37.00 429 ALA A O 1
ATOM 3236 N N . THR A 1 430 ? -8.192 -29.795 -4.430 1.00 31.17 430 THR A N 1
ATOM 3237 C CA . THR A 1 430 ? -9.348 -30.715 -4.245 1.00 31.17 430 THR A CA 1
ATOM 3238 C C . THR A 1 430 ? -10.761 -30.135 -4.256 1.00 31.17 430 THR A C 1
ATOM 3240 O O . THR A 1 430 ? -11.663 -30.878 -4.629 1.00 31.17 430 THR A O 1
ATOM 3243 N N . ASP A 1 431 ? -10.987 -28.848 -4.000 1.00 30.81 431 ASP A N 1
ATOM 3244 C CA . ASP A 1 431 ? -12.352 -28.300 -4.023 1.00 30.81 431 ASP A CA 1
ATOM 3245 C C . ASP A 1 431 ? -12.464 -27.242 -5.118 1.00 30.81 431 ASP A C 1
ATOM 3247 O O . ASP A 1 431 ? -11.716 -26.270 -5.103 1.00 30.81 431 ASP A O 1
ATOM 3251 N N . GLY A 1 432 ? -13.367 -27.438 -6.086 1.00 33.19 432 GLY A N 1
ATOM 3252 C CA . GLY A 1 432 ? -13.565 -26.617 -7.295 1.00 33.19 432 GLY A CA 1
ATOM 3253 C C . GLY A 1 432 ? -14.020 -25.166 -7.064 1.00 33.19 432 GLY A C 1
ATOM 3254 O O . GLY A 1 432 ? -14.987 -24.713 -7.669 1.00 33.19 432 GLY A O 1
ATOM 3255 N N . LEU A 1 433 ? -13.319 -24.434 -6.205 1.00 35.88 433 LEU A N 1
ATOM 3256 C CA . LEU A 1 433 ? -13.532 -23.050 -5.803 1.00 35.88 433 LEU A CA 1
ATOM 3257 C C . LEU A 1 433 ? -12.286 -22.221 -6.154 1.00 35.88 433 LEU A C 1
ATOM 3259 O O . LEU A 1 433 ? -11.648 -21.618 -5.298 1.00 35.88 433 LEU A O 1
ATOM 3263 N N . SER A 1 434 ? -11.926 -22.181 -7.436 1.00 33.16 434 SER A N 1
ATOM 3264 C CA . SER A 1 434 ? -11.049 -21.135 -7.967 1.00 33.16 434 SER A CA 1
ATOM 3265 C C . SER A 1 434 ? -11.901 -19.892 -8.228 1.00 33.16 434 SER A C 1
ATOM 3267 O O . SER A 1 434 ? -12.726 -19.909 -9.144 1.00 33.16 434 SER A O 1
ATOM 3269 N N . GLY A 1 435 ? -11.762 -18.827 -7.438 1.00 37.53 435 GLY A N 1
ATOM 3270 C CA . GLY A 1 435 ? -12.578 -17.633 -7.697 1.00 37.53 435 GLY A CA 1
ATOM 3271 C C . GLY A 1 435 ? -12.338 -16.385 -6.858 1.00 37.53 435 GLY A C 1
ATOM 3272 O O . GLY A 1 435 ? -12.990 -15.380 -7.119 1.00 37.53 435 GLY A O 1
ATOM 3273 N N . ALA A 1 436 ? -11.429 -16.388 -5.881 1.00 37.31 436 ALA A N 1
ATOM 3274 C CA . ALA A 1 436 ? -11.059 -15.146 -5.207 1.00 37.31 436 ALA A CA 1
ATOM 3275 C C . ALA A 1 436 ? -10.031 -14.384 -6.061 1.00 37.31 436 ALA A C 1
ATOM 3277 O O . ALA A 1 436 ? -8.821 -14.544 -5.902 1.00 37.31 436 ALA A O 1
ATOM 3278 N N . THR A 1 437 ? -10.510 -13.564 -6.996 1.00 41.28 437 THR A N 1
ATOM 3279 C CA . THR A 1 437 ? -9.684 -12.529 -7.624 1.00 41.28 437 THR A CA 1
ATOM 3280 C C . THR A 1 437 ? -9.341 -11.475 -6.576 1.00 41.28 437 THR A C 1
ATOM 3282 O O . THR A 1 437 ? -10.187 -11.073 -5.777 1.00 41.28 437 THR A O 1
ATOM 3285 N N . ASN A 1 438 ? -8.094 -11.003 -6.570 1.00 49.69 438 ASN A N 1
ATOM 3286 C CA . ASN A 1 438 ? -7.612 -9.953 -5.667 1.00 49.69 438 ASN A CA 1
ATOM 3287 C C . ASN A 1 438 ? -8.139 -8.549 -6.062 1.00 49.69 438 ASN A C 1
ATOM 3289 O O . ASN A 1 438 ? -7.469 -7.541 -5.852 1.00 49.69 438 ASN A O 1
ATOM 3293 N N . SER A 1 439 ? -9.338 -8.481 -6.657 1.00 42.31 439 SER A N 1
ATOM 3294 C CA . SER A 1 439 ? -9.891 -7.385 -7.475 1.00 42.31 439 SER A CA 1
ATOM 3295 C C . SER A 1 439 ? -10.175 -6.077 -6.724 1.00 42.31 439 SER A C 1
ATOM 3297 O O . SER A 1 439 ? -10.830 -5.189 -7.255 1.00 42.31 439 SER A O 1
ATOM 3299 N N . HIS A 1 440 ? -9.725 -5.932 -5.476 1.00 49.72 440 HIS A N 1
ATOM 3300 C CA . HIS A 1 440 ? -9.909 -4.713 -4.681 1.00 49.72 440 HIS A CA 1
ATOM 3301 C C . HIS A 1 440 ? -8.691 -4.339 -3.820 1.00 49.72 440 HIS A C 1
ATOM 3303 O O . HIS A 1 440 ? -8.765 -3.360 -3.075 1.00 49.72 440 HIS A O 1
ATOM 3309 N N . TRP A 1 441 ? -7.584 -5.092 -3.881 1.00 56.06 441 TRP A N 1
ATOM 3310 C CA . TRP A 1 441 ? -6.413 -4.850 -3.036 1.00 56.06 441 TRP A CA 1
ATOM 3311 C C . TRP A 1 441 ? -5.202 -4.402 -3.862 1.00 56.06 441 TRP A C 1
ATOM 3313 O O . TRP A 1 441 ? -4.647 -5.172 -4.640 1.00 56.06 441 TRP A O 1
ATOM 3323 N N . THR A 1 442 ? -4.767 -3.156 -3.661 1.00 64.94 442 THR A N 1
ATOM 3324 C CA . THR A 1 442 ? -3.491 -2.657 -4.192 1.00 64.94 442 THR A CA 1
ATOM 3325 C C . THR A 1 442 ? -2.351 -3.166 -3.310 1.00 64.94 442 THR A C 1
ATOM 3327 O O . THR A 1 442 ? -2.382 -2.907 -2.101 1.00 64.94 442 THR A O 1
ATOM 3330 N N . PRO A 1 443 ? -1.334 -3.848 -3.868 1.00 70.19 443 PRO A N 1
ATOM 3331 C CA . PRO A 1 443 ? -0.2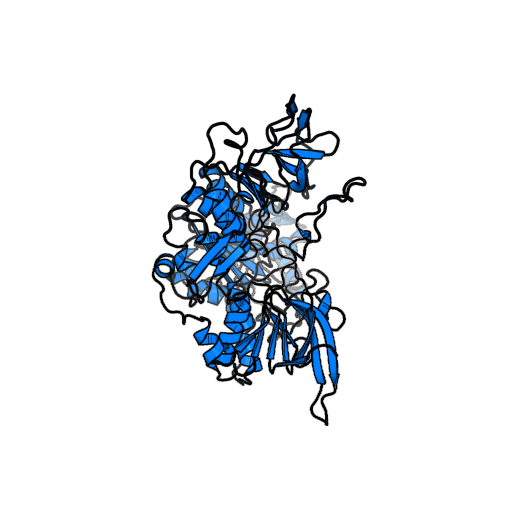64 -4.390 -3.059 1.00 70.19 443 PRO A CA 1
ATOM 3332 C C . PRO A 1 443 ? 0.539 -3.329 -2.328 1.00 70.19 443 PRO A C 1
ATOM 3334 O O . PRO A 1 443 ? 0.910 -2.305 -2.898 1.00 70.19 443 PRO A O 1
ATOM 3337 N N . LEU A 1 444 ? 0.832 -3.589 -1.055 1.00 77.94 444 LEU A N 1
ATOM 3338 C CA . LEU A 1 444 ? 1.777 -2.780 -0.293 1.00 77.94 444 LEU A CA 1
ATOM 3339 C C . LEU A 1 444 ? 3.191 -3.009 -0.828 1.00 77.94 444 LEU A C 1
ATOM 3341 O O . LEU A 1 444 ? 3.498 -4.084 -1.343 1.00 77.94 444 LEU A O 1
ATOM 3345 N N . LEU A 1 445 ? 4.039 -1.985 -0.718 1.00 76.88 445 LEU A N 1
ATOM 3346 C CA . LEU A 1 445 ? 5.352 -1.946 -1.367 1.00 76.88 445 LEU A CA 1
ATOM 3347 C C . LEU A 1 445 ? 6.207 -3.214 -1.162 1.00 76.88 445 LEU A C 1
ATOM 3349 O O . LEU A 1 445 ? 6.733 -3.711 -2.158 1.00 76.88 445 LEU A O 1
ATOM 3353 N N . PRO A 1 446 ? 6.281 -3.815 0.045 1.00 78.88 446 PRO A N 1
ATOM 3354 C CA . PRO A 1 446 ? 7.062 -5.033 0.247 1.00 78.88 446 PRO A CA 1
ATOM 3355 C C . PRO A 1 446 ? 6.580 -6.213 -0.607 1.00 78.88 446 PRO A C 1
ATOM 3357 O O . PRO A 1 446 ? 7.382 -6.921 -1.206 1.00 78.88 446 PRO A O 1
ATOM 3360 N N . THR A 1 447 ? 5.264 -6.370 -0.764 1.00 80.38 447 THR A N 1
ATOM 3361 C CA . THR A 1 447 ? 4.693 -7.374 -1.673 1.00 80.38 447 THR A CA 1
ATOM 3362 C C . THR A 1 447 ? 5.043 -7.070 -3.131 1.00 80.38 447 THR A C 1
ATOM 3364 O O . THR A 1 447 ? 5.319 -7.988 -3.898 1.00 80.38 447 THR A O 1
ATOM 3367 N N . GLN A 1 448 ? 5.088 -5.793 -3.528 1.00 85.12 448 GLN A N 1
ATOM 3368 C CA . GLN A 1 448 ? 5.496 -5.409 -4.887 1.00 85.12 448 GLN A CA 1
ATOM 3369 C C . GLN A 1 448 ? 6.962 -5.774 -5.174 1.00 85.12 448 GLN A C 1
ATOM 3371 O O . GLN A 1 448 ? 7.284 -6.167 -6.297 1.00 85.12 448 GLN A O 1
ATOM 3376 N N . TRP A 1 449 ? 7.845 -5.684 -4.172 1.00 84.19 449 TRP A N 1
ATOM 3377 C CA . TRP A 1 449 ? 9.234 -6.137 -4.287 1.00 84.19 449 TRP A CA 1
ATOM 3378 C C . TRP A 1 449 ? 9.322 -7.642 -4.528 1.00 84.19 449 TRP A C 1
ATOM 3380 O O . TRP A 1 449 ? 9.999 -8.058 -5.469 1.00 84.19 449 TRP A O 1
ATOM 3390 N N . ASP A 1 450 ? 8.593 -8.452 -3.762 1.00 83.94 450 ASP A N 1
ATOM 3391 C CA . ASP A 1 450 ? 8.589 -9.908 -3.949 1.00 83.94 450 ASP A CA 1
ATOM 3392 C C . ASP A 1 450 ? 8.125 -10.298 -5.362 1.00 83.94 450 ASP A C 1
ATOM 3394 O O . ASP A 1 450 ? 8.718 -11.170 -6.004 1.00 83.94 450 ASP A O 1
ATOM 3398 N N . MET A 1 451 ? 7.106 -9.604 -5.885 1.00 86.94 451 MET A N 1
ATOM 3399 C CA . MET A 1 451 ? 6.624 -9.787 -7.260 1.00 86.94 451 MET A CA 1
ATOM 3400 C C . MET A 1 451 ? 7.715 -9.468 -8.294 1.00 86.94 451 MET A C 1
ATOM 3402 O O . MET A 1 451 ? 7.968 -10.261 -9.200 1.00 86.94 451 MET A O 1
ATOM 3406 N N . ALA A 1 452 ? 8.391 -8.325 -8.159 1.00 88.69 452 ALA A N 1
ATOM 3407 C CA . ALA A 1 452 ? 9.468 -7.923 -9.064 1.00 88.69 452 ALA A CA 1
ATOM 3408 C C . ALA A 1 452 ? 10.664 -8.880 -9.023 1.00 88.69 452 ALA A C 1
ATOM 3410 O O . ALA A 1 452 ? 11.267 -9.184 -10.056 1.00 88.69 452 ALA A O 1
ATOM 3411 N N . GLU A 1 453 ? 10.990 -9.395 -7.840 1.00 86.81 453 GLU A N 1
ATOM 3412 C CA . GLU A 1 453 ? 12.037 -10.389 -7.674 1.00 86.81 453 GLU A CA 1
ATOM 3413 C C . GLU A 1 453 ? 11.681 -11.709 -8.363 1.00 86.81 453 GLU A C 1
ATOM 3415 O O . GLU A 1 453 ? 12.528 -12.283 -9.053 1.00 86.81 453 GLU A O 1
ATOM 3420 N N . ALA A 1 454 ? 10.433 -12.167 -8.218 1.00 86.38 454 ALA A N 1
ATOM 3421 C CA . ALA A 1 454 ? 9.912 -13.350 -8.896 1.00 86.38 454 ALA A CA 1
ATOM 3422 C C . ALA A 1 454 ? 9.969 -13.208 -10.425 1.00 86.38 454 ALA A C 1
ATOM 3424 O O . ALA A 1 454 ? 10.495 -14.101 -11.091 1.00 86.38 454 ALA A O 1
ATOM 3425 N N . VAL A 1 455 ? 9.529 -12.069 -10.973 1.00 91.50 455 VAL A N 1
ATOM 3426 C CA . VAL A 1 455 ? 9.629 -11.789 -12.417 1.00 91.50 455 VAL A CA 1
ATOM 3427 C C . VAL A 1 455 ? 11.084 -11.780 -12.883 1.00 91.50 455 VAL A C 1
ATOM 3429 O O . VAL A 1 455 ? 11.406 -12.397 -13.895 1.00 91.50 455 VAL A O 1
ATOM 3432 N N . GLY A 1 456 ? 11.994 -11.154 -12.128 1.00 91.06 456 GLY A N 1
ATOM 3433 C CA . GLY A 1 456 ? 13.421 -11.158 -12.465 1.00 91.06 456 GLY A CA 1
ATOM 3434 C C . GLY A 1 456 ? 14.020 -12.571 -12.540 1.00 91.06 456 GLY A C 1
ATOM 3435 O O . GLY A 1 456 ? 14.808 -12.854 -13.443 1.00 91.06 456 GLY A O 1
ATOM 3436 N N . ARG A 1 457 ? 13.596 -13.490 -11.659 1.00 88.31 457 ARG A N 1
ATOM 3437 C CA . ARG A 1 457 ? 14.004 -14.907 -11.703 1.00 88.31 457 ARG A CA 1
ATOM 3438 C C . ARG A 1 457 ? 13.446 -15.643 -12.921 1.00 88.31 457 ARG A C 1
ATOM 3440 O O . ARG A 1 457 ? 14.190 -16.409 -13.537 1.00 88.31 457 ARG A O 1
ATOM 3447 N N . ASP A 1 458 ? 12.171 -15.440 -13.254 1.00 89.62 458 ASP A N 1
ATOM 3448 C CA . ASP A 1 458 ? 11.528 -16.085 -14.413 1.00 89.62 458 ASP A CA 1
ATOM 3449 C C . ASP A 1 458 ? 12.205 -15.630 -15.718 1.00 89.62 458 ASP A C 1
ATOM 3451 O O . ASP A 1 458 ? 12.683 -16.462 -16.491 1.00 89.62 458 ASP A O 1
ATOM 3455 N N . MET A 1 459 ? 12.411 -14.318 -15.885 1.00 92.31 459 MET A N 1
ATOM 3456 C CA . MET A 1 459 ? 13.108 -13.727 -17.039 1.00 92.31 459 MET A CA 1
ATOM 3457 C C . MET A 1 459 ? 14.591 -14.129 -17.143 1.00 92.31 459 MET A C 1
ATOM 3459 O O . MET A 1 459 ? 15.183 -14.094 -18.229 1.00 92.31 459 MET A O 1
ATOM 3463 N N . ALA A 1 460 ? 15.231 -14.500 -16.030 1.00 91.19 460 ALA A N 1
ATOM 3464 C CA . ALA A 1 460 ? 16.584 -15.058 -16.025 1.00 91.19 460 ALA A CA 1
ATOM 3465 C C . ALA A 1 460 ? 16.638 -16.530 -16.490 1.00 91.19 460 ALA A C 1
ATOM 3467 O O . ALA A 1 460 ? 17.729 -17.072 -16.668 1.00 91.19 460 ALA A O 1
ATOM 3468 N N . GLY A 1 461 ? 15.489 -17.174 -16.728 1.00 86.81 461 GLY A N 1
ATOM 3469 C CA . GLY A 1 461 ? 15.402 -18.573 -17.155 1.00 86.81 461 GLY A CA 1
ATOM 3470 C C . GLY A 1 461 ? 15.620 -19.570 -16.015 1.00 86.81 461 GLY A C 1
ATOM 3471 O O . GLY A 1 461 ? 15.981 -20.726 -16.252 1.00 86.81 461 GLY A O 1
ATOM 3472 N N . THR A 1 462 ? 15.432 -19.134 -14.769 1.00 76.44 462 THR A N 1
ATOM 3473 C CA . THR A 1 462 ? 15.649 -19.971 -13.588 1.00 76.44 462 THR A CA 1
ATOM 3474 C C . THR A 1 462 ? 14.518 -21.000 -13.483 1.00 76.44 462 THR A C 1
ATOM 3476 O O . THR A 1 462 ? 13.361 -20.639 -13.313 1.00 76.44 462 THR A O 1
ATOM 3479 N N . GLN A 1 463 ? 14.835 -22.301 -13.563 1.00 59.06 463 GLN A N 1
ATOM 3480 C CA . GLN A 1 463 ? 13.843 -23.390 -13.445 1.00 59.06 463 GLN A CA 1
ATOM 3481 C C . GLN A 1 463 ? 13.428 -23.704 -11.997 1.00 59.06 463 GLN A C 1
ATOM 3483 O O . GLN A 1 463 ? 12.671 -24.649 -11.766 1.00 59.06 463 GLN A O 1
ATOM 3488 N N . ALA A 1 464 ? 13.940 -22.956 -11.015 1.00 56.84 464 ALA A N 1
ATOM 3489 C CA . ALA A 1 464 ? 13.503 -23.108 -9.635 1.00 56.84 464 ALA A CA 1
ATOM 3490 C C . ALA A 1 464 ? 11.987 -22.852 -9.558 1.00 56.84 464 ALA A C 1
ATOM 3492 O O . ALA A 1 464 ? 11.507 -21.930 -10.224 1.00 56.84 464 ALA A O 1
ATOM 3493 N N . PRO A 1 465 ? 11.221 -23.637 -8.777 1.00 52.81 465 PRO A N 1
ATOM 3494 C CA . PRO A 1 465 ? 9.833 -23.301 -8.507 1.00 52.81 465 PRO A CA 1
ATOM 3495 C C . PRO A 1 465 ? 9.811 -21.872 -7.968 1.00 52.81 465 PRO A C 1
ATOM 3497 O O . PRO A 1 465 ? 10.437 -21.598 -6.942 1.00 52.81 465 PRO A O 1
ATOM 3500 N N . ILE A 1 466 ? 9.153 -20.953 -8.679 1.00 53.53 466 ILE A N 1
ATOM 3501 C CA . ILE A 1 466 ? 8.854 -19.646 -8.101 1.00 53.53 466 ILE A CA 1
ATOM 3502 C C . ILE A 1 466 ? 8.066 -19.951 -6.831 1.00 53.53 466 ILE A C 1
ATOM 3504 O O . ILE A 1 466 ? 7.144 -20.772 -6.860 1.00 53.53 466 ILE A O 1
ATOM 3508 N N . ALA A 1 467 ? 8.508 -19.381 -5.707 1.00 51.72 467 ALA A N 1
ATOM 3509 C CA . ALA A 1 467 ? 7.799 -19.506 -4.444 1.00 51.72 467 ALA A CA 1
ATOM 3510 C C . ALA A 1 467 ? 6.305 -19.225 -4.686 1.00 51.72 467 ALA A C 1
ATOM 3512 O O . ALA A 1 467 ? 5.989 -18.397 -5.545 1.00 51.72 467 ALA A O 1
ATOM 3513 N N . PRO A 1 468 ? 5.391 -19.920 -3.984 1.00 55.12 468 PRO A N 1
ATOM 3514 C CA . PRO A 1 468 ? 3.960 -19.720 -4.176 1.00 55.12 468 PRO A CA 1
ATOM 3515 C C . PRO A 1 468 ? 3.639 -18.228 -4.129 1.00 55.12 468 PRO A C 1
ATOM 3517 O O . PRO A 1 468 ? 4.286 -17.508 -3.364 1.00 55.12 468 PRO A O 1
ATOM 3520 N N . THR A 1 469 ? 2.671 -17.813 -4.957 1.00 63.03 469 THR A N 1
ATOM 3521 C CA . THR A 1 469 ? 2.082 -16.466 -5.034 1.00 63.03 469 THR A CA 1
ATOM 3522 C C . THR A 1 469 ? 2.414 -15.621 -3.797 1.00 63.03 469 THR A C 1
ATOM 3524 O O . THR A 1 469 ? 2.056 -16.037 -2.689 1.00 63.03 469 THR A O 1
ATOM 3527 N N . PRO A 1 470 ? 3.110 -14.479 -3.947 1.00 67.38 470 PRO A N 1
ATOM 3528 C CA . PRO A 1 470 ? 3.601 -13.681 -2.845 1.00 67.38 470 PRO A CA 1
ATOM 3529 C C . PRO A 1 470 ? 2.454 -13.377 -1.906 1.00 67.38 470 PRO A C 1
ATOM 3531 O O . PRO A 1 470 ? 1.346 -13.006 -2.303 1.00 67.38 470 PRO A O 1
ATOM 3534 N N . ILE A 1 471 ? 2.750 -13.595 -0.639 1.00 76.50 471 ILE A N 1
ATOM 3535 C CA . ILE A 1 471 ? 1.805 -13.384 0.429 1.00 76.50 471 ILE A CA 1
ATOM 3536 C C . ILE A 1 471 ? 1.770 -11.889 0.680 1.00 76.50 471 ILE A C 1
ATOM 3538 O O . ILE A 1 471 ? 2.824 -11.309 0.930 1.00 76.50 471 ILE A O 1
ATOM 3542 N N . PRO A 1 472 ? 0.594 -11.250 0.627 1.00 83.12 472 PRO A N 1
ATOM 3543 C CA . PRO A 1 472 ? 0.495 -9.851 0.986 1.00 83.12 472 PRO A CA 1
ATOM 3544 C C . PRO A 1 472 ? 1.087 -9.613 2.375 1.00 83.12 472 PRO A C 1
ATOM 3546 O O . PRO A 1 472 ? 0.744 -10.312 3.333 1.00 83.12 472 PRO A O 1
ATOM 3549 N N . HIS A 1 473 ? 1.975 -8.631 2.484 1.00 84.88 473 HIS A N 1
ATOM 3550 C CA . HIS A 1 473 ? 2.634 -8.312 3.740 1.00 84.88 473 HIS A CA 1
ATOM 3551 C C . HIS A 1 473 ? 3.019 -6.847 3.857 1.00 84.88 473 HIS A C 1
ATOM 3553 O O . HIS A 1 473 ? 3.259 -6.161 2.862 1.00 84.88 473 HIS A O 1
ATOM 3559 N N . ALA A 1 474 ? 3.056 -6.375 5.100 1.00 83.56 474 ALA A N 1
ATOM 3560 C CA . ALA A 1 474 ? 3.640 -5.093 5.445 1.00 83.56 474 ALA A CA 1
ATOM 3561 C C . ALA A 1 474 ? 4.000 -5.021 6.922 1.00 83.56 474 ALA A C 1
ATOM 3563 O O . ALA A 1 474 ? 3.264 -5.524 7.769 1.00 83.56 474 ALA A O 1
ATOM 3564 N N . ASP A 1 475 ? 5.075 -4.297 7.208 1.00 85.62 475 ASP A N 1
ATOM 3565 C CA . ASP A 1 475 ? 5.460 -3.881 8.549 1.00 85.62 475 ASP A CA 1
ATOM 3566 C C . ASP A 1 475 ? 5.435 -2.353 8.571 1.00 85.62 475 ASP A C 1
ATOM 3568 O O . ASP A 1 475 ? 6.001 -1.696 7.694 1.00 85.62 475 ASP A O 1
ATOM 3572 N N . MET A 1 476 ? 4.707 -1.775 9.518 1.00 86.44 476 MET A N 1
ATOM 3573 C CA . MET A 1 476 ? 4.400 -0.349 9.534 1.00 86.44 476 MET A CA 1
ATOM 3574 C C . MET A 1 476 ? 4.588 0.209 10.935 1.00 86.44 476 MET A C 1
ATOM 3576 O O . MET A 1 476 ? 4.233 -0.416 11.935 1.00 86.44 476 MET A O 1
ATOM 3580 N N . SER A 1 477 ? 5.093 1.435 11.004 1.00 85.44 477 SER A N 1
ATOM 3581 C CA . SER A 1 477 ? 5.236 2.167 12.256 1.00 85.44 477 SER A CA 1
ATOM 3582 C C . SER A 1 477 ? 4.538 3.510 12.175 1.00 85.44 477 SER A C 1
ATOM 3584 O O . SER A 1 477 ? 4.692 4.247 11.201 1.00 85.44 477 SER A O 1
ATOM 3586 N N . PHE A 1 478 ? 3.798 3.828 13.232 1.00 86.81 478 PHE A N 1
ATOM 3587 C CA . PHE A 1 478 ? 3.127 5.110 13.409 1.00 86.81 478 PHE A CA 1
ATOM 3588 C C . PHE A 1 478 ? 3.368 5.562 14.847 1.00 86.81 478 PHE A C 1
ATOM 3590 O O . PHE A 1 478 ? 2.960 4.873 15.775 1.00 86.81 478 PHE A O 1
ATOM 3597 N N . PHE A 1 479 ? 3.997 6.716 15.065 1.00 87.31 479 PHE A N 1
ATOM 3598 C CA . PHE A 1 479 ? 4.354 7.170 16.417 1.00 87.31 479 PHE A CA 1
ATOM 3599 C C . PHE A 1 479 ? 5.225 6.135 17.167 1.00 87.31 479 PHE A C 1
ATOM 3601 O O . PHE A 1 479 ? 6.297 5.776 16.688 1.00 87.31 479 PHE A O 1
ATOM 3608 N N . ASP A 1 480 ? 4.768 5.671 18.337 1.00 86.31 480 ASP A N 1
ATOM 3609 C CA . ASP A 1 480 ? 5.341 4.599 19.161 1.00 86.31 480 ASP A CA 1
ATOM 3610 C C . ASP A 1 480 ? 4.756 3.206 18.844 1.00 86.31 480 ASP A C 1
ATOM 3612 O O . ASP A 1 480 ? 5.023 2.248 19.567 1.00 86.31 480 ASP A O 1
ATOM 3616 N N . LEU A 1 481 ? 3.914 3.100 17.814 1.00 90.31 481 LEU A N 1
ATOM 3617 C CA . LEU A 1 481 ? 3.208 1.882 17.418 1.00 90.31 481 LEU A CA 1
ATOM 3618 C C . LEU A 1 481 ? 3.965 1.147 16.324 1.00 90.31 481 LEU A C 1
ATOM 3620 O O . LEU A 1 481 ? 4.574 1.761 15.442 1.00 90.31 481 LEU A O 1
ATOM 3624 N N . HIS A 1 482 ? 3.831 -0.171 16.334 1.00 89.62 482 HIS A N 1
ATOM 3625 C CA . HIS A 1 482 ? 4.369 -1.033 15.298 1.00 89.62 482 HIS A CA 1
ATOM 3626 C C . HIS A 1 482 ? 3.340 -2.106 14.982 1.00 89.62 482 HIS A C 1
ATOM 3628 O O . HIS A 1 482 ? 3.009 -2.917 15.844 1.00 89.62 482 HIS A O 1
ATOM 3634 N N . CYS A 1 483 ? 2.852 -2.126 13.748 1.00 91.25 483 CYS A N 1
ATOM 3635 C CA . CYS A 1 483 ? 1.904 -3.126 13.292 1.00 91.25 483 CYS A CA 1
ATOM 3636 C C . CYS A 1 483 ? 2.447 -3.899 12.099 1.00 91.25 483 CYS A C 1
ATOM 3638 O O . CYS A 1 483 ? 3.228 -3.387 11.297 1.00 91.25 483 CYS A O 1
ATOM 3640 N N . ARG A 1 484 ? 2.029 -5.155 12.001 1.00 92.44 484 ARG A N 1
ATOM 3641 C CA . ARG A 1 484 ? 2.398 -6.073 10.929 1.00 92.44 484 ARG A CA 1
ATOM 3642 C C . ARG A 1 484 ? 1.149 -6.679 10.330 1.00 92.44 484 ARG A C 1
ATOM 3644 O O . ARG A 1 484 ? 0.182 -6.961 11.034 1.00 92.44 484 ARG A O 1
ATOM 3651 N N . PHE A 1 485 ? 1.182 -6.899 9.032 1.00 91.69 485 PHE A N 1
ATOM 3652 C CA . PHE A 1 485 ? 0.131 -7.566 8.290 1.00 91.69 485 PHE A CA 1
ATOM 3653 C C . PHE A 1 485 ? 0.725 -8.705 7.471 1.00 91.69 485 PHE A C 1
ATOM 3655 O O . PHE A 1 485 ? 1.774 -8.518 6.850 1.00 91.69 485 PHE A O 1
ATOM 3662 N N . ARG A 1 486 ? 0.057 -9.860 7.456 1.00 90.81 486 ARG A N 1
ATOM 3663 C CA . ARG A 1 486 ? 0.349 -10.996 6.569 1.00 90.81 486 ARG A CA 1
ATOM 3664 C C . ARG A 1 486 ? -0.963 -11.606 6.064 1.00 90.81 486 ARG A C 1
ATOM 3666 O O . ARG A 1 486 ? -1.916 -11.727 6.832 1.00 90.81 486 ARG A O 1
ATOM 3673 N N . GLY A 1 487 ? -1.012 -12.036 4.805 1.00 87.56 487 GLY A N 1
ATOM 3674 C CA . GLY A 1 487 ? -2.155 -12.758 4.227 1.00 87.56 487 GLY A CA 1
ATOM 3675 C C . GLY A 1 487 ? -3.244 -11.843 3.669 1.00 87.56 487 GLY A C 1
ATOM 3676 O O . GLY A 1 487 ? -2.952 -10.796 3.122 1.00 87.56 487 GLY A O 1
ATOM 3677 N N . VAL A 1 488 ? -4.515 -12.229 3.726 1.00 83.69 488 VAL A N 1
ATOM 3678 C CA . VAL A 1 488 ? -5.599 -11.496 3.038 1.00 83.69 488 VAL A CA 1
ATOM 3679 C C . VAL A 1 488 ? -6.666 -11.014 4.012 1.00 83.69 488 VAL A C 1
ATOM 3681 O O . VAL A 1 488 ? -6.938 -11.662 5.018 1.00 83.69 488 VAL A O 1
ATOM 3684 N N . THR A 1 489 ? -7.321 -9.898 3.693 1.00 85.06 489 THR A N 1
ATOM 3685 C CA . THR A 1 489 ? -8.377 -9.297 4.530 1.00 85.06 489 THR A CA 1
ATOM 3686 C C . THR A 1 489 ? -9.791 -9.810 4.207 1.00 85.06 489 THR A C 1
ATOM 3688 O O . THR A 1 489 ? -10.788 -9.214 4.612 1.00 85.06 489 THR A O 1
ATOM 3691 N N . SER A 1 490 ? -9.904 -10.921 3.467 1.00 80.12 490 SER A N 1
ATOM 3692 C CA . SER A 1 490 ? -11.188 -11.536 3.102 1.00 80.12 490 SER A CA 1
ATOM 3693 C C . SER A 1 490 ? -11.689 -12.510 4.172 1.00 80.12 490 SER A C 1
ATOM 3695 O O . SER A 1 490 ? -10.895 -13.280 4.705 1.00 80.12 490 SER A O 1
ATOM 3697 N N . GLY A 1 491 ? -13.004 -12.576 4.391 1.00 84.19 491 GLY A N 1
ATOM 3698 C CA . GLY A 1 491 ? -13.625 -13.478 5.370 1.00 84.19 491 GLY A CA 1
ATOM 3699 C C . GLY A 1 491 ? -14.172 -12.742 6.596 1.00 84.19 491 GLY A C 1
ATOM 3700 O O . GLY A 1 491 ? -14.294 -11.518 6.581 1.00 84.19 491 GLY A O 1
ATOM 3701 N N . GLU A 1 492 ? -14.533 -13.488 7.643 1.00 88.69 492 GLU A N 1
ATOM 3702 C CA . GLU A 1 492 ? -14.956 -12.932 8.932 1.00 88.69 492 GLU A CA 1
ATOM 3703 C C . GLU A 1 492 ? -13.727 -12.403 9.693 1.00 88.69 492 GLU A C 1
ATOM 3705 O O . GLU A 1 492 ? -12.807 -13.178 9.973 1.00 88.69 492 GLU A O 1
ATOM 3710 N N . PRO A 1 493 ? -13.680 -11.108 10.045 1.00 93.19 493 PRO A N 1
ATOM 3711 C CA . PRO A 1 493 ? -12.629 -10.565 10.891 1.00 93.19 493 PRO A CA 1
ATOM 3712 C C . PRO A 1 493 ? -12.895 -10.891 12.365 1.00 93.19 493 PRO A C 1
ATOM 3714 O O . PRO A 1 493 ? -13.956 -10.592 12.916 1.00 93.19 493 PRO A O 1
ATOM 3717 N N . VAL A 1 494 ? -11.901 -11.467 13.031 1.00 93.50 494 VAL A N 1
ATOM 3718 C CA . VAL A 1 494 ? -11.982 -11.924 14.419 1.00 93.50 494 VAL A CA 1
ATOM 3719 C C . VAL A 1 494 ? -10.943 -11.191 15.253 1.00 93.50 494 VAL A C 1
ATOM 3721 O O . VAL A 1 494 ? -9.741 -11.333 15.043 1.00 93.50 494 VAL A O 1
ATOM 3724 N N . MET A 1 495 ? -11.411 -10.406 16.220 1.00 93.38 495 MET A N 1
ATOM 3725 C CA . MET A 1 495 ? -10.539 -9.773 17.207 1.00 93.38 495 MET A CA 1
ATOM 3726 C C . MET A 1 495 ? -10.008 -10.807 18.200 1.00 93.38 495 MET A C 1
ATOM 3728 O O . MET A 1 495 ? -10.791 -11.564 18.777 1.00 93.38 495 MET A O 1
ATOM 3732 N N . VAL A 1 496 ? -8.691 -10.803 18.407 1.00 93.12 496 VAL A N 1
ATOM 3733 C CA . VAL A 1 496 ? -7.982 -11.640 19.382 1.00 93.12 496 VAL A CA 1
ATOM 3734 C C . VAL A 1 496 ? -7.078 -10.735 20.225 1.00 93.12 496 VAL A C 1
ATOM 3736 O O . VAL A 1 496 ? -6.205 -10.047 19.699 1.00 93.12 496 VAL A O 1
ATOM 3739 N N . GLY A 1 497 ? -7.288 -10.718 21.542 1.00 88.25 497 GLY A N 1
ATOM 3740 C CA . GLY A 1 497 ? -6.671 -9.740 22.450 1.00 88.25 497 GLY A CA 1
ATOM 3741 C C . GLY A 1 497 ? -7.544 -8.499 22.686 1.00 88.25 497 GLY A C 1
ATOM 3742 O O . GLY A 1 497 ? -8.728 -8.496 22.358 1.00 88.25 497 GLY A O 1
ATOM 3743 N N . ASP A 1 498 ? -6.968 -7.455 23.289 1.00 83.50 498 ASP A N 1
ATOM 3744 C CA . ASP A 1 498 ? -7.692 -6.246 23.712 1.00 83.50 498 ASP A CA 1
ATOM 3745 C C . ASP A 1 498 ? -6.935 -4.963 23.325 1.00 83.50 498 ASP A C 1
ATOM 3747 O O . ASP A 1 498 ? -5.760 -4.784 23.654 1.00 83.50 498 ASP A O 1
ATOM 3751 N N . THR A 1 499 ? -7.637 -4.033 22.669 1.00 83.56 499 THR A N 1
ATOM 3752 C CA . THR A 1 499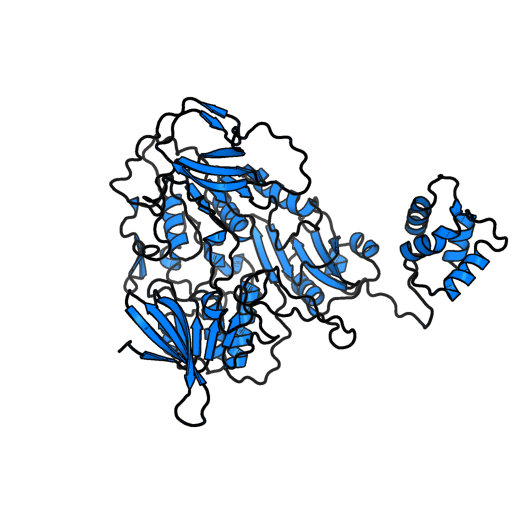 ? -7.103 -2.725 22.252 1.00 83.56 499 THR A CA 1
ATOM 3753 C C . THR A 1 499 ? -6.850 -1.763 23.417 1.00 83.56 499 THR A C 1
ATOM 3755 O O . THR A 1 499 ? -6.181 -0.738 23.241 1.00 83.56 499 THR A O 1
ATOM 3758 N N . THR A 1 500 ? -7.365 -2.063 24.613 1.00 82.69 500 THR A N 1
ATOM 3759 C CA . THR A 1 500 ? -7.169 -1.250 25.824 1.00 82.69 500 THR A CA 1
ATOM 3760 C C . THR A 1 500 ? -5.971 -1.682 26.676 1.00 82.69 500 THR A C 1
ATOM 3762 O O . THR A 1 500 ? -5.552 -0.940 27.574 1.00 82.69 500 THR A O 1
ATOM 3765 N N . GLY A 1 501 ? -5.384 -2.845 26.369 1.00 74.75 501 GLY A N 1
ATOM 3766 C CA . GLY A 1 501 ? -4.286 -3.450 27.119 1.00 74.75 501 GLY A CA 1
ATOM 3767 C C . GLY A 1 501 ? -2.987 -2.630 27.142 1.00 74.75 501 GLY A C 1
ATOM 3768 O O . GLY A 1 501 ? -2.719 -1.785 26.283 1.00 74.75 501 GLY A O 1
ATOM 3769 N N . ARG A 1 502 ? -2.154 -2.891 28.161 1.00 76.56 502 ARG A N 1
ATOM 3770 C CA . ARG A 1 502 ? -0.761 -2.417 28.253 1.00 76.56 502 ARG A CA 1
ATOM 3771 C C . ARG A 1 502 ? 0.164 -3.622 28.500 1.00 76.56 502 ARG A C 1
ATOM 3773 O O . ARG A 1 502 ? 0.007 -4.246 29.548 1.00 76.56 502 ARG A O 1
ATOM 3780 N N . PRO A 1 503 ? 1.131 -3.932 27.614 1.00 77.06 503 PRO A N 1
ATOM 3781 C CA . PRO A 1 503 ? 1.426 -3.261 26.342 1.00 77.06 503 PRO A CA 1
ATOM 3782 C C . PRO A 1 503 ? 0.276 -3.376 25.325 1.00 77.06 503 PRO A C 1
ATOM 3784 O O . PRO A 1 503 ? -0.597 -4.229 25.464 1.00 77.06 503 PRO A O 1
ATOM 3787 N N . LYS A 1 504 ? 0.275 -2.482 24.327 1.00 86.62 504 LYS A N 1
ATOM 3788 C CA . LYS A 1 504 ? -0.675 -2.491 23.205 1.00 86.62 504 LYS A CA 1
ATOM 3789 C C . LYS A 1 504 ? -0.380 -3.743 22.363 1.00 86.62 504 LYS A C 1
ATOM 3791 O O . LYS A 1 504 ? 0.587 -3.746 21.610 1.00 86.62 504 LYS A O 1
ATOM 3796 N N . PHE A 1 505 ? -1.131 -4.822 22.579 1.00 92.56 505 PHE A N 1
ATOM 3797 C CA . PHE A 1 505 ? -0.899 -6.112 21.927 1.00 92.56 505 PHE A CA 1
ATOM 3798 C C . PHE A 1 505 ? -2.229 -6.799 21.623 1.00 92.56 505 PHE A C 1
ATOM 3800 O O . PHE A 1 505 ? -2.894 -7.327 22.517 1.00 92.56 505 PHE A O 1
ATOM 3807 N N . PHE A 1 506 ? -2.635 -6.741 20.360 1.00 94.31 506 PHE A N 1
ATOM 3808 C CA . PHE A 1 506 ? -3.892 -7.301 19.874 1.00 94.31 506 PHE A CA 1
ATOM 3809 C C . PHE A 1 506 ? -3.779 -7.625 18.383 1.00 94.31 506 PHE A C 1
ATOM 3811 O O . PHE A 1 506 ? -2.918 -7.090 17.683 1.00 94.31 506 PHE A O 1
ATOM 3818 N N . ALA A 1 507 ? -4.678 -8.471 17.892 1.00 95.06 507 ALA A N 1
ATOM 3819 C CA . ALA A 1 507 ? -4.736 -8.844 16.491 1.00 95.06 507 ALA A CA 1
ATOM 3820 C C . ALA A 1 507 ? -6.167 -8.833 15.945 1.00 95.06 507 ALA A C 1
ATOM 3822 O O . ALA A 1 507 ? -7.133 -9.085 16.670 1.00 95.06 507 ALA A O 1
ATOM 3823 N N . CYS A 1 508 ? -6.282 -8.595 14.642 1.00 95.19 508 CYS A N 1
ATOM 3824 C CA . CYS A 1 508 ? -7.439 -8.984 13.849 1.00 95.19 508 CYS A CA 1
ATOM 3825 C C . CYS A 1 508 ? -7.030 -10.133 12.936 1.00 95.19 508 CYS A C 1
ATOM 3827 O O . CYS A 1 508 ? -6.139 -9.975 12.103 1.00 95.19 508 CYS A O 1
ATOM 3829 N N . VAL A 1 509 ? -7.672 -11.282 13.099 1.00 95.81 509 VAL A N 1
ATOM 3830 C CA . VAL A 1 509 ? -7.431 -12.479 12.295 1.00 95.81 509 VAL A CA 1
ATOM 3831 C C . VAL A 1 509 ? -8.592 -12.652 11.327 1.00 95.81 509 VAL A C 1
ATOM 3833 O O . VAL A 1 509 ? -9.748 -12.639 11.738 1.00 95.81 509 VAL A O 1
ATOM 3836 N N . PHE A 1 510 ? -8.302 -12.820 10.044 1.00 93.25 510 PHE A N 1
ATOM 3837 C CA . PHE A 1 510 ? -9.310 -13.025 9.010 1.00 93.25 510 PHE A CA 1
ATOM 3838 C C . PHE A 1 510 ? -9.550 -14.519 8.819 1.00 93.25 510 PHE A C 1
ATOM 3840 O O . PHE A 1 510 ? -8.607 -15.277 8.576 1.00 93.25 510 PHE A O 1
ATOM 3847 N N . VAL A 1 511 ? -10.809 -14.942 8.937 1.00 91.19 511 VAL A N 1
ATOM 3848 C CA . VAL A 1 511 ? -11.220 -16.345 8.840 1.00 91.19 511 VAL A CA 1
ATOM 3849 C C . VAL A 1 511 ? -12.126 -16.545 7.638 1.00 91.19 511 VAL A C 1
ATOM 3851 O O . VAL A 1 511 ? -13.175 -15.914 7.517 1.00 91.19 511 VAL A O 1
ATOM 3854 N N . ARG A 1 512 ? -11.776 -17.481 6.761 1.00 85.88 512 ARG A N 1
ATOM 3855 C CA . ARG A 1 512 ? -12.602 -17.839 5.605 1.00 85.88 512 ARG A CA 1
ATOM 3856 C C . ARG A 1 512 ? -12.705 -19.351 5.505 1.00 85.88 512 ARG A C 1
ATOM 3858 O O . ARG A 1 512 ? -11.688 -20.033 5.521 1.00 85.88 512 ARG A O 1
ATOM 3865 N N . GLN A 1 513 ? -13.935 -19.866 5.427 1.00 82.62 513 GLN A N 1
ATOM 3866 C CA . GLN A 1 513 ? -14.210 -21.312 5.384 1.00 82.62 513 GLN A CA 1
ATOM 3867 C C . GLN A 1 513 ? -13.496 -22.084 6.514 1.00 82.62 513 GLN A C 1
ATOM 3869 O O . GLN A 1 513 ? -12.854 -23.104 6.282 1.00 82.62 513 GLN A O 1
ATOM 3874 N N . GLY A 1 514 ? -13.549 -21.547 7.739 1.00 83.75 514 GLY A N 1
ATOM 3875 C CA . GLY A 1 514 ? -12.929 -22.172 8.910 1.00 83.75 514 GLY A CA 1
ATOM 3876 C C . GLY A 1 514 ? -11.397 -22.188 8.904 1.00 83.75 514 GLY A C 1
ATOM 3877 O O . GLY A 1 514 ? -10.816 -22.907 9.705 1.00 83.75 514 GLY A O 1
ATOM 3878 N N . ARG A 1 515 ? -10.728 -21.423 8.032 1.00 89.69 515 ARG A N 1
ATOM 3879 C CA . ARG A 1 515 ? -9.263 -21.298 7.996 1.00 89.69 515 ARG A CA 1
ATOM 3880 C C . ARG A 1 515 ? -8.812 -19.875 8.267 1.00 89.69 515 ARG A C 1
ATOM 3882 O O . ARG A 1 515 ? -9.476 -18.931 7.835 1.00 89.69 515 ARG A O 1
ATOM 3889 N N . LEU A 1 516 ? -7.678 -19.726 8.942 1.00 93.62 516 LEU A N 1
ATOM 3890 C CA . LEU A 1 516 ? -7.005 -18.438 9.096 1.00 93.62 516 LEU A CA 1
ATOM 3891 C C . LEU A 1 516 ? -6.383 -18.061 7.748 1.00 93.62 516 LEU A C 1
ATOM 3893 O O . LEU A 1 516 ? -5.633 -18.849 7.189 1.00 93.62 516 LEU A O 1
ATOM 3897 N N . VAL A 1 517 ? -6.716 -16.900 7.189 1.00 88.75 517 VAL A N 1
ATOM 3898 C CA . VAL A 1 517 ? -6.233 -16.490 5.852 1.00 88.75 517 VAL A CA 1
ATOM 3899 C C . VAL A 1 517 ? -5.422 -15.199 5.868 1.00 88.75 517 VAL A C 1
ATOM 3901 O O . VAL A 1 517 ? -4.751 -14.877 4.889 1.00 88.75 517 VAL A O 1
ATOM 3904 N N . GLY A 1 518 ? -5.456 -14.466 6.974 1.00 91.75 518 GLY A N 1
ATOM 3905 C CA . GLY A 1 518 ? -4.649 -13.277 7.174 1.00 91.75 518 GLY A CA 1
ATOM 3906 C C . GLY A 1 518 ? -4.706 -12.798 8.611 1.00 91.75 518 GLY A C 1
ATOM 3907 O O . GLY A 1 518 ? -5.585 -13.186 9.383 1.00 91.75 518 GLY A O 1
ATOM 3908 N N . ILE A 1 519 ? -3.758 -11.947 8.972 1.00 94.75 519 ILE A N 1
ATOM 3909 C CA . ILE A 1 519 ? -3.634 -11.399 10.313 1.00 94.75 519 ILE A CA 1
ATOM 3910 C C . ILE A 1 519 ? -3.051 -9.989 10.254 1.00 94.75 519 ILE A C 1
ATOM 3912 O O . ILE A 1 519 ? -2.050 -9.732 9.588 1.00 94.75 519 ILE A O 1
ATOM 3916 N N . PHE A 1 520 ? -3.697 -9.078 10.974 1.00 94.56 520 PHE A N 1
ATOM 3917 C CA . PHE A 1 520 ? -3.179 -7.770 11.347 1.00 94.56 520 PHE A CA 1
ATOM 3918 C C . PHE A 1 520 ? -2.796 -7.822 12.825 1.00 94.56 520 PHE A C 1
ATOM 3920 O O . PHE A 1 520 ? -3.662 -8.073 13.662 1.00 94.56 520 PHE A O 1
ATOM 3927 N N . LEU A 1 521 ? -1.529 -7.593 13.152 1.00 95.50 521 LEU A N 1
ATOM 3928 C CA . LEU A 1 521 ? -0.988 -7.630 14.508 1.00 95.50 521 LEU A CA 1
ATOM 3929 C C . LEU A 1 521 ? -0.488 -6.237 14.899 1.00 95.50 521 LEU A C 1
ATOM 3931 O O . LEU A 1 521 ? 0.414 -5.715 14.251 1.00 95.50 521 LEU A O 1
ATOM 3935 N N . GLU A 1 522 ? -1.025 -5.659 15.972 1.00 95.06 522 GLU A N 1
ATOM 3936 C CA . GLU A 1 522 ? -0.452 -4.475 16.622 1.00 95.06 522 GLU A CA 1
ATOM 3937 C C . GLU A 1 522 ? 0.454 -4.914 17.775 1.00 95.06 522 GLU A C 1
ATOM 3939 O O . GLU A 1 522 ? 0.076 -5.733 18.621 1.00 95.06 522 GLU A O 1
ATOM 3944 N N . GLY A 1 523 ? 1.655 -4.346 17.808 1.00 90.62 523 GLY A N 1
ATOM 3945 C CA . GLY A 1 523 ? 2.715 -4.707 18.731 1.00 90.62 523 GLY A CA 1
ATOM 3946 C C . GLY A 1 523 ? 3.392 -6.037 18.383 1.00 90.62 523 GLY A C 1
ATOM 3947 O O . GLY A 1 523 ? 3.543 -6.438 17.222 1.00 90.62 523 GLY A O 1
ATOM 3948 N N . GLY A 1 524 ? 3.845 -6.717 19.435 1.00 85.44 524 GLY A N 1
ATOM 3949 C CA . GLY A 1 524 ? 4.676 -7.912 19.334 1.00 85.44 524 GLY A CA 1
ATOM 3950 C C . GLY A 1 524 ? 6.095 -7.605 18.849 1.00 85.44 524 GLY A C 1
ATOM 3951 O O . GLY A 1 524 ? 6.375 -6.562 18.268 1.00 85.44 524 GLY A O 1
ATOM 3952 N N . ASP A 1 525 ? 6.996 -8.550 19.072 1.00 86.12 525 ASP A N 1
ATOM 3953 C CA . ASP A 1 525 ? 8.376 -8.514 18.585 1.00 86.12 525 ASP A CA 1
ATOM 3954 C C . ASP A 1 525 ? 8.595 -9.526 17.444 1.00 86.12 525 ASP A C 1
ATOM 3956 O O . ASP A 1 525 ? 7.655 -10.202 17.005 1.00 86.12 525 ASP A O 1
ATOM 3960 N N . GLN A 1 526 ? 9.840 -9.621 16.977 1.00 85.94 526 GLN A N 1
ATOM 3961 C CA . GLN A 1 526 ? 10.283 -10.510 15.900 1.00 85.94 526 GLN A CA 1
ATOM 3962 C C . GLN A 1 526 ? 10.007 -11.999 16.174 1.00 85.94 526 GLN A C 1
ATOM 3964 O O . GLN A 1 526 ? 9.864 -12.771 15.232 1.00 85.94 526 GLN A O 1
ATOM 3969 N N . SER A 1 527 ? 9.859 -12.420 17.439 1.00 89.56 527 SER A N 1
ATOM 3970 C CA . SER A 1 527 ? 9.571 -13.828 17.761 1.00 89.56 527 SER A CA 1
ATOM 3971 C C . SER A 1 527 ? 8.219 -14.308 17.223 1.00 89.56 527 SER A C 1
ATOM 3973 O O . SER A 1 527 ? 8.000 -15.507 17.099 1.00 89.56 527 SER A O 1
ATOM 3975 N N . HIS A 1 528 ? 7.332 -13.3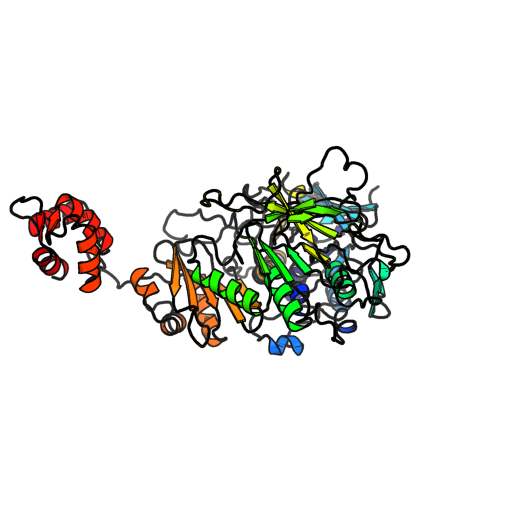80 16.856 1.00 93.50 528 HIS A N 1
ATOM 3976 C CA . HIS A 1 528 ? 6.018 -13.690 16.299 1.00 93.50 528 HIS A CA 1
ATOM 3977 C C . HIS A 1 528 ? 6.000 -13.801 14.763 1.00 93.50 528 HIS A C 1
ATOM 3979 O O . HIS A 1 528 ? 4.979 -14.211 14.219 1.00 93.50 528 HIS A O 1
ATOM 3985 N N . ASP A 1 529 ? 7.077 -13.438 14.051 1.00 90.06 529 ASP A N 1
ATOM 3986 C CA . ASP A 1 529 ? 7.070 -13.382 12.576 1.00 90.06 529 ASP A CA 1
ATOM 3987 C C . ASP A 1 529 ? 6.771 -14.743 11.937 1.00 90.06 529 ASP A C 1
ATOM 3989 O O . ASP A 1 529 ? 5.991 -14.824 10.989 1.00 90.06 529 ASP A O 1
ATOM 3993 N N . GLU A 1 530 ? 7.317 -15.821 12.505 1.00 92.62 530 GLU A N 1
ATOM 3994 C CA . GLU A 1 530 ? 7.065 -17.187 12.038 1.00 92.62 530 GLU A CA 1
ATOM 3995 C C . GLU A 1 530 ? 5.574 -17.542 12.108 1.00 92.62 530 GLU A C 1
ATOM 3997 O O . GLU A 1 530 ? 5.018 -18.081 11.154 1.00 92.62 530 GLU A O 1
ATOM 4002 N N . ALA A 1 531 ? 4.886 -17.159 13.186 1.00 95.31 531 ALA A N 1
ATOM 4003 C CA . ALA A 1 531 ? 3.456 -17.409 13.330 1.00 95.31 531 ALA A CA 1
ATOM 4004 C C . ALA A 1 531 ? 2.619 -16.643 12.296 1.00 95.31 531 ALA A C 1
ATOM 4006 O O . ALA A 1 531 ? 1.647 -17.186 11.767 1.00 95.31 531 ALA A O 1
ATOM 4007 N N . LEU A 1 532 ? 2.993 -15.397 11.978 1.00 94.25 532 LEU A N 1
ATOM 4008 C CA . LEU A 1 532 ? 2.301 -14.609 10.953 1.00 94.25 532 LEU A CA 1
ATOM 4009 C C . LEU A 1 532 ? 2.480 -15.226 9.559 1.00 94.25 532 LEU A C 1
ATOM 4011 O O . LEU A 1 532 ? 1.514 -15.295 8.793 1.00 94.25 532 LEU A O 1
ATOM 4015 N N . GLU A 1 533 ? 3.688 -15.702 9.247 1.00 89.75 533 GLU A N 1
ATOM 4016 C CA . GLU A 1 533 ? 3.962 -16.429 8.006 1.00 89.75 533 GLU A CA 1
ATOM 4017 C C . GLU A 1 533 ? 3.159 -17.731 7.944 1.00 89.75 533 GLU A C 1
ATOM 4019 O O . GLU A 1 533 ? 2.453 -17.944 6.963 1.00 89.75 533 GLU A O 1
ATOM 4024 N N . VAL A 1 534 ? 3.171 -18.562 8.992 1.00 91.38 534 VAL A N 1
ATOM 4025 C CA . VAL A 1 534 ? 2.392 -19.815 9.047 1.00 91.38 534 VAL A CA 1
ATOM 4026 C C . VAL A 1 534 ? 0.902 -19.552 8.820 1.00 91.38 534 VAL A C 1
ATOM 4028 O O . VAL A 1 534 ? 0.280 -20.223 7.995 1.00 91.38 534 VAL A O 1
ATOM 4031 N N . ILE A 1 535 ? 0.324 -18.540 9.478 1.00 92.44 535 ILE A N 1
ATOM 4032 C CA . ILE A 1 535 ? -1.087 -18.166 9.287 1.00 92.44 535 ILE A CA 1
ATOM 4033 C C . ILE A 1 535 ? -1.383 -17.862 7.817 1.00 92.44 535 ILE A C 1
ATOM 4035 O O . ILE A 1 535 ? -2.382 -18.334 7.276 1.00 92.44 535 ILE A O 1
ATOM 4039 N N . ALA A 1 536 ? -0.530 -17.084 7.159 1.00 86.00 536 ALA A N 1
ATOM 4040 C CA . ALA A 1 536 ? -0.780 -16.656 5.791 1.00 86.00 536 ALA A CA 1
ATOM 4041 C C . ALA A 1 536 ? -0.454 -17.738 4.740 1.00 86.00 536 ALA A C 1
ATOM 4043 O O . ALA A 1 536 ? -1.151 -17.838 3.724 1.00 86.00 536 ALA A O 1
ATOM 4044 N N . ARG A 1 537 ? 0.588 -18.546 4.987 1.00 84.44 537 ARG A N 1
ATOM 4045 C CA . ARG A 1 537 ? 1.101 -19.607 4.101 1.00 84.44 537 ARG A CA 1
ATOM 4046 C C . ARG A 1 537 ? 0.257 -20.873 4.201 1.00 84.44 537 ARG A C 1
ATOM 4048 O O . ARG A 1 537 ? -0.264 -21.354 3.199 1.00 84.44 537 ARG A O 1
ATOM 4055 N N . GLU A 1 538 ? 0.157 -21.418 5.409 1.00 88.25 538 GLU A N 1
ATOM 4056 C CA . GLU A 1 538 ? -0.383 -22.756 5.679 1.00 88.25 538 GLU A CA 1
ATOM 4057 C C . GLU A 1 538 ? -1.887 -22.721 5.943 1.00 88.25 538 GLU A C 1
ATOM 4059 O O . GLU A 1 538 ? -2.570 -23.734 5.806 1.00 88.25 538 GLU A O 1
ATOM 4064 N N . ARG A 1 539 ? -2.412 -21.535 6.267 1.00 89.75 539 ARG A N 1
ATOM 4065 C CA . ARG A 1 539 ? -3.830 -21.263 6.507 1.00 89.75 539 ARG A CA 1
ATOM 4066 C C . ARG A 1 539 ? -4.484 -22.272 7.462 1.00 89.75 539 ARG A C 1
ATOM 4068 O O . ARG A 1 539 ? -5.409 -22.985 7.051 1.00 89.75 539 ARG A O 1
ATOM 4075 N N . PRO A 1 540 ? -4.020 -22.342 8.729 1.00 92.19 540 PRO A N 1
ATOM 4076 C CA . PRO A 1 540 ? -4.498 -23.311 9.709 1.00 92.19 540 PRO A CA 1
ATOM 4077 C C . PRO A 1 540 ? -6.024 -23.369 9.781 1.00 92.19 540 PRO A C 1
ATOM 4079 O O . PRO A 1 540 ? -6.699 -22.335 9.838 1.00 92.19 540 PRO A O 1
ATOM 4082 N N . GLN A 1 541 ? -6.571 -24.584 9.789 1.00 88.19 541 GLN A N 1
ATOM 4083 C CA . GLN A 1 541 ? -7.987 -24.790 10.067 1.00 88.19 541 GLN A CA 1
ATOM 4084 C C . GLN A 1 541 ? -8.247 -24.574 11.556 1.00 88.19 541 GLN A C 1
ATOM 4086 O O . GLN A 1 541 ? -7.459 -24.996 12.401 1.00 88.19 541 GLN A O 1
ATOM 4091 N N . ILE A 1 542 ? -9.364 -23.930 11.870 1.00 89.44 542 ILE A N 1
ATOM 4092 C CA . ILE A 1 542 ? -9.812 -23.705 13.236 1.00 89.44 542 ILE A CA 1
ATOM 4093 C C . ILE A 1 542 ? -11.109 -24.447 13.512 1.00 89.44 542 ILE A C 1
ATOM 4095 O O . ILE A 1 542 ? -11.956 -24.617 12.638 1.00 89.44 542 ILE A O 1
ATOM 4099 N N . LEU A 1 543 ? -11.279 -24.820 14.773 1.00 83.75 543 LEU A N 1
ATOM 4100 C CA . LEU A 1 543 ? -12.465 -25.488 15.267 1.00 83.75 543 LEU A CA 1
ATOM 4101 C C . LEU A 1 543 ? -13.691 -24.584 15.216 1.00 83.75 543 LEU A C 1
ATOM 4103 O O . LEU A 1 543 ? -14.740 -24.980 14.724 1.00 83.75 543 LEU A O 1
ATOM 4107 N N . SER A 1 544 ? -13.571 -23.364 15.741 1.00 83.88 544 SER A N 1
ATOM 4108 C CA . SER A 1 544 ? -14.635 -22.372 15.648 1.00 83.88 544 SER A CA 1
ATOM 4109 C C . SER A 1 544 ? -14.110 -20.958 15.863 1.00 83.88 544 SER A C 1
ATOM 4111 O O . SER A 1 544 ? -13.191 -20.714 16.653 1.00 83.88 544 SER A O 1
ATOM 4113 N N . VAL A 1 545 ? -14.762 -19.994 15.212 1.00 88.69 545 VAL A N 1
ATOM 4114 C CA . VAL A 1 545 ? -14.507 -18.561 15.419 1.00 88.69 545 VAL A CA 1
ATOM 4115 C C . VAL A 1 545 ? -14.762 -18.154 16.876 1.00 88.69 545 VAL A C 1
ATOM 4117 O O . VAL A 1 545 ? -14.047 -17.315 17.426 1.00 88.69 545 VAL A O 1
ATOM 4120 N N . LYS A 1 546 ? -15.739 -18.785 17.544 1.00 86.06 546 LYS A N 1
ATOM 4121 C CA . LYS A 1 546 ? -16.053 -18.534 18.959 1.00 86.06 546 LYS A CA 1
ATOM 4122 C C . LYS A 1 546 ? -14.860 -18.841 19.866 1.00 86.06 546 LYS A C 1
ATOM 4124 O O . LYS A 1 546 ? -14.565 -18.041 20.755 1.00 86.06 546 LYS A O 1
ATOM 4129 N N . LYS A 1 547 ? -14.169 -19.965 19.639 1.00 87.88 547 LYS A N 1
ATOM 4130 C CA . LYS A 1 547 ? -12.966 -20.319 20.408 1.00 87.88 547 LYS A CA 1
ATOM 4131 C C . LYS A 1 547 ? -11.781 -19.430 20.049 1.00 87.88 547 LYS A C 1
ATOM 4133 O O . LYS A 1 547 ? -11.101 -18.981 20.964 1.00 87.88 547 LYS A O 1
ATOM 4138 N N . LEU A 1 548 ? -11.602 -19.083 18.772 1.00 93.81 548 LEU A N 1
ATOM 4139 C CA . LEU A 1 548 ? -10.567 -18.131 18.349 1.00 93.81 548 LEU A CA 1
ATOM 4140 C C . LEU A 1 548 ? -10.707 -16.773 19.051 1.00 93.81 548 LEU A C 1
ATOM 4142 O O . LEU A 1 548 ? -9.732 -16.256 19.583 1.00 93.81 548 LEU A O 1
ATOM 4146 N N . ARG A 1 549 ? -11.926 -16.229 19.138 1.00 91.31 549 ARG A N 1
ATOM 4147 C CA . ARG A 1 549 ? -12.199 -14.946 19.812 1.00 91.31 549 ARG A CA 1
ATOM 4148 C C . ARG A 1 549 ? -11.847 -14.955 21.306 1.00 91.31 549 ARG A C 1
ATOM 4150 O O . ARG A 1 549 ? -11.509 -13.916 21.863 1.00 91.31 549 ARG A O 1
ATOM 4157 N N . LYS A 1 550 ? -11.951 -16.114 21.965 1.00 90.62 550 LYS A N 1
ATOM 4158 C CA . LYS A 1 550 ? -11.615 -16.297 23.389 1.00 90.62 550 LYS A CA 1
ATOM 4159 C C . LYS A 1 550 ? -10.153 -16.705 23.615 1.00 90.62 550 LYS A C 1
ATOM 4161 O O . LYS A 1 550 ? -9.719 -16.766 24.764 1.00 90.62 550 LYS A O 1
ATOM 4166 N N . LEU A 1 551 ? -9.409 -17.012 22.553 1.00 92.94 551 LEU A N 1
ATOM 4167 C CA . LEU A 1 551 ? -8.038 -17.497 22.639 1.00 92.94 551 LEU A CA 1
ATOM 4168 C C . LEU A 1 551 ? -7.102 -16.366 23.103 1.00 92.94 551 LEU A C 1
ATOM 4170 O O . LEU A 1 551 ? -7.148 -15.265 22.548 1.00 92.94 551 LEU A O 1
ATOM 4174 N N . PRO A 1 552 ? -6.217 -16.598 24.087 1.00 94.12 552 PRO A N 1
ATOM 4175 C CA . PRO A 1 552 ? -5.164 -15.644 24.404 1.00 94.12 552 PRO A CA 1
ATOM 4176 C C . PRO A 1 552 ? -4.252 -15.436 23.191 1.00 94.12 552 PRO A C 1
ATOM 4178 O O . PRO A 1 552 ? -3.697 -16.399 22.663 1.00 94.12 552 PRO A O 1
ATOM 4181 N N . LEU A 1 553 ? -4.032 -14.184 22.778 1.00 95.12 553 LEU A N 1
ATOM 4182 C CA . LEU A 1 553 ? -3.176 -13.884 21.625 1.00 95.12 553 LEU A CA 1
ATOM 4183 C C . LEU A 1 553 ? -1.771 -14.522 21.715 1.00 95.12 553 LEU A C 1
ATOM 4185 O O . LEU A 1 553 ? -1.348 -15.106 20.722 1.00 95.12 553 LEU A O 1
ATOM 4189 N N . PRO A 1 554 ? -1.065 -14.525 22.869 1.00 94.88 554 PRO A N 1
ATOM 4190 C CA . PRO A 1 554 ? 0.225 -15.214 22.974 1.00 94.88 554 PRO A CA 1
ATOM 4191 C C . PRO A 1 554 ? 0.165 -16.710 22.637 1.00 94.88 554 PRO A C 1
ATOM 4193 O O . PRO A 1 554 ? 1.123 -17.252 22.096 1.00 94.88 554 PRO A O 1
ATOM 4196 N N . GLN A 1 555 ? -0.957 -17.379 22.930 1.00 95.56 555 GLN A N 1
ATOM 4197 C CA . GLN A 1 555 ? -1.144 -18.789 22.590 1.00 95.56 555 GLN A CA 1
ATOM 4198 C C . GLN A 1 555 ? -1.244 -18.974 21.074 1.00 95.56 555 GLN A C 1
ATOM 4200 O O . GLN A 1 555 ? -0.547 -19.825 20.534 1.00 95.56 555 GLN A O 1
ATOM 4205 N N . LEU A 1 556 ? -2.030 -18.133 20.389 1.00 96.25 556 LEU A N 1
ATOM 4206 C CA . LEU A 1 556 ? -2.110 -18.145 18.924 1.00 96.25 556 LEU A CA 1
ATOM 4207 C C . LEU A 1 556 ? -0.748 -17.878 18.276 1.00 96.25 556 LEU A C 1
ATOM 4209 O O . LEU A 1 556 ? -0.414 -18.493 17.271 1.00 96.25 556 LEU A O 1
ATOM 4213 N N . MET A 1 557 ? 0.030 -16.950 18.840 1.00 96.12 557 MET A N 1
ATOM 4214 C CA . MET A 1 557 ? 1.340 -16.605 18.288 1.00 96.12 557 MET A CA 1
ATOM 4215 C C . MET A 1 557 ? 2.413 -17.659 18.581 1.00 96.12 557 MET A C 1
ATOM 4217 O O . MET A 1 557 ? 3.424 -17.695 17.895 1.00 96.12 557 MET A O 1
ATOM 4221 N N . THR A 1 558 ? 2.217 -18.502 19.596 1.00 96.19 558 THR A N 1
ATOM 4222 C CA . THR A 1 558 ? 3.117 -19.633 19.873 1.00 96.19 558 THR A CA 1
ATOM 4223 C C . THR A 1 558 ? 2.792 -20.823 18.973 1.00 96.19 558 THR A C 1
ATOM 4225 O O . THR A 1 558 ? 3.695 -21.518 18.522 1.00 96.19 558 THR A O 1
ATOM 4228 N N . ASP A 1 559 ? 1.503 -21.066 18.732 1.00 96.06 559 ASP A N 1
ATOM 4229 C CA . ASP A 1 559 ? 1.018 -22.189 17.936 1.00 96.06 559 ASP A CA 1
ATOM 4230 C C . ASP A 1 559 ? -0.224 -21.777 17.120 1.00 96.06 559 ASP A C 1
ATOM 4232 O O . ASP A 1 559 ? -1.351 -21.804 17.633 1.00 96.06 559 ASP A O 1
ATOM 4236 N N . PRO A 1 560 ? -0.051 -21.423 15.833 1.00 95.94 560 PRO A N 1
ATOM 4237 C CA . PRO A 1 560 ? -1.161 -21.120 14.930 1.00 95.94 560 PRO A CA 1
ATOM 4238 C C . PRO A 1 560 ? -2.140 -22.283 14.703 1.00 95.94 560 PRO A C 1
ATOM 4240 O O . PRO A 1 560 ? -3.263 -22.051 14.253 1.00 95.94 560 PRO A O 1
ATOM 4243 N N . PHE A 1 561 ? -1.746 -23.519 15.026 1.00 94.94 561 PHE A N 1
ATOM 4244 C CA . PHE A 1 561 ? -2.555 -24.733 14.893 1.00 94.94 561 PHE A CA 1
ATOM 4245 C C . PHE A 1 561 ? -3.265 -25.132 16.194 1.00 94.94 561 PHE A C 1
ATOM 4247 O O . PHE A 1 561 ? -3.947 -26.156 16.240 1.00 94.94 561 PHE A O 1
ATOM 4254 N N . CYS A 1 562 ? -3.201 -24.308 17.243 1.00 92.31 562 CYS A N 1
ATOM 4255 C CA . CYS A 1 562 ? -3.767 -24.638 18.555 1.00 92.31 562 CYS A CA 1
ATOM 4256 C C . CYS A 1 562 ? -5.297 -24.841 18.581 1.00 92.31 562 CYS A C 1
ATOM 4258 O O . CYS A 1 562 ? -5.846 -25.261 19.601 1.00 92.31 562 CYS A O 1
ATOM 4260 N N . LEU A 1 563 ? -5.995 -24.532 17.484 1.00 89.62 563 LEU A N 1
ATOM 4261 C CA . LEU A 1 563 ? -7.432 -24.741 17.313 1.00 89.62 563 LEU A CA 1
ATOM 4262 C C . LEU A 1 563 ? -7.768 -25.723 16.186 1.00 89.62 563 LEU A C 1
ATOM 4264 O O . LEU A 1 563 ? -8.915 -25.723 15.747 1.00 89.62 563 LEU A O 1
ATOM 4268 N N . VAL A 1 564 ? -6.828 -26.545 15.713 1.00 87.94 564 VAL A N 1
ATOM 4269 C CA . VAL A 1 564 ? -7.122 -27.566 14.694 1.00 87.94 564 VAL A CA 1
ATOM 4270 C C . VAL A 1 564 ? -8.282 -28.461 15.162 1.00 87.94 564 VAL A C 1
ATOM 4272 O O . VAL A 1 564 ? -8.262 -28.937 16.302 1.00 87.94 564 VAL A O 1
ATOM 4275 N N . PRO A 1 565 ? -9.318 -28.671 14.325 1.00 78.44 565 PRO A N 1
ATOM 4276 C CA . PRO A 1 565 ? -10.377 -29.619 14.641 1.00 78.44 565 PRO A CA 1
ATOM 4277 C C . PRO A 1 565 ? -9.805 -31.026 14.871 1.00 78.44 565 PRO A C 1
ATOM 4279 O O . PRO A 1 565 ? -8.899 -31.428 14.141 1.00 78.44 565 PRO A O 1
ATOM 4282 N N . PRO A 1 566 ? -10.316 -31.793 15.849 1.00 76.50 566 PRO A N 1
ATOM 4283 C CA . PRO A 1 566 ? -9.936 -33.193 16.000 1.00 76.50 566 PRO A CA 1
ATOM 4284 C C . PRO A 1 566 ? -10.283 -33.986 14.731 1.00 76.50 566 PRO A C 1
ATOM 4286 O O . PRO A 1 566 ? -11.264 -33.679 14.054 1.00 76.50 566 PRO A O 1
ATOM 4289 N N . GLU A 1 567 ? -9.491 -35.016 14.421 1.00 73.38 567 GLU A N 1
ATOM 4290 C CA . GLU A 1 567 ? -9.861 -35.989 13.390 1.00 73.38 567 GLU A CA 1
ATOM 4291 C C . GLU A 1 567 ? -11.130 -36.722 13.838 1.00 73.38 567 GLU A C 1
ATOM 4293 O O . GLU A 1 567 ? -11.150 -37.341 14.902 1.00 73.38 567 GLU A O 1
ATOM 4298 N N . LEU A 1 568 ? -12.189 -36.612 13.039 1.00 66.25 568 LEU A N 1
ATOM 4299 C CA . LEU A 1 568 ? -13.483 -37.229 13.303 1.00 66.25 568 LEU A CA 1
ATOM 4300 C C . LEU A 1 568 ? -13.597 -38.555 12.547 1.00 66.25 568 LEU A C 1
ATOM 4302 O O . LEU A 1 568 ? -13.203 -38.654 11.380 1.00 66.25 568 LEU A O 1
ATOM 4306 N N . GLY A 1 569 ? -14.153 -39.573 13.200 1.00 60.66 569 GLY A N 1
ATOM 4307 C CA . GLY A 1 569 ? -14.603 -40.793 12.538 1.00 60.66 569 GLY A CA 1
ATOM 4308 C C . GLY A 1 569 ? -15.770 -40.538 11.574 1.00 60.66 569 GLY A C 1
ATOM 4309 O O . GLY A 1 569 ? -16.401 -39.485 11.581 1.00 60.66 569 GLY A O 1
ATOM 4310 N N . VAL A 1 570 ? -16.082 -41.522 10.725 1.00 51.72 570 VAL A N 1
ATOM 4311 C CA . VAL A 1 570 ? -17.259 -41.458 9.838 1.00 51.72 570 VAL A CA 1
ATOM 4312 C C . VAL A 1 570 ? -18.526 -41.331 10.696 1.00 51.72 570 VAL A C 1
ATOM 4314 O O . VAL A 1 570 ? -18.812 -42.241 11.470 1.00 51.72 570 VAL A O 1
ATOM 4317 N N . GLY A 1 571 ? -19.263 -40.225 10.548 1.00 56.75 571 GLY A N 1
ATOM 4318 C CA . GLY A 1 571 ? -20.467 -39.911 11.335 1.00 56.75 571 GLY A CA 1
ATOM 4319 C C . GLY A 1 571 ? -20.207 -39.153 12.646 1.00 56.75 571 GLY A C 1
ATOM 4320 O O . GLY A 1 571 ? -21.148 -38.839 13.366 1.00 56.75 571 GLY A O 1
ATOM 4321 N N . GLU A 1 572 ? -18.952 -38.837 12.977 1.00 61.94 572 GLU A N 1
ATOM 4322 C CA . GLU A 1 572 ? -18.633 -37.960 14.107 1.00 61.94 572 GLU A CA 1
ATOM 4323 C C . GLU A 1 572 ? -18.558 -36.498 13.634 1.00 61.94 572 GLU A C 1
ATOM 4325 O O . GLU A 1 572 ? -18.049 -36.199 12.555 1.00 61.94 572 GLU A O 1
ATOM 4330 N N . PHE A 1 573 ? -19.042 -35.568 14.455 1.00 63.12 573 PHE A N 1
ATOM 4331 C CA . PHE A 1 573 ? -19.002 -34.121 14.216 1.00 63.12 573 PHE A CA 1
ATOM 4332 C C . PHE A 1 573 ? -18.527 -33.409 15.485 1.00 63.12 573 PHE A C 1
ATOM 4334 O O . PHE A 1 573 ? -18.670 -33.922 16.597 1.00 63.12 573 PHE A O 1
ATOM 4341 N N . VAL A 1 574 ? -17.957 -32.207 15.346 1.00 66.00 574 VAL A N 1
ATOM 4342 C CA . VAL A 1 574 ? -17.546 -31.436 16.525 1.00 66.00 574 VAL A CA 1
ATOM 4343 C C . VAL A 1 574 ? -18.725 -30.636 17.070 1.00 66.00 574 VAL A C 1
ATOM 4345 O O . VAL A 1 574 ? -18.994 -29.527 16.618 1.00 66.00 574 VAL A O 1
ATOM 4348 N N . ALA A 1 575 ? -19.398 -31.184 18.079 1.00 71.62 575 ALA A N 1
ATOM 4349 C CA . ALA A 1 575 ? -20.418 -30.472 18.842 1.00 71.62 575 ALA A CA 1
ATOM 4350 C C . ALA A 1 575 ? -19.817 -29.541 19.906 1.00 71.62 575 ALA A C 1
ATOM 4352 O O . ALA A 1 575 ? -18.862 -29.880 20.612 1.00 71.62 575 ALA A O 1
ATOM 4353 N N . GLU A 1 576 ? -20.423 -28.366 20.074 1.00 77.94 576 GLU A N 1
ATOM 4354 C CA . GLU A 1 576 ? -20.167 -27.502 21.222 1.00 77.94 576 GLU A CA 1
ATOM 4355 C C . GLU A 1 576 ? -20.803 -28.109 22.481 1.00 77.94 576 GLU A C 1
ATOM 4357 O O . GLU A 1 576 ? -22.024 -28.160 22.611 1.00 77.94 576 GLU A O 1
ATOM 4362 N N . VAL A 1 577 ? -19.965 -28.573 23.411 1.00 80.44 577 VAL A N 1
ATOM 4363 C CA . VAL A 1 577 ? -20.391 -29.249 24.652 1.00 80.44 577 VAL A CA 1
ATOM 4364 C C . VAL A 1 577 ? -20.308 -28.356 25.897 1.00 80.44 577 VAL A C 1
ATOM 4366 O O . VAL A 1 577 ? -20.688 -28.783 26.988 1.00 80.44 577 VAL A O 1
ATOM 4369 N N . ASP A 1 578 ? -19.821 -27.120 25.750 1.00 81.56 578 ASP A N 1
ATOM 4370 C CA . ASP A 1 578 ? -19.728 -26.139 26.834 1.00 81.56 578 ASP A CA 1
ATOM 4371 C C . ASP A 1 578 ? -21.116 -25.691 27.331 1.00 81.56 578 ASP A C 1
ATOM 4373 O O . ASP A 1 578 ? -21.960 -25.235 26.556 1.00 81.56 578 ASP A O 1
ATOM 4377 N N . ASP A 1 579 ? -21.353 -25.796 28.641 1.00 84.44 579 ASP A N 1
ATOM 4378 C CA . ASP A 1 579 ? -22.648 -25.528 29.281 1.00 84.44 579 ASP A CA 1
ATOM 4379 C C . ASP A 1 579 ? -23.174 -24.118 28.998 1.00 84.44 579 ASP A C 1
ATOM 4381 O O . ASP A 1 579 ? -24.363 -23.946 28.719 1.00 84.44 579 ASP A O 1
ATOM 4385 N N . GLU A 1 580 ? -22.304 -23.106 29.067 1.00 83.69 580 GLU A N 1
ATOM 4386 C CA . GLU A 1 580 ? -22.694 -21.715 28.822 1.00 83.69 580 GLU A CA 1
ATOM 4387 C C . GLU A 1 580 ? -23.069 -21.508 27.356 1.00 83.69 580 GLU A C 1
ATOM 4389 O O . GLU A 1 580 ? -24.077 -20.863 27.057 1.00 83.69 580 GLU A O 1
ATOM 4394 N N . ALA A 1 581 ? -22.289 -22.081 26.437 1.00 80.44 581 ALA A N 1
ATOM 4395 C CA . ALA A 1 581 ? -22.561 -22.026 25.011 1.00 80.44 581 ALA A CA 1
ATOM 4396 C C . ALA A 1 581 ? -23.892 -22.686 24.634 1.00 80.44 581 ALA A C 1
ATOM 4398 O O . ALA A 1 581 ? -24.671 -22.081 23.892 1.00 80.44 581 ALA A O 1
ATOM 4399 N N . ILE A 1 582 ? -24.166 -23.877 25.172 1.00 87.81 582 ILE A N 1
ATOM 4400 C CA . ILE A 1 582 ? -25.426 -24.591 24.944 1.00 87.81 582 ILE A CA 1
ATOM 4401 C C . ILE A 1 582 ? -26.598 -23.775 25.489 1.00 87.81 582 ILE A C 1
ATOM 4403 O O . ILE A 1 582 ? -27.610 -23.602 24.807 1.00 87.81 582 ILE A O 1
ATOM 4407 N N . GLN A 1 583 ? -26.459 -23.215 26.693 1.00 89.38 583 GLN A N 1
ATOM 4408 C CA . GLN A 1 583 ? -27.509 -22.401 27.297 1.00 89.38 583 GLN A CA 1
ATOM 4409 C C . GLN A 1 583 ? -27.797 -21.124 26.504 1.00 89.38 583 GLN A C 1
ATOM 4411 O O . GLN A 1 583 ? -28.957 -20.722 26.386 1.00 89.38 583 GLN A O 1
ATOM 4416 N N . GLU A 1 584 ? -26.761 -20.460 25.994 1.00 87.62 584 GLU A N 1
ATOM 4417 C CA . GLU A 1 584 ? -26.903 -19.236 25.210 1.00 87.62 584 GLU A CA 1
ATOM 4418 C C . GLU A 1 584 ? -27.581 -19.507 23.864 1.00 87.62 584 GLU A C 1
ATOM 4420 O O . GLU A 1 584 ? -28.527 -18.796 23.518 1.00 87.62 584 GLU A O 1
ATOM 4425 N N . ALA A 1 585 ? -27.154 -20.553 23.148 1.00 87.56 585 ALA A N 1
ATOM 4426 C CA . ALA A 1 585 ? -27.783 -20.967 21.897 1.00 87.56 585 ALA A CA 1
ATOM 4427 C C . ALA A 1 585 ? -29.254 -21.328 22.136 1.00 87.56 585 ALA A C 1
ATOM 4429 O O . ALA A 1 585 ? -30.143 -20.766 21.502 1.00 87.56 585 ALA A O 1
ATOM 4430 N N . PHE A 1 586 ? -29.542 -22.160 23.142 1.00 91.88 586 PHE A N 1
ATOM 4431 C CA . PHE A 1 586 ? -30.913 -22.551 23.475 1.00 91.88 586 PHE A CA 1
ATOM 4432 C C . PHE A 1 586 ? -31.807 -21.345 23.800 1.00 91.88 586 PHE A C 1
ATOM 4434 O O . PHE A 1 586 ? -32.943 -21.267 23.333 1.00 91.88 586 PHE A O 1
ATOM 4441 N N . ARG A 1 587 ? -31.292 -20.355 24.546 1.00 90.69 587 ARG A N 1
ATOM 4442 C CA . ARG A 1 587 ? -32.032 -19.121 24.868 1.00 90.69 587 ARG A CA 1
ATOM 4443 C C . ARG A 1 587 ? -32.418 -18.297 23.640 1.00 90.69 587 ARG A C 1
ATOM 4445 O O . ARG A 1 587 ? -33.425 -17.600 23.704 1.00 90.69 587 ARG A O 1
ATOM 4452 N N . ARG A 1 588 ? -31.657 -18.347 22.543 1.00 89.81 588 ARG A N 1
ATOM 4453 C CA . ARG A 1 588 ? -32.013 -17.625 21.306 1.00 89.81 588 ARG A CA 1
ATOM 4454 C C . ARG A 1 588 ? -33.247 -18.214 20.628 1.00 89.81 588 ARG A C 1
ATOM 4456 O O . ARG A 1 588 ? -34.010 -17.469 20.018 1.00 89.81 588 ARG A O 1
ATOM 4463 N N . PHE A 1 589 ? -33.460 -19.520 20.773 1.00 90.25 589 PHE A N 1
ATOM 4464 C CA . PHE A 1 589 ? -34.610 -20.228 20.206 1.00 90.25 589 PHE A CA 1
ATOM 4465 C C . PHE A 1 589 ? -35.791 -20.343 21.182 1.00 90.25 589 PHE A C 1
ATOM 4467 O O . PHE A 1 589 ? -36.931 -20.510 20.749 1.00 90.25 589 PHE A O 1
ATOM 4474 N N . ASP A 1 590 ? -35.570 -20.186 22.491 1.00 90.81 590 ASP A N 1
ATOM 4475 C CA . ASP A 1 590 ? -36.644 -20.032 23.482 1.00 90.81 590 ASP A CA 1
ATOM 4476 C C . ASP A 1 590 ? -37.204 -18.598 23.471 1.00 90.81 590 ASP A C 1
ATOM 4478 O O . ASP A 1 590 ? -37.053 -17.819 24.414 1.00 90.81 590 ASP A O 1
ATOM 4482 N N . ILE A 1 591 ? -37.889 -18.250 22.378 1.00 84.12 591 ILE A N 1
ATOM 4483 C CA . ILE A 1 591 ? -38.484 -16.921 22.145 1.00 84.12 591 ILE A CA 1
ATOM 4484 C C . ILE A 1 591 ? -39.426 -16.513 23.292 1.00 84.12 591 ILE A C 1
ATOM 4486 O O . ILE A 1 591 ? -39.595 -15.331 23.589 1.00 84.12 591 ILE A O 1
ATOM 4490 N N . THR A 1 592 ? -40.067 -17.493 23.932 1.00 82.81 592 THR A N 1
ATOM 4491 C CA . THR A 1 592 ? -41.066 -17.270 24.985 1.00 82.81 592 THR A CA 1
ATOM 4492 C C . THR A 1 592 ? -40.485 -17.201 26.397 1.00 82.81 592 THR A C 1
ATOM 4494 O O . THR A 1 592 ? -41.213 -16.829 27.318 1.00 82.81 592 THR A O 1
ATOM 4497 N N . GLY A 1 593 ? -39.211 -17.561 26.589 1.00 84.06 593 GLY A N 1
ATOM 4498 C CA . GLY A 1 593 ? -38.592 -17.703 27.910 1.00 84.06 593 GLY A CA 1
ATOM 4499 C C . GLY A 1 593 ? -39.219 -18.811 28.767 1.00 84.06 593 GLY A C 1
ATOM 4500 O O . GLY A 1 593 ? -39.208 -18.719 29.996 1.00 84.06 593 GLY A O 1
ATOM 4501 N N . ALA A 1 594 ? -39.826 -19.820 28.139 1.00 86.25 594 ALA A N 1
ATOM 4502 C CA . ALA A 1 594 ? -40.560 -20.896 28.809 1.00 86.25 594 ALA A CA 1
ATOM 4503 C C . ALA A 1 594 ? -39.661 -22.082 29.211 1.00 86.25 594 ALA A C 1
ATOM 4505 O O . ALA A 1 594 ? -40.142 -23.053 29.797 1.00 86.25 594 ALA A O 1
ATOM 4506 N N . GLY A 1 595 ? -38.367 -22.029 28.886 1.00 89.62 595 GLY A N 1
ATOM 4507 C CA . GLY A 1 595 ? -37.409 -23.117 29.071 1.00 89.62 595 GLY A CA 1
ATOM 4508 C C . GLY A 1 595 ? -37.535 -24.231 28.029 1.00 89.62 595 GLY A C 1
ATOM 4509 O O . GLY A 1 595 ? -37.017 -25.328 28.255 1.00 89.62 595 GLY A O 1
ATOM 4510 N N . CYS A 1 596 ? -38.236 -23.976 26.919 1.00 91.06 596 CYS A N 1
ATOM 4511 C CA . CYS A 1 596 ? -38.483 -24.943 25.850 1.00 91.06 596 CYS A CA 1
ATOM 4512 C C . CYS A 1 596 ? -38.299 -24.304 24.466 1.00 91.06 596 CYS A C 1
ATOM 4514 O O . CYS A 1 596 ? -38.649 -23.144 24.268 1.00 91.06 596 CYS A O 1
ATOM 4516 N N . VAL A 1 597 ? -37.825 -25.086 23.498 1.00 92.69 597 VAL A N 1
ATOM 4517 C CA . VAL A 1 597 ? -37.740 -24.717 22.075 1.00 92.69 597 VAL A CA 1
ATOM 4518 C C . VAL A 1 597 ? -38.729 -25.540 21.260 1.00 92.69 597 VAL A C 1
ATOM 4520 O O . VAL A 1 597 ? -39.123 -26.632 21.677 1.00 92.69 597 VAL A O 1
ATOM 4523 N N . LYS A 1 598 ? -39.159 -25.034 20.102 1.00 91.50 598 LYS A N 1
ATOM 4524 C CA . LYS A 1 598 ? -40.016 -25.811 19.199 1.00 91.50 598 LYS A CA 1
ATOM 4525 C C . LYS A 1 598 ? -39.207 -26.905 18.522 1.00 91.50 598 LYS A C 1
ATOM 4527 O O . LYS A 1 598 ? -38.073 -26.674 18.111 1.00 91.50 598 LYS A O 1
ATOM 4532 N N . THR A 1 599 ? -39.837 -28.054 18.309 1.00 89.19 599 THR A N 1
ATOM 4533 C CA . THR A 1 599 ? -39.218 -29.175 17.591 1.00 89.19 599 THR A CA 1
ATOM 4534 C C . THR A 1 599 ? -38.785 -28.775 16.170 1.00 89.19 599 THR A C 1
ATOM 4536 O O . THR A 1 599 ? -37.728 -29.190 15.712 1.00 89.19 599 THR A O 1
ATOM 4539 N N . SER A 1 600 ? -39.528 -27.877 15.506 1.00 87.88 600 SER A N 1
ATOM 4540 C CA . SER A 1 600 ? -39.177 -27.332 14.180 1.00 87.88 600 SER A CA 1
ATOM 4541 C C . SER A 1 600 ? -37.879 -26.521 14.142 1.00 87.88 600 SER A C 1
ATOM 4543 O O . SER A 1 600 ? -37.313 -26.337 13.068 1.00 87.88 600 SER A O 1
ATOM 4545 N N . ASP A 1 601 ? -37.429 -26.017 15.292 1.00 89.44 601 ASP A N 1
ATOM 4546 C CA . ASP A 1 601 ? -36.282 -25.114 15.396 1.00 89.44 601 ASP A CA 1
ATOM 4547 C C . ASP A 1 601 ? -35.010 -25.866 15.845 1.00 89.44 601 ASP A C 1
ATOM 4549 O O . ASP A 1 601 ? -33.924 -25.287 15.858 1.00 89.44 601 ASP A O 1
ATOM 4553 N N . LEU A 1 602 ? -35.120 -27.167 16.164 1.00 86.62 602 LEU A N 1
ATOM 4554 C CA . LEU A 1 602 ? -34.002 -28.009 16.612 1.00 86.62 602 LEU A CA 1
ATOM 4555 C C . LEU A 1 602 ? -32.870 -28.061 15.592 1.00 86.62 602 LEU A C 1
ATOM 4557 O O . LEU A 1 602 ? -31.722 -27.877 15.973 1.00 86.62 602 LEU A O 1
ATOM 4561 N N . ALA A 1 603 ? -33.177 -28.239 14.305 1.00 84.12 603 ALA A N 1
ATOM 4562 C CA . ALA A 1 603 ? -32.148 -28.304 13.267 1.00 84.12 603 ALA A CA 1
ATOM 4563 C C . ALA A 1 603 ? -31.310 -27.012 13.209 1.00 84.12 603 ALA A C 1
ATOM 4565 O O . ALA A 1 603 ? -30.090 -27.058 13.071 1.00 84.12 603 ALA A O 1
ATOM 4566 N N . ALA A 1 604 ? -31.948 -25.848 13.372 1.00 85.44 604 ALA A N 1
ATOM 4567 C CA . ALA A 1 604 ? -31.251 -24.565 13.408 1.00 85.44 604 ALA A CA 1
ATOM 4568 C C . ALA A 1 604 ? -30.425 -24.391 14.695 1.00 85.44 604 ALA A C 1
ATOM 4570 O O . ALA A 1 604 ? -29.286 -23.930 14.622 1.00 85.44 604 ALA A O 1
ATOM 4571 N N . LEU A 1 605 ? -30.966 -24.800 15.847 1.00 88.88 605 LEU A N 1
ATOM 4572 C CA . LEU A 1 605 ? -30.259 -24.800 17.132 1.00 88.88 605 LEU A CA 1
ATOM 4573 C C . LEU A 1 605 ? -29.018 -25.705 17.107 1.00 88.88 605 LEU A C 1
ATOM 4575 O O . LEU A 1 605 ? -27.942 -25.294 17.531 1.00 88.88 605 LEU A O 1
ATOM 4579 N N . MET A 1 606 ? -29.152 -26.927 16.598 1.00 85.44 606 MET A N 1
ATOM 4580 C CA . MET A 1 606 ? -28.063 -27.905 16.509 1.00 85.44 606 MET A CA 1
ATOM 4581 C C . MET A 1 606 ? -26.977 -27.431 15.546 1.00 85.44 606 MET A C 1
ATOM 4583 O O . MET A 1 606 ? -25.790 -27.508 15.863 1.00 85.44 606 MET A O 1
ATOM 4587 N N . LYS A 1 607 ? -27.378 -26.833 14.419 1.00 82.94 607 LYS A N 1
ATOM 4588 C CA . LYS A 1 607 ? -26.453 -26.183 13.490 1.00 82.94 607 LYS A CA 1
ATOM 4589 C C . LYS A 1 607 ? -25.703 -25.017 14.136 1.00 82.94 607 LYS A C 1
ATOM 4591 O O . LYS A 1 607 ? -24.514 -24.843 13.884 1.00 82.94 607 LYS A O 1
ATOM 4596 N N . GLU A 1 608 ? -26.359 -24.234 14.996 1.00 83.12 608 GLU A N 1
ATOM 4597 C CA . GLU A 1 608 ? -25.690 -23.180 15.773 1.00 83.12 608 GLU A CA 1
ATOM 4598 C C . GLU A 1 608 ? -24.652 -23.750 16.759 1.00 83.12 608 GLU A C 1
ATOM 4600 O O . GLU A 1 608 ? -23.626 -23.116 17.012 1.00 83.12 608 GLU A O 1
ATOM 4605 N N . LEU A 1 609 ? -24.878 -24.962 17.267 1.00 84.00 609 LEU A N 1
ATOM 4606 C CA . LEU A 1 609 ? -23.956 -25.684 18.149 1.00 84.00 609 LEU A CA 1
ATOM 4607 C C . LEU A 1 609 ? -22.886 -26.499 17.403 1.00 84.00 609 LEU A C 1
ATOM 4609 O O . LEU A 1 609 ? -22.098 -27.192 18.046 1.00 84.00 609 LEU A O 1
ATOM 4613 N N . GLY A 1 610 ? -22.814 -26.384 16.075 1.00 73.50 610 GLY A N 1
ATOM 4614 C CA . GLY A 1 610 ? -21.757 -26.984 15.259 1.00 73.50 610 GLY A CA 1
ATOM 4615 C C . GLY A 1 610 ? -22.049 -28.390 14.735 1.00 73.50 610 GLY A C 1
ATOM 4616 O O . GLY A 1 610 ? -21.147 -29.006 14.174 1.00 73.50 610 GLY A O 1
ATOM 4617 N N . ALA A 1 611 ? -23.279 -28.897 14.872 1.00 77.56 611 ALA A N 1
ATOM 4618 C CA . ALA A 1 611 ? -23.676 -30.125 14.185 1.00 77.56 611 ALA A CA 1
ATOM 4619 C C . ALA A 1 611 ? -23.908 -29.879 12.689 1.00 77.56 611 ALA A C 1
ATOM 4621 O O . ALA A 1 611 ? -24.588 -28.925 12.300 1.00 77.56 611 ALA A O 1
ATOM 4622 N N . ASP A 1 612 ? -23.379 -30.781 11.866 1.00 68.19 612 ASP A N 1
ATOM 4623 C CA . ASP A 1 612 ? -23.659 -30.865 10.435 1.00 68.19 612 ASP A CA 1
ATOM 4624 C C . ASP A 1 612 ? -24.235 -32.252 10.151 1.00 68.19 612 ASP A C 1
ATOM 4626 O O . ASP A 1 612 ? -23.489 -33.219 10.035 1.00 68.19 612 ASP A O 1
ATOM 4630 N N . TRP A 1 613 ? -25.567 -32.347 10.167 1.00 73.75 613 TRP A N 1
ATOM 4631 C CA . TRP A 1 613 ? -26.304 -33.609 10.071 1.00 73.75 613 TRP A CA 1
ATOM 4632 C C . TRP A 1 613 ? -27.158 -33.667 8.824 1.00 73.75 613 TRP A C 1
ATOM 4634 O O . TRP A 1 613 ? -27.747 -32.656 8.408 1.00 73.75 613 TRP A O 1
ATOM 4644 N N . ASP A 1 614 ? -27.297 -34.869 8.285 1.00 77.00 614 ASP A N 1
ATOM 4645 C CA . ASP A 1 614 ? -28.215 -35.124 7.189 1.00 77.00 614 ASP A CA 1
ATOM 4646 C C . ASP A 1 614 ? -29.681 -35.238 7.657 1.00 77.00 614 ASP A C 1
ATOM 4648 O O . ASP A 1 614 ? -30.031 -35.065 8.827 1.00 77.00 614 ASP A O 1
ATOM 4652 N N . ALA A 1 615 ? -30.586 -35.442 6.700 1.00 78.88 615 ALA A N 1
ATOM 4653 C CA . ALA A 1 615 ? -32.018 -35.495 6.980 1.00 78.88 615 ALA A CA 1
ATOM 4654 C C . ALA A 1 615 ? -32.439 -36.741 7.782 1.00 78.88 615 ALA A C 1
ATOM 4656 O O . ALA A 1 615 ? -33.501 -36.714 8.406 1.00 78.88 615 ALA A O 1
ATOM 4657 N N . GLU A 1 616 ? -31.654 -37.818 7.741 1.00 80.38 616 GLU A N 1
ATOM 4658 C CA . GLU A 1 616 ? -31.917 -39.062 8.468 1.00 80.38 616 GLU A CA 1
ATOM 4659 C C . GLU A 1 616 ? -31.514 -38.890 9.938 1.00 80.38 616 GLU A C 1
ATOM 4661 O O . GLU A 1 616 ? -32.343 -39.078 10.829 1.00 80.38 616 GLU A O 1
ATOM 4666 N N . GLU A 1 617 ? -30.316 -38.363 10.189 1.00 81.06 617 GLU A N 1
ATOM 4667 C CA . GLU A 1 617 ? -29.810 -38.036 11.531 1.00 81.06 617 GLU A CA 1
ATOM 4668 C C . GLU A 1 617 ? -30.679 -36.988 12.249 1.00 81.06 617 GLU A C 1
ATOM 4670 O O . GLU A 1 617 ? -30.977 -37.105 13.441 1.00 81.06 617 GLU A O 1
ATOM 4675 N N . GLN A 1 618 ? -31.163 -35.972 11.524 1.00 81.69 618 GLN A N 1
ATOM 4676 C CA . GLN A 1 618 ? -32.109 -34.996 12.078 1.00 81.69 618 GLN A CA 1
ATOM 4677 C C . GLN A 1 618 ? -33.433 -35.642 12.504 1.00 81.69 618 GLN A C 1
ATOM 4679 O O . GLN A 1 618 ? -34.007 -35.239 13.519 1.00 81.69 618 GLN A O 1
ATOM 4684 N N . ALA A 1 619 ? -33.923 -36.631 11.752 1.00 82.12 619 ALA A N 1
ATOM 4685 C CA . ALA A 1 619 ? -35.156 -37.334 12.089 1.00 82.12 619 ALA A CA 1
ATOM 4686 C C . ALA A 1 619 ? -34.983 -38.199 13.347 1.00 82.12 619 ALA A C 1
ATOM 4688 O O . ALA A 1 619 ? -35.849 -38.168 14.223 1.00 82.12 619 ALA A O 1
ATOM 4689 N N . GLU A 1 620 ? -33.850 -38.892 13.483 1.00 84.62 620 GLU A N 1
ATOM 4690 C CA . GLU A 1 620 ? -33.521 -39.675 14.683 1.00 84.62 620 GLU A CA 1
ATOM 4691 C C . GLU A 1 620 ? -33.411 -38.789 15.929 1.00 84.62 620 GLU A C 1
ATOM 4693 O O . GLU A 1 620 ? -33.979 -39.093 16.982 1.00 84.62 620 GLU A O 1
ATOM 4698 N N . ALA A 1 621 ? -32.735 -37.648 15.807 1.00 83.12 621 ALA A N 1
ATOM 4699 C CA . ALA A 1 621 ? -32.615 -36.677 16.885 1.00 83.12 621 ALA A CA 1
ATOM 4700 C C . ALA A 1 621 ? -33.969 -36.099 17.311 1.00 83.12 621 ALA A C 1
ATOM 4702 O O . ALA A 1 621 ? -34.242 -35.912 18.501 1.00 83.12 621 ALA A O 1
ATOM 4703 N N . GLN A 1 622 ? -34.838 -35.833 16.336 1.00 86.31 622 GLN A N 1
ATOM 4704 C CA . GLN A 1 622 ? -36.190 -35.365 16.584 1.00 86.31 622 GLN A CA 1
ATOM 4705 C C . GLN A 1 622 ? -37.029 -36.425 17.314 1.00 86.31 622 GLN A C 1
ATOM 4707 O O . GLN A 1 622 ? -37.732 -36.085 18.268 1.00 86.31 622 GLN A O 1
ATOM 4712 N N . GLU A 1 623 ? -36.924 -37.696 16.918 1.00 87.50 623 GLU A N 1
ATOM 4713 C CA . GLU A 1 623 ? -37.591 -38.817 17.590 1.00 87.50 623 GLU A CA 1
ATOM 4714 C C . GLU A 1 623 ? -37.072 -39.013 19.023 1.00 87.50 623 GLU A C 1
ATOM 4716 O O . GLU A 1 623 ? -37.858 -39.248 19.941 1.00 87.50 623 GLU A O 1
ATOM 4721 N N . ALA A 1 624 ? -35.768 -38.848 19.254 1.00 86.94 624 ALA A N 1
ATOM 4722 C CA . ALA A 1 624 ? -35.172 -38.978 20.583 1.00 86.94 624 ALA A CA 1
ATOM 4723 C C . ALA A 1 624 ? -35.583 -37.844 21.542 1.00 86.94 624 ALA A C 1
ATOM 4725 O O . ALA A 1 624 ? -35.857 -38.088 22.721 1.00 86.94 624 ALA A O 1
ATOM 4726 N N . LEU A 1 625 ? -35.633 -36.603 21.049 1.00 89.81 625 LEU A N 1
ATOM 4727 C CA . LEU A 1 625 ? -35.916 -35.414 21.859 1.00 89.81 625 LEU A CA 1
ATOM 4728 C C . LEU A 1 625 ? -37.413 -35.127 22.034 1.00 89.81 625 LEU A C 1
ATOM 4730 O O . LEU A 1 625 ? -37.810 -34.544 23.049 1.00 89.81 625 LEU A O 1
ATOM 4734 N N . ASP A 1 626 ? -38.245 -35.532 21.074 1.00 91.00 626 ASP A N 1
ATOM 4735 C CA . ASP A 1 626 ? -39.701 -35.374 21.100 1.00 91.00 626 ASP A CA 1
ATOM 4736 C C . ASP A 1 626 ? -40.438 -36.675 20.704 1.00 91.00 626 ASP A C 1
ATOM 4738 O O . ASP A 1 626 ? -41.246 -36.682 19.771 1.00 91.00 626 ASP A O 1
ATOM 4742 N N . PRO A 1 627 ? -40.242 -37.787 21.445 1.00 86.62 627 PRO A N 1
ATOM 4743 C CA . PRO A 1 627 ? -40.776 -39.113 21.090 1.00 86.62 627 PRO A CA 1
ATOM 4744 C C . PRO A 1 627 ? -42.307 -39.203 21.115 1.00 86.62 627 PRO A C 1
ATOM 4746 O O . PRO A 1 627 ? -42.891 -40.207 20.714 1.00 86.62 627 PRO A O 1
ATOM 4749 N N . PHE A 1 628 ? -42.977 -38.180 21.648 1.00 88.62 628 PHE A N 1
ATOM 4750 C CA . PHE A 1 628 ? -44.432 -38.115 21.757 1.00 88.62 628 PHE A CA 1
ATOM 4751 C C . PHE A 1 628 ? -45.042 -37.020 20.871 1.00 88.62 628 PHE A C 1
ATOM 4753 O O . PHE A 1 628 ? -46.213 -36.695 21.070 1.00 88.62 628 PHE A O 1
ATOM 4760 N N . GLU A 1 629 ? -44.259 -36.431 19.957 1.00 86.75 629 GLU A N 1
ATOM 4761 C CA . GLU A 1 629 ? -44.684 -35.381 19.019 1.00 86.75 629 GLU A CA 1
ATOM 4762 C C . GLU A 1 629 ? -45.424 -34.215 19.702 1.00 86.75 629 GLU A C 1
ATOM 4764 O O . GLU A 1 629 ? -46.440 -33.703 19.224 1.00 86.75 629 GLU A O 1
ATOM 4769 N N . LYS A 1 630 ? -44.930 -33.779 20.865 1.00 87.44 630 LYS A N 1
ATOM 4770 C CA . LYS A 1 630 ? -45.504 -32.645 21.604 1.00 87.44 630 LYS A CA 1
ATOM 4771 C C . LYS A 1 630 ? -45.240 -31.314 20.902 1.00 87.44 630 LYS A C 1
ATOM 4773 O O . LYS A 1 630 ? -45.905 -30.326 21.216 1.00 87.44 630 LYS A O 1
ATOM 4778 N N . GLY A 1 631 ? -44.274 -31.275 19.984 1.00 90.44 631 GLY A N 1
ATOM 4779 C CA . GLY A 1 631 ? -43.858 -30.085 19.249 1.00 90.44 631 GLY A CA 1
ATOM 4780 C C . GLY A 1 631 ? -42.952 -29.150 20.055 1.00 90.44 631 GLY A C 1
ATOM 4781 O O . GLY A 1 631 ? -42.722 -28.014 19.632 1.00 90.44 631 GLY A O 1
ATOM 4782 N N . SER A 1 632 ? -42.449 -29.596 21.211 1.00 90.56 632 SER A N 1
ATOM 4783 C CA . SER A 1 632 ? -41.592 -28.799 22.092 1.00 90.56 632 SER A CA 1
ATOM 4784 C C . SER A 1 632 ? -40.574 -29.652 22.848 1.00 90.56 632 SER A C 1
ATOM 4786 O O . SER A 1 632 ? -40.951 -30.668 23.434 1.00 90.56 632 SER A O 1
ATOM 4788 N N . VAL A 1 633 ? -39.337 -29.166 22.951 1.00 91.56 633 VAL A N 1
ATOM 4789 C CA . VAL A 1 633 ? -38.228 -29.812 23.669 1.00 91.56 633 VAL A CA 1
ATOM 4790 C C . VAL A 1 633 ? -37.742 -28.917 24.806 1.00 91.56 633 VAL A C 1
ATOM 4792 O O . VAL A 1 633 ? -37.530 -27.721 24.613 1.00 91.56 633 VAL A O 1
ATOM 4795 N N . SER A 1 634 ? -37.569 -29.484 26.004 1.00 92.75 634 SER A N 1
ATOM 4796 C CA . SER A 1 634 ? -37.090 -28.744 27.181 1.00 92.75 634 SER A CA 1
ATOM 4797 C C . SER A 1 634 ? -35.565 -28.613 27.201 1.00 92.75 634 SER A C 1
ATOM 4799 O O . SER A 1 634 ? -34.867 -29.510 26.727 1.00 92.75 634 SER A O 1
ATOM 4801 N N . TYR A 1 635 ? -35.040 -27.548 27.817 1.00 92.31 635 TYR A N 1
ATOM 4802 C CA . TYR A 1 635 ? -33.588 -27.350 27.957 1.00 92.31 635 TYR A CA 1
ATOM 4803 C C . TYR A 1 635 ? -32.892 -28.541 28.625 1.00 92.31 635 TYR A C 1
ATOM 4805 O O . TYR A 1 635 ? -31.859 -29.001 28.155 1.00 92.31 635 TYR A O 1
ATOM 4813 N N . ALA A 1 636 ? -33.480 -29.069 29.704 1.00 90.12 636 ALA A N 1
ATOM 4814 C CA . ALA A 1 636 ? -32.905 -30.190 30.441 1.00 90.12 636 ALA A CA 1
ATOM 4815 C C . ALA A 1 636 ? -32.803 -31.454 29.573 1.00 90.12 636 ALA A C 1
ATOM 4817 O O . ALA A 1 636 ? -31.758 -32.095 29.561 1.00 90.12 636 ALA A O 1
ATOM 4818 N N . SER A 1 637 ? -33.862 -31.776 28.822 1.00 88.50 637 SER A N 1
ATOM 4819 C CA . SER A 1 637 ? -33.876 -32.921 27.901 1.00 88.50 637 SER A CA 1
ATOM 4820 C C . SER A 1 637 ? -32.885 -32.744 26.755 1.00 88.50 637 SER A C 1
ATOM 4822 O O . SER A 1 637 ? -32.193 -33.689 26.400 1.00 88.50 637 SER A O 1
ATOM 4824 N N . PHE A 1 638 ? -32.792 -31.529 26.208 1.00 91.06 638 PHE A N 1
ATOM 4825 C CA . PHE A 1 638 ? -31.855 -31.216 25.137 1.00 91.06 638 PHE A CA 1
ATOM 4826 C C . PHE A 1 638 ? -30.401 -31.370 25.585 1.00 91.06 638 PHE A C 1
ATOM 4828 O O . PHE A 1 638 ? -29.631 -32.027 24.902 1.00 91.06 638 PHE A O 1
ATOM 4835 N N . VAL A 1 639 ? -30.020 -30.805 26.734 1.00 89.94 639 VAL A N 1
ATOM 4836 C CA . VAL A 1 639 ? -28.634 -30.863 27.233 1.00 89.94 639 VAL A CA 1
ATOM 4837 C C . VAL A 1 639 ? -28.211 -32.284 27.582 1.00 89.94 639 VAL A C 1
ATOM 4839 O O . VAL A 1 639 ? -27.082 -32.661 27.284 1.00 89.94 639 VAL A O 1
ATOM 4842 N N . ASP A 1 640 ? -29.093 -33.050 28.227 1.00 86.44 640 ASP A N 1
ATOM 4843 C CA . ASP A 1 640 ? -28.803 -34.438 28.595 1.00 86.44 640 ASP A CA 1
ATOM 4844 C C . ASP A 1 640 ? -28.607 -35.304 27.347 1.00 86.44 640 ASP A C 1
ATOM 4846 O O . ASP A 1 640 ? -27.700 -36.121 27.298 1.00 86.44 640 ASP A O 1
ATOM 4850 N N . TRP A 1 641 ? -29.400 -35.076 26.301 1.00 88.62 641 TRP A N 1
ATOM 4851 C CA . TRP A 1 641 ? -29.229 -35.770 25.030 1.00 88.62 641 TRP A CA 1
ATOM 4852 C C . TRP A 1 641 ? -28.012 -35.280 24.232 1.00 88.62 641 TRP A C 1
ATOM 4854 O O . TRP A 1 641 ? -27.280 -36.089 23.696 1.00 88.62 641 TRP A O 1
ATOM 4864 N N . TRP A 1 642 ? -27.754 -33.971 24.176 1.00 86.69 642 TRP A N 1
ATOM 4865 C CA . TRP A 1 642 ? -26.681 -33.379 23.362 1.00 86.69 642 TRP A CA 1
ATOM 4866 C C . TRP A 1 642 ? -25.266 -33.710 23.861 1.00 86.69 642 TRP A C 1
ATOM 4868 O O . TRP A 1 642 ? -24.301 -33.650 23.104 1.00 86.69 642 TRP A O 1
ATOM 4878 N N . LYS A 1 643 ? -25.120 -33.995 25.159 1.00 81.50 643 LYS A N 1
ATOM 4879 C CA . LYS A 1 643 ? -23.820 -34.258 25.798 1.00 81.50 643 LYS A CA 1
ATOM 4880 C C . LYS A 1 643 ? -23.458 -35.737 25.916 1.00 81.50 643 LYS A C 1
ATOM 4882 O O . LYS A 1 643 ? -22.332 -36.027 26.325 1.00 81.50 643 LYS A O 1
ATOM 4887 N N . ASN A 1 644 ? -24.405 -36.628 25.646 1.00 73.56 644 ASN A N 1
ATOM 4888 C CA . ASN A 1 644 ? -24.240 -38.079 25.719 1.00 73.56 644 ASN A CA 1
ATOM 4889 C C . ASN A 1 644 ? -24.275 -38.664 24.313 1.00 73.56 644 ASN A C 1
ATOM 4891 O O . ASN A 1 644 ? -23.572 -39.679 24.113 1.00 73.56 644 ASN A O 1
#

pLDDT: mean 75.94, std 18.49, range [26.91, 98.12]